Protein AF-A0A9P5Y1K2-F1 (afdb_monomer)

Solvent-accessible surface area (backbone atoms only — not comparable to full-atom values): 33962 Å² total; per-residue (Å²): 80,36,37,40,38,39,32,37,37,62,58,21,65,81,65,22,38,24,44,25,45,36,34,28,30,65,86,40,86,88,59,68,82,68,50,69,44,72,63,78,57,86,79,60,68,81,82,45,94,70,76,62,73,76,75,80,86,89,74,98,52,35,50,65,59,53,49,51,55,47,46,52,51,50,50,53,46,51,57,50,52,70,69,56,75,82,68,83,85,89,79,84,85,50,50,61,46,75,46,45,32,37,49,39,88,57,54,52,102,89,45,69,25,29,24,80,41,81,58,87,76,94,78,84,86,76,77,32,36,63,70,45,68,47,57,48,76,55,67,93,88,56,71,57,47,74,54,78,44,40,36,38,47,87,47,45,62,44,75,81,72,64,87,90,55,83,82,70,100,76,76,76,79,79,92,65,71,51,72,48,79,47,79,42,72,45,72,92,82,64,67,70,85,69,78,75,67,56,64,71,55,54,39,51,53,52,55,55,66,58,66,59,85,58,90,50,58,68,61,54,44,50,54,47,31,66,71,43,84,84,33,40,72,48,45,51,53,57,36,53,50,37,48,37,73,92,75,64,78,70,86,85,70,61,48,51,39,57,61,52,25,53,47,37,73,79,37,57,84,53,20,72,41,25,35,36,45,36,64,80,56,34,50,84,62,101,48,65,67,62,48,50,52,19,49,44,51,38,54,63,61,27,66,51,29,30,32,44,37,43,49,80,51,55,73,94,44,43,66,65,39,51,63,40,56,40,69,38,53,52,28,27,36,44,36,40,38,52,60,76,84,63,90,63,97,72,72,96,66,78,88,67,80,71,50,71,86,49,69,67,57,53,54,60,39,49,56,49,16,53,52,27,28,34,43,36,41,35,38,65,74,70,92,72,90,78,79,81,75,78,70,83,79,67,78,78,82,70,85,80,77,52,69,33,53,45,30,31,43,34,41,28,39,39,80,46,44,40,74,59,60,47,58,69,52,45,90,89,61,63,56,27,29,35,42,36,39,29,39,32,30,64,29,43,31,70,46,48,30,55,44,45,57,59,34,20,64,41,23,29,35,43,36,37,35,74,47,53,58,55,64,98,44,93,85,54,78,42,34,50,34,72,35,24,53,53,27,59,52,47,31,38,40,38,42,19,67,62,54,59,69,51,41,49,27,39,24,48,62,72,90,70,86,72,73,84,85,43,84,67,42,67,73,71,58,57,28,33,40,35,40,44,46,54,93,61,75,70,54,48,66,60,51,35,57,19,60,76,59,31,38,60,38,30,42,36,42,35,60,61,92,82,67,91,49,100,62,66,72,50,74,66,44,46,48,51,34,51,48,51,28,54,80,65,71,36,49,74,45,79,87

Organism: NCBI:txid64659

InterPro domains:
  IPR032675 Leucine-rich repeat domain superfamily [G3DSA:3.80.10.10] (324-486)

Sequence (591 aa):
MCTISVVLDAGAHKFFSGIRIIIVYERSERLRDTRIEDRIGPNERENYHVSAVYKPRISNTTYRASLERHQTLSENSKAILAHHSSLDGNNTTLPLCTVVFEFLDNSDDIGPSVGLKLRLDSISKAFLHIIYERATTCTPDRRAFVSHLQLTSNHYFRRLINPDYPSVPTYPRPRSMPTHMVRVLPLSGSAPIFLQLPLTILRRIATFAFSRRESGFRRGLLSFGLICKAWLPVLDIFFEILGHPNYHSRIKDLPSAAAAARTLECKPEKAKFLKIFRSRDYFIDDDEDNLAGAHISILKLATFITDITISSVPPSLVDPFLNTASMLKAVRNFTVSTQDDMGSSSSTISKKSSPQLRISDILNLISHWEELRTLIIIQSQSSNNSDVEYINGHLNTLAQSYSCKIEGLNLSHVTISGPQILRLISPSHPILTGLSLDNISGVSNREFLSFLSYASPTLVHLHISSSNIPRDSDAEEYAVDAVMPLMVALNGATISGQASILAIARKSRSKVPKPINSLQSLYSMNTSVTFTDNTYDPSASDVAAALQTTGWRSITISYASGNVGPNTWDASSREMVIQVAKERGLRLITH

Radius of gyration: 36.09 Å; Cα contacts (8 Å, |Δi|>4): 967; chains: 1; bounding box: 82×68×112 Å

Nearest PDB structures (foldseek):
  7wbt-assembly1_B  TM=3.096E-01  e=4.520E-04  Bos taurus
  8x7w-assembly1_D  TM=2.654E-01  e=2.288E-04  Escherichia coli K-12
  3ogm-assembly8_H  TM=2.965E-01  e=1.499E-02  Arabidopsis thaliana
  4rwt-assembly1_D  TM=5.502E-01  e=1.520E+00  Homo sapiens
  1ak1-assembly1_A  TM=2.344E-01  e=2.725E+00  Bacillus subtilis

pLDDT: mean 72.65, std 18.94, range [30.23, 96.19]

Mean predicted aligned error: 18.41 Å

Secondary structure (DSSP, 8-state):
-EEEEEEE-TTGGGT-SEEEEEEEEE--GGGTT--EEE---GGGSSSS--------S----BHHHHHHHHHHHHHHHHHHHHHSTTS------PPEEEEEEEEEE--BTTB-EEEEEE---SSSS--EEEEEEEEEEPPTT-SSEEEEEEEEESSEE-----TTS---S-----SS--EEEEEEPPPTTS--------HHHHHHHHHHHTTS--S-HHHHHHHHHTT-GGGGGGGGHHHHHTT-HHHHSSSS-PPPHHHHHHHHHH-GGGGGG--EEEGGGS---S-HHHHHHHHHHHHHH-TT--EEEES---GGGHHHHHHHHHT-----EEEEE-S--------------PPPPPHHHHHHHHTT-TT--EEEEE----S-TT-----TTSTTS---------SEEEEES-B--HHHHHHTS-TT-----EEEEES-BS--HHHHHHHHHHHTTT--EEEEES-----SSTTSPPHHHHHGGG-TT--EEEESSS--THHHHT-PPPS----S-STTTTGGG--EEEEE--SS---HHHHHHHHHH---SEEEEE--TT---TTS--HHHHHHHHHHHHHTT-EEEE-

Foldseek 3Di:
DAKEKEKEAFQSVVQAQFAKEWEKEFDDPLCPPKAKDWPDDPVVPPPAPFPKPDDDDDDQQFPVNVVVVVVVVVVVLVVVVVVPPPDDDDDDNHHHHYWYWYWAFPADPVGTEIEIDTDDDPDDDHRMGTNDMTIGGDDPPDNMDMDMTDMDMPHHYDYPDDPPDPDDPDDDDPPDHHYHYHYDYHDPDCDPPPVLPPLVVLLVVLVVVCVPQDPPNLVSQVVQCPPDVSSVCSVLVVQLCQQPPVRQPDPDHAAALQVVLVVCVVPLVSLQNHAHHALVSHDDDPDPQVSLVSSLSSLQSNQRYAYYEAQAHAPVCLVSNLVSLLNRANHAEYAYAVDPPPPPPDDPDDPPVRDGQALVSVLVSQLSHLNYAEYAYHDDDDPDPDPPPPCPPPPPVDDDQRNHQYQEYADELEEDALVSLLSVARQVDQRHAYDAAYQYHHYEQVSVLVNCLSNQQRYAEEHHYNYDHDYPDPPDAQSLLVSQLNNQNHQEEEYEQRHDLSNLQNHDANPDPDDPPDPVVVVVQRSEYAYDHHPDLDALVSLLNSLQRGNGQEYEYEYDPPDPDPRPDDPVSVVSNVVSCVVSNHHYHYD

Structure (mmCIF, N/CA/C/O backbone):
data_AF-A0A9P5Y1K2-F1
#
_entry.id   AF-A0A9P5Y1K2-F1
#
loop_
_atom_site.group_PDB
_atom_site.id
_atom_site.type_symbol
_atom_site.label_atom_id
_atom_site.label_alt_id
_atom_site.label_comp_id
_atom_site.label_asym_id
_atom_site.label_entity_id
_atom_site.label_seq_id
_atom_site.pdbx_PDB_ins_code
_atom_site.Cartn_x
_atom_site.Cartn_y
_atom_site.Cartn_z
_atom_site.occupancy
_atom_site.B_iso_or_equiv
_atom_site.auth_seq_id
_atom_site.auth_comp_id
_atom_site.auth_asym_id
_atom_site.auth_atom_id
_atom_site.pdbx_PDB_model_num
ATOM 1 N N . MET A 1 1 ? 37.464 -19.207 -17.604 1.00 72.19 1 MET A N 1
ATOM 2 C CA . MET A 1 1 ? 36.656 -19.836 -18.671 1.00 72.19 1 MET A CA 1
ATOM 3 C C . MET A 1 1 ? 35.623 -18.848 -19.177 1.00 72.19 1 MET A C 1
ATOM 5 O O . MET A 1 1 ? 35.233 -17.981 -18.404 1.00 72.19 1 MET A O 1
ATOM 9 N N . CYS A 1 2 ? 35.196 -18.974 -20.429 1.00 80.81 2 CYS A N 1
ATOM 10 C CA . CYS A 1 2 ? 34.155 -18.171 -21.066 1.00 80.81 2 CYS A CA 1
ATOM 11 C C . CYS A 1 2 ? 33.373 -19.040 -22.062 1.00 80.81 2 CYS A C 1
ATOM 13 O O . CYS A 1 2 ? 33.947 -19.944 -22.660 1.00 80.81 2 CYS A O 1
ATOM 15 N N . THR A 1 3 ? 32.083 -18.782 -22.257 1.00 82.12 3 THR A N 1
ATOM 16 C CA . THR A 1 3 ? 31.266 -19.422 -23.297 1.00 82.12 3 THR A CA 1
ATOM 17 C C . THR A 1 3 ? 30.919 -18.454 -24.412 1.00 82.12 3 THR A C 1
ATOM 19 O O . THR A 1 3 ? 30.526 -17.317 -24.156 1.00 82.12 3 THR A O 1
ATOM 22 N N . ILE A 1 4 ? 30.994 -18.928 -25.655 1.00 82.56 4 ILE A N 1
ATOM 23 C CA . ILE A 1 4 ? 30.466 -18.222 -26.826 1.00 82.56 4 ILE A CA 1
ATOM 24 C C . ILE A 1 4 ? 29.460 -19.140 -27.515 1.00 82.56 4 ILE A C 1
ATOM 26 O O . ILE A 1 4 ? 29.776 -20.275 -27.853 1.00 82.56 4 ILE A O 1
ATOM 30 N N . SER A 1 5 ? 28.246 -18.648 -27.727 1.00 83.12 5 SER A N 1
ATOM 31 C CA . SER A 1 5 ? 27.191 -19.329 -28.478 1.00 83.12 5 SER A CA 1
ATOM 32 C C . SER A 1 5 ? 26.794 -18.479 -29.673 1.00 83.12 5 SER A C 1
ATOM 34 O O . SER A 1 5 ? 26.339 -17.350 -29.505 1.00 83.12 5 SER A O 1
ATOM 36 N N . VAL A 1 6 ? 26.939 -19.014 -30.879 1.00 82.38 6 VAL A N 1
ATOM 37 C CA . VAL A 1 6 ? 26.461 -18.368 -32.105 1.00 82.38 6 VAL A CA 1
ATOM 38 C C . VAL A 1 6 ? 25.346 -19.218 -32.697 1.00 82.38 6 VAL A C 1
ATOM 40 O O . VAL A 1 6 ? 25.518 -20.421 -32.874 1.00 82.38 6 VAL A O 1
ATOM 43 N N . VAL A 1 7 ? 24.204 -18.603 -32.989 1.00 82.06 7 VAL A N 1
ATOM 44 C CA . VAL A 1 7 ? 23.007 -19.266 -33.514 1.00 82.06 7 VAL A CA 1
ATOM 45 C C . VAL A 1 7 ? 22.695 -18.713 -34.901 1.00 82.06 7 VAL A C 1
ATOM 47 O O . VAL A 1 7 ? 22.457 -17.516 -35.038 1.00 82.06 7 VAL A O 1
ATOM 50 N N . LEU A 1 8 ? 22.674 -19.573 -35.919 1.00 78.75 8 LEU A N 1
ATOM 51 C CA . LEU A 1 8 ? 22.017 -19.302 -37.197 1.00 78.75 8 LEU A CA 1
ATOM 52 C C . LEU A 1 8 ? 20.530 -19.633 -37.048 1.00 78.75 8 LEU A C 1
ATOM 54 O O . LEU A 1 8 ? 20.162 -20.801 -36.879 1.00 78.75 8 LEU A O 1
ATOM 58 N N . ASP A 1 9 ? 19.684 -18.609 -37.112 1.00 73.31 9 ASP A N 1
ATOM 59 C CA . ASP A 1 9 ? 18.236 -18.784 -37.026 1.00 73.31 9 ASP A CA 1
ATOM 60 C C . ASP A 1 9 ? 17.659 -19.423 -38.304 1.00 73.31 9 ASP A C 1
ATOM 62 O O . ASP A 1 9 ? 18.289 -19.478 -39.367 1.00 73.31 9 ASP A O 1
ATOM 66 N N . ALA A 1 10 ? 16.416 -19.901 -38.205 1.00 66.69 10 ALA A N 1
ATOM 67 C CA . ALA A 1 10 ? 15.687 -20.475 -39.328 1.00 66.69 10 ALA A CA 1
ATOM 68 C C . ALA A 1 10 ? 15.664 -19.516 -40.533 1.00 66.69 10 ALA A C 1
ATOM 70 O O . ALA A 1 10 ? 15.242 -18.365 -40.431 1.00 66.69 10 ALA A O 1
ATOM 71 N N . GLY A 1 11 ? 16.123 -20.007 -41.686 1.00 66.25 11 GLY A N 1
ATOM 72 C CA . GLY A 1 11 ? 16.249 -19.238 -42.926 1.00 66.25 11 GLY A CA 1
ATOM 73 C C . GLY A 1 11 ? 17.636 -18.634 -43.164 1.00 66.25 11 GLY A C 1
ATOM 74 O O . GLY A 1 11 ? 17.976 -18.379 -44.317 1.00 66.25 11 GLY A O 1
ATOM 75 N N . ALA A 1 12 ? 18.478 -18.472 -42.134 1.00 71.94 12 ALA A N 1
ATOM 76 C CA . ALA A 1 12 ? 19.857 -18.003 -42.314 1.00 71.94 12 ALA A CA 1
ATOM 77 C C . ALA A 1 12 ? 20.734 -19.039 -43.048 1.00 71.94 12 ALA A C 1
ATOM 79 O O . ALA A 1 12 ? 21.664 -18.663 -43.758 1.00 71.94 12 ALA A O 1
ATOM 80 N N . HIS A 1 13 ? 20.387 -20.330 -42.964 1.00 69.25 13 HIS A N 1
ATOM 81 C CA . HIS A 1 13 ? 21.041 -21.423 -43.700 1.00 69.25 13 HIS A CA 1
ATOM 82 C C . HIS A 1 13 ? 20.964 -21.274 -45.229 1.00 69.25 13 HIS A C 1
ATOM 84 O O . HIS A 1 13 ? 21.760 -21.873 -45.939 1.00 69.25 13 HIS A O 1
ATOM 90 N N . LYS A 1 14 ? 20.028 -20.467 -45.753 1.00 71.50 14 LYS A N 1
ATOM 91 C CA . LYS A 1 14 ? 19.957 -20.154 -47.191 1.00 71.50 14 LYS A CA 1
ATOM 92 C C . LYS A 1 14 ? 21.087 -19.232 -47.650 1.00 71.50 14 LYS A C 1
ATOM 94 O O . LYS A 1 14 ? 21.366 -19.155 -48.838 1.00 71.50 14 LYS A O 1
ATOM 99 N N . PHE A 1 15 ? 21.699 -18.514 -46.711 1.00 74.19 15 PHE A N 1
ATOM 100 C CA . PHE A 1 15 ? 22.738 -17.522 -46.973 1.00 74.19 15 PHE A CA 1
ATOM 101 C C . PHE A 1 15 ? 24.106 -17.963 -46.451 1.00 74.19 15 PHE A C 1
ATOM 103 O O . PHE A 1 15 ? 25.122 -17.454 -46.919 1.00 74.19 15 PHE A O 1
ATOM 110 N N . PHE A 1 16 ? 24.140 -18.909 -45.507 1.00 79.00 16 PHE A N 1
ATOM 111 C CA . PHE A 1 16 ? 25.369 -19.371 -44.876 1.00 79.00 16 PHE A CA 1
ATOM 112 C C . PHE A 1 16 ? 25.446 -20.897 -44.784 1.00 79.00 16 PHE A C 1
ATOM 114 O O . PHE A 1 16 ? 24.506 -21.543 -44.329 1.00 79.00 16 PHE A O 1
ATOM 121 N N . SER A 1 17 ? 26.606 -21.462 -45.129 1.00 78.31 17 SER A N 1
ATOM 122 C CA . SER A 1 17 ? 26.909 -22.899 -45.005 1.00 78.31 17 SER A CA 1
ATOM 123 C C . SER A 1 17 ? 27.332 -23.318 -43.593 1.00 78.31 17 SER A C 1
ATOM 125 O O . SER A 1 17 ? 27.617 -24.489 -43.354 1.00 78.31 17 SER A O 1
ATOM 127 N N . GLY A 1 18 ? 27.406 -22.385 -42.642 1.00 80.81 18 GLY A N 1
ATOM 128 C CA . GLY A 1 18 ? 27.903 -22.636 -41.292 1.00 80.81 18 GLY A CA 1
ATOM 129 C C . GLY A 1 18 ? 28.340 -21.363 -40.575 1.00 80.81 18 GLY A C 1
ATOM 130 O O . GLY A 1 18 ? 28.118 -20.252 -41.056 1.00 80.81 18 GLY A O 1
ATOM 131 N N . ILE A 1 19 ? 28.974 -21.529 -39.417 1.00 82.56 19 ILE A N 1
ATOM 132 C CA . ILE A 1 19 ? 29.481 -20.446 -38.570 1.00 82.56 19 ILE A CA 1
ATOM 133 C C . ILE A 1 19 ? 31.007 -20.527 -38.523 1.00 82.56 19 ILE A C 1
ATOM 135 O O . ILE A 1 19 ? 31.569 -21.591 -38.279 1.00 82.56 19 ILE A O 1
ATOM 139 N N . ARG A 1 20 ? 31.678 -19.388 -38.679 1.00 84.44 20 ARG A N 1
ATOM 140 C CA . ARG A 1 20 ? 33.101 -19.205 -38.391 1.00 84.44 20 ARG A CA 1
ATOM 141 C C . ARG A 1 20 ? 33.248 -18.221 -37.238 1.00 84.44 20 ARG A C 1
ATOM 143 O O . ARG A 1 20 ? 32.818 -17.080 -37.344 1.00 84.44 20 ARG A O 1
ATOM 150 N N . ILE A 1 21 ? 33.854 -18.646 -36.141 1.00 84.38 21 ILE A N 1
ATOM 151 C CA . ILE A 1 21 ? 34.142 -17.798 -34.985 1.00 84.38 21 ILE A CA 1
ATOM 152 C C . ILE A 1 21 ? 35.635 -17.494 -34.997 1.00 84.38 21 ILE A C 1
ATOM 154 O O . ILE A 1 21 ? 36.454 -18.413 -34.994 1.00 84.38 21 ILE A O 1
ATOM 158 N N . ILE A 1 22 ? 35.980 -16.209 -35.014 1.00 84.38 22 ILE A N 1
ATOM 159 C CA . ILE A 1 22 ? 37.363 -15.727 -34.973 1.00 84.38 22 ILE A CA 1
ATOM 160 C C . ILE A 1 22 ? 37.527 -14.885 -33.715 1.00 84.38 22 ILE A C 1
ATOM 162 O O . ILE A 1 22 ? 36.717 -14.000 -33.449 1.00 84.38 22 ILE A O 1
ATOM 166 N N . ILE A 1 23 ? 38.585 -15.142 -32.955 1.00 85.31 23 ILE A N 1
ATOM 167 C CA . ILE A 1 23 ? 38.997 -14.293 -31.841 1.00 85.31 23 ILE A CA 1
ATOM 168 C C . ILE A 1 23 ? 40.298 -13.617 -32.239 1.00 85.31 23 ILE A C 1
ATOM 170 O O . ILE A 1 23 ? 41.261 -14.281 -32.637 1.00 85.31 23 ILE A O 1
ATOM 174 N N . VAL A 1 24 ? 40.308 -12.295 -32.140 1.00 84.31 24 VAL A N 1
ATOM 175 C CA . VAL A 1 24 ? 41.435 -11.442 -32.501 1.00 84.31 24 VAL A CA 1
ATOM 176 C C . VAL A 1 24 ? 41.885 -10.604 -31.318 1.00 84.31 24 VAL A C 1
ATOM 178 O O . VAL A 1 24 ? 41.105 -10.367 -30.405 1.00 84.31 24 VAL A O 1
ATOM 181 N N . TYR A 1 25 ? 43.119 -10.119 -31.342 1.00 82.12 25 TYR A N 1
ATOM 182 C CA . TYR A 1 25 ? 43.616 -9.143 -30.376 1.00 82.12 25 TYR A CA 1
ATOM 183 C C . TYR A 1 25 ? 44.512 -8.113 -31.063 1.00 82.12 25 TYR A C 1
ATOM 185 O O . TYR A 1 25 ? 45.136 -8.399 -32.093 1.00 82.12 25 TYR A O 1
ATOM 193 N N . GLU A 1 26 ? 44.578 -6.913 -30.496 1.00 78.56 26 GLU A N 1
ATOM 194 C CA . GLU A 1 26 ? 45.563 -5.905 -30.877 1.00 78.56 26 GLU A CA 1
ATOM 195 C C . GLU A 1 26 ? 46.912 -6.232 -30.230 1.00 78.56 26 GLU A C 1
ATOM 197 O O . GLU A 1 26 ? 46.977 -6.618 -29.062 1.00 78.56 26 GLU A O 1
ATOM 202 N N . ARG A 1 27 ? 48.002 -6.110 -30.996 1.00 67.56 27 ARG A N 1
ATOM 203 C CA . ARG A 1 27 ? 49.347 -6.480 -30.545 1.00 67.56 27 ARG A CA 1
ATOM 204 C C . ARG A 1 27 ? 49.779 -5.621 -29.348 1.00 67.56 27 ARG A C 1
ATOM 206 O O . ARG A 1 27 ? 50.337 -4.546 -29.517 1.00 67.56 27 ARG A O 1
ATOM 213 N N . SER A 1 28 ? 49.576 -6.154 -28.151 1.00 67.06 28 SER A N 1
ATOM 214 C CA . SER A 1 28 ? 50.075 -5.631 -26.880 1.00 67.06 28 SER A CA 1
ATOM 215 C C . SER A 1 28 ? 51.164 -6.559 -26.345 1.00 67.06 28 SER A C 1
ATOM 217 O O . SER A 1 28 ? 51.071 -7.779 -26.508 1.00 67.06 28 SER A O 1
ATOM 219 N N . GLU A 1 29 ? 52.193 -6.011 -25.692 1.00 63.16 29 GLU A N 1
ATOM 220 C CA . GLU A 1 29 ? 53.201 -6.822 -24.990 1.00 63.16 29 GLU A CA 1
ATOM 221 C C . GLU A 1 29 ? 52.557 -7.745 -23.949 1.00 63.16 29 GLU A C 1
ATOM 223 O O . GLU A 1 29 ? 52.970 -8.892 -23.801 1.00 63.16 29 GLU A O 1
ATOM 228 N N . ARG A 1 30 ? 51.472 -7.288 -23.313 1.00 66.44 30 ARG A N 1
ATOM 229 C CA . ARG A 1 30 ? 50.761 -8.010 -22.248 1.00 66.44 30 ARG A CA 1
ATOM 230 C C . ARG A 1 30 ? 49.926 -9.193 -22.744 1.00 66.44 30 ARG A C 1
ATOM 232 O O . ARG A 1 30 ? 49.680 -10.124 -21.986 1.00 66.44 30 ARG A O 1
ATOM 239 N N . LEU A 1 31 ? 49.514 -9.174 -24.014 1.00 66.94 31 LEU A N 1
ATOM 240 C CA . LEU A 1 31 ? 48.706 -10.230 -24.642 1.00 66.94 31 LEU A CA 1
ATOM 241 C C . LEU A 1 31 ? 49.536 -11.166 -25.539 1.00 66.94 31 LEU A C 1
ATOM 243 O O . LEU A 1 31 ? 48.995 -12.070 -26.175 1.00 66.94 31 LEU A O 1
ATOM 247 N N . ARG A 1 32 ? 50.861 -10.964 -25.616 1.00 66.06 32 ARG A N 1
ATOM 248 C CA . ARG A 1 32 ? 51.755 -11.737 -26.496 1.00 66.06 32 ARG A CA 1
ATOM 249 C C . ARG A 1 32 ? 51.797 -13.229 -26.131 1.00 66.06 32 ARG A C 1
ATOM 251 O O . ARG A 1 32 ? 51.889 -14.065 -27.030 1.00 66.06 32 ARG A O 1
ATOM 258 N N . ASP A 1 33 ? 51.666 -13.550 -24.845 1.00 67.19 33 ASP A N 1
ATOM 259 C CA . ASP A 1 33 ? 51.734 -14.922 -24.323 1.00 67.19 33 ASP A CA 1
ATOM 260 C C . ASP A 1 33 ? 50.363 -15.554 -24.051 1.00 67.19 33 ASP A C 1
ATOM 262 O O . ASP A 1 33 ? 50.275 -16.675 -23.537 1.00 67.19 33 ASP A O 1
ATOM 266 N N . THR A 1 34 ? 49.275 -14.875 -24.417 1.00 68.88 34 THR A N 1
ATOM 267 C CA . THR A 1 34 ? 47.925 -15.401 -24.232 1.00 68.88 34 THR A CA 1
ATOM 268 C C . THR A 1 34 ? 47.718 -16.667 -25.074 1.00 68.88 34 THR A C 1
ATOM 270 O O . THR A 1 34 ? 48.035 -16.729 -26.264 1.00 68.88 34 THR A O 1
ATOM 273 N N . ARG A 1 35 ? 47.153 -17.701 -24.447 1.00 73.88 35 ARG A N 1
ATOM 274 C CA . ARG A 1 35 ? 46.669 -18.931 -25.078 1.00 73.88 35 ARG A CA 1
ATOM 275 C C . ARG A 1 35 ? 45.171 -19.048 -24.837 1.00 73.88 35 ARG A C 1
ATOM 277 O O . ARG A 1 35 ? 44.703 -18.772 -23.732 1.00 73.88 35 ARG A O 1
ATOM 284 N N . ILE A 1 36 ? 44.435 -19.447 -25.870 1.00 76.12 36 ILE A N 1
ATOM 285 C CA . ILE A 1 36 ? 43.014 -19.781 -25.786 1.00 76.12 36 ILE A CA 1
ATOM 286 C C . ILE A 1 36 ? 42.848 -21.219 -26.264 1.00 76.12 36 ILE A C 1
ATOM 288 O O . ILE A 1 36 ? 43.351 -21.592 -27.321 1.00 76.12 36 ILE A O 1
ATOM 292 N N . GLU A 1 37 ? 42.134 -22.012 -25.482 1.00 78.69 37 GLU A N 1
ATOM 293 C CA . GLU A 1 37 ? 41.819 -23.405 -25.775 1.00 78.69 37 GLU A CA 1
ATOM 294 C C . GLU A 1 37 ? 40.306 -23.600 -25.715 1.00 78.69 37 GLU A C 1
ATOM 296 O O . GLU A 1 37 ? 39.634 -22.998 -24.883 1.00 78.69 37 GLU A O 1
ATOM 301 N N . ASP A 1 38 ? 39.772 -24.439 -26.596 1.00 77.69 38 ASP A N 1
ATOM 302 C CA . ASP A 1 38 ? 38.360 -24.817 -26.603 1.00 77.69 38 ASP A CA 1
ATOM 303 C C . ASP A 1 38 ? 38.199 -26.177 -25.919 1.00 77.69 38 ASP A C 1
ATOM 305 O O . ASP A 1 38 ? 38.744 -27.186 -26.375 1.00 77.69 38 ASP A O 1
ATOM 309 N N . ARG A 1 39 ? 37.470 -26.208 -24.803 1.00 71.69 39 ARG A N 1
ATOM 310 C CA . ARG A 1 39 ? 37.129 -27.434 -24.084 1.00 71.69 39 ARG A CA 1
ATOM 311 C C . ARG A 1 39 ? 35.967 -28.119 -24.788 1.00 71.69 39 ARG A C 1
ATOM 313 O O . ARG A 1 39 ? 34.810 -27.955 -24.415 1.00 71.69 39 ARG A O 1
ATOM 320 N N . ILE A 1 40 ? 36.289 -28.920 -25.795 1.00 60.62 40 ILE A N 1
ATOM 321 C CA . ILE A 1 40 ? 35.322 -29.833 -26.406 1.00 60.62 40 ILE A CA 1
ATOM 322 C C . ILE A 1 40 ? 35.049 -30.959 -25.399 1.00 60.62 40 ILE A C 1
ATOM 324 O O . ILE A 1 40 ? 35.963 -31.701 -25.033 1.00 60.62 40 ILE A O 1
ATOM 328 N N . GLY A 1 41 ? 33.808 -31.073 -24.922 1.00 47.56 41 GLY A N 1
ATOM 329 C CA . GLY A 1 41 ? 33.397 -32.174 -24.050 1.00 47.56 41 GLY A CA 1
ATOM 330 C C . GLY A 1 41 ? 33.475 -33.525 -24.784 1.00 47.56 41 GLY A C 1
ATOM 331 O O . GLY A 1 41 ? 33.226 -33.572 -25.991 1.00 47.56 41 GLY A O 1
ATOM 332 N N . PRO A 1 42 ? 33.785 -34.638 -24.092 1.00 39.06 42 PRO A N 1
ATOM 333 C CA . PRO A 1 42 ? 33.941 -35.955 -24.723 1.00 39.06 42 PRO A CA 1
ATOM 334 C C . PRO A 1 42 ? 32.696 -36.417 -25.505 1.00 39.06 42 PRO A C 1
ATOM 336 O O . PRO A 1 42 ? 32.837 -37.111 -26.505 1.00 39.06 42 PRO A O 1
ATOM 339 N N . ASN A 1 43 ? 31.499 -35.945 -25.137 1.00 39.19 43 ASN A N 1
ATOM 340 C CA . ASN A 1 43 ? 30.229 -36.345 -25.755 1.00 39.19 43 ASN A CA 1
ATOM 341 C C . ASN A 1 43 ? 29.877 -35.591 -27.059 1.00 39.19 43 ASN A C 1
ATOM 343 O O . ASN A 1 43 ? 28.902 -35.943 -27.719 1.00 39.19 43 ASN A O 1
ATOM 347 N N . GLU A 1 44 ? 30.627 -34.552 -27.451 1.00 44.56 44 GLU A N 1
ATOM 348 C CA . GLU A 1 44 ? 30.352 -33.782 -28.682 1.00 44.56 44 GLU A CA 1
ATOM 349 C C . GLU A 1 44 ? 31.106 -34.301 -29.918 1.00 44.56 44 GLU A C 1
ATOM 351 O O . GLU A 1 44 ? 30.825 -33.860 -31.033 1.00 44.56 44 GLU A O 1
ATOM 356 N N . ARG A 1 45 ? 32.032 -35.258 -29.751 1.00 42.47 45 ARG A N 1
ATOM 357 C CA . ARG A 1 45 ? 32.814 -35.836 -30.860 1.00 42.47 45 ARG A CA 1
ATOM 358 C C . ARG A 1 45 ? 32.029 -36.816 -31.737 1.00 42.47 45 ARG A C 1
ATOM 360 O O . ARG A 1 45 ? 32.420 -37.012 -32.880 1.00 42.47 45 ARG A O 1
ATOM 367 N N . GLU A 1 46 ? 30.940 -37.398 -31.236 1.00 36.97 46 GLU A N 1
ATOM 368 C CA . GLU A 1 46 ? 30.212 -38.472 -31.939 1.00 36.97 46 GLU A CA 1
ATOM 369 C C . GLU A 1 46 ? 28.945 -38.008 -32.681 1.00 36.97 46 GLU A C 1
ATOM 371 O O . GLU A 1 46 ? 28.508 -38.683 -33.604 1.00 36.97 46 GLU A O 1
ATOM 376 N N . ASN A 1 47 ? 28.374 -36.838 -32.359 1.00 34.50 47 ASN A N 1
ATOM 377 C CA . ASN A 1 47 ? 27.080 -36.395 -32.922 1.00 34.50 47 ASN A CA 1
ATOM 378 C C . ASN A 1 47 ? 27.161 -35.266 -33.961 1.00 34.50 47 ASN A C 1
ATOM 380 O O . ASN A 1 47 ? 26.139 -34.807 -34.480 1.00 34.50 47 ASN A O 1
ATOM 384 N N . TYR A 1 48 ? 28.368 -34.813 -34.281 1.00 38.00 48 TYR A N 1
ATOM 385 C CA . TYR A 1 48 ? 28.607 -33.833 -35.326 1.00 38.00 48 TYR A CA 1
ATOM 386 C C . TYR A 1 48 ? 29.732 -34.364 -36.207 1.00 38.00 48 TYR A C 1
ATOM 388 O O . TYR A 1 48 ? 30.819 -34.644 -35.708 1.00 38.00 48 TYR A O 1
ATOM 396 N N . HIS A 1 49 ? 29.508 -34.463 -37.519 1.00 33.75 49 HIS A N 1
ATOM 397 C CA . HIS A 1 49 ? 30.604 -34.506 -38.488 1.00 33.75 49 HIS A CA 1
ATOM 398 C C . HIS A 1 49 ? 31.332 -33.157 -38.430 1.00 33.75 49 HIS A C 1
ATOM 400 O O . HIS A 1 49 ? 31.137 -32.272 -39.261 1.00 33.75 49 HIS A O 1
ATOM 406 N N . VAL A 1 50 ? 32.128 -32.956 -37.381 1.00 36.31 50 VAL A N 1
ATOM 407 C CA . VAL A 1 50 ? 32.984 -31.791 -37.246 1.00 36.31 50 VAL A CA 1
ATOM 408 C C . VAL A 1 50 ? 34.185 -32.056 -38.146 1.00 36.31 50 VAL A C 1
ATOM 410 O O . VAL A 1 50 ? 35.167 -32.659 -37.721 1.00 36.31 50 VAL A O 1
ATOM 413 N N . SER A 1 51 ? 34.151 -31.572 -39.390 1.00 33.53 51 SER A N 1
ATOM 414 C CA . SER A 1 51 ? 35.393 -31.225 -40.093 1.00 33.53 51 SER A CA 1
ATOM 415 C C . SER A 1 51 ? 36.007 -30.017 -39.383 1.00 33.53 51 SER A C 1
ATOM 417 O O . SER A 1 51 ? 35.987 -28.893 -39.878 1.00 33.53 51 SER A O 1
ATOM 419 N N . ALA A 1 52 ? 36.500 -30.234 -38.162 1.00 34.03 52 ALA A N 1
ATOM 420 C CA . ALA A 1 52 ? 37.271 -29.249 -37.433 1.00 34.03 52 ALA A CA 1
ATOM 421 C C . ALA A 1 52 ? 38.612 -29.147 -38.148 1.00 34.03 52 ALA A C 1
ATOM 423 O O . ALA A 1 52 ? 39.501 -29.970 -37.944 1.00 34.03 52 ALA A O 1
ATOM 424 N N . VAL A 1 53 ? 38.780 -28.117 -38.973 1.00 34.22 53 VAL A N 1
ATOM 425 C CA . VAL A 1 53 ? 40.123 -27.656 -39.321 1.00 34.22 53 VAL A CA 1
ATOM 426 C C . VAL A 1 53 ? 40.679 -26.981 -38.069 1.00 34.22 53 VAL A C 1
ATOM 428 O O . VAL A 1 53 ? 40.605 -25.767 -37.898 1.00 34.22 53 VAL A O 1
ATOM 431 N N . TYR A 1 54 ? 41.167 -27.798 -37.138 1.00 35.94 54 TYR A N 1
ATOM 432 C CA . TYR A 1 54 ? 41.909 -27.335 -35.978 1.00 35.94 54 TYR A CA 1
ATOM 433 C C . TYR A 1 54 ? 43.292 -26.903 -36.473 1.00 35.94 54 TYR A C 1
ATOM 435 O O . TYR A 1 54 ? 44.113 -27.739 -36.846 1.00 35.94 54 TYR A O 1
ATOM 443 N N . LYS A 1 55 ? 43.549 -25.592 -36.523 1.00 40.84 55 LYS A N 1
ATOM 444 C CA . LYS A 1 55 ? 44.899 -25.045 -36.723 1.00 40.84 55 LYS A CA 1
ATOM 445 C C . LYS A 1 55 ? 45.401 -24.444 -35.409 1.00 40.84 55 LYS A C 1
ATOM 447 O O . LYS A 1 55 ? 45.263 -23.239 -35.203 1.00 40.84 55 LYS A O 1
ATOM 452 N N . PRO A 1 56 ? 45.983 -25.246 -34.503 1.00 36.47 56 PRO A N 1
ATOM 453 C CA . PRO A 1 56 ? 46.748 -24.697 -33.398 1.00 36.47 56 PRO A CA 1
ATOM 454 C C . PRO A 1 56 ? 48.068 -24.165 -33.974 1.00 36.47 56 PRO A C 1
ATOM 456 O O . PRO A 1 56 ? 48.732 -24.867 -34.728 1.00 36.47 56 PRO A O 1
ATOM 459 N N . ARG A 1 57 ? 48.398 -22.903 -33.661 1.00 41.03 57 ARG A N 1
ATOM 460 C CA . ARG A 1 57 ? 49.687 -22.207 -33.884 1.00 41.03 57 ARG A CA 1
ATOM 461 C C . ARG A 1 57 ? 50.589 -22.762 -35.005 1.00 41.03 57 ARG A C 1
ATOM 463 O O . ARG A 1 57 ? 51.303 -23.720 -34.771 1.00 41.03 57 ARG A O 1
ATOM 470 N N . ILE A 1 58 ? 50.665 -22.041 -36.129 1.00 39.31 58 ILE A N 1
ATOM 471 C CA . ILE A 1 58 ? 51.899 -21.546 -36.788 1.00 39.31 58 ILE A CA 1
ATOM 472 C C . ILE A 1 58 ? 51.439 -20.594 -37.902 1.00 39.31 58 ILE A C 1
ATOM 474 O O . ILE A 1 58 ? 50.908 -21.023 -38.923 1.00 39.31 58 ILE A O 1
ATOM 478 N N . SER A 1 59 ? 51.576 -19.289 -37.674 1.00 44.88 59 SER A N 1
ATOM 479 C CA . SER A 1 59 ? 51.859 -18.228 -38.661 1.00 44.88 59 SER A CA 1
ATOM 480 C C . SER A 1 59 ? 51.405 -16.890 -38.082 1.00 44.88 59 SER A C 1
ATOM 482 O O . SER A 1 59 ? 50.295 -16.774 -37.568 1.00 44.88 59 SER A O 1
ATOM 484 N N . ASN A 1 60 ? 52.259 -15.869 -38.181 1.00 53.62 60 ASN A N 1
ATOM 485 C CA . ASN A 1 60 ? 51.925 -14.468 -37.910 1.00 53.62 60 ASN A CA 1
ATOM 486 C C . ASN A 1 60 ? 50.931 -13.952 -38.968 1.00 53.62 60 ASN A C 1
ATOM 488 O O . ASN A 1 60 ? 51.243 -13.053 -39.744 1.00 53.62 60 ASN A O 1
ATOM 492 N N . THR A 1 61 ? 49.748 -14.557 -39.054 1.00 56.69 61 THR A N 1
ATOM 493 C CA . THR A 1 61 ? 48.731 -14.173 -40.027 1.00 56.69 61 THR A CA 1
ATOM 494 C C . THR A 1 61 ? 47.894 -13.067 -39.405 1.00 56.69 61 THR A C 1
ATOM 496 O O . THR A 1 61 ? 47.219 -13.260 -38.394 1.00 56.69 61 THR A O 1
ATOM 499 N N . THR A 1 62 ? 47.990 -11.869 -39.972 1.00 61.59 62 THR A N 1
ATOM 500 C CA . THR A 1 62 ? 47.146 -10.742 -39.575 1.00 61.59 62 THR A CA 1
ATOM 501 C C . THR A 1 62 ? 45.709 -11.002 -40.024 1.00 61.59 62 THR A C 1
ATOM 503 O O . THR A 1 62 ? 45.473 -11.685 -41.025 1.00 61.59 62 THR A O 1
ATOM 506 N N . TYR A 1 63 ? 44.734 -10.440 -39.306 1.00 63.38 63 TYR A N 1
ATOM 507 C CA . TYR A 1 63 ? 43.322 -10.491 -39.698 1.00 63.38 63 TYR A CA 1
ATOM 508 C C . TYR A 1 63 ? 43.136 -10.048 -41.155 1.00 63.38 63 TYR A C 1
ATOM 510 O O . TYR A 1 63 ? 42.443 -10.717 -41.916 1.00 63.38 63 TYR A O 1
ATOM 518 N N . ARG A 1 64 ? 43.851 -8.992 -41.567 1.00 58.34 64 ARG A N 1
ATOM 519 C CA . ARG A 1 64 ? 43.856 -8.482 -42.942 1.00 58.34 64 ARG A CA 1
ATOM 520 C C . ARG A 1 64 ? 44.344 -9.518 -43.961 1.00 58.34 64 ARG A C 1
ATOM 522 O O . ARG A 1 64 ? 43.655 -9.735 -44.945 1.00 58.34 64 ARG A O 1
ATOM 529 N N . ALA A 1 65 ? 45.446 -10.223 -43.697 1.00 62.59 65 ALA A N 1
ATOM 530 C CA . ALA A 1 65 ? 45.956 -11.258 -44.602 1.00 62.59 65 ALA A CA 1
ATOM 531 C C . ALA A 1 65 ? 45.026 -12.484 -44.698 1.00 62.59 65 ALA A C 1
ATOM 533 O O . ALA A 1 65 ? 44.913 -13.099 -45.757 1.00 62.59 65 ALA A O 1
ATOM 534 N N . SER A 1 66 ? 44.336 -12.846 -43.609 1.00 57.75 66 SER A N 1
ATOM 535 C CA . SER A 1 66 ? 43.315 -13.906 -43.638 1.00 57.75 66 SER A CA 1
ATOM 536 C C . SER A 1 66 ? 42.064 -13.459 -44.405 1.00 57.75 66 SER A C 1
ATOM 538 O O . SER A 1 66 ? 41.524 -14.221 -45.208 1.00 57.75 66 SER A O 1
ATOM 540 N N . LEU A 1 67 ? 41.641 -12.203 -44.216 1.00 56.88 67 LEU A N 1
ATOM 541 C CA . LEU A 1 67 ? 40.512 -11.599 -44.920 1.00 56.88 67 LEU A CA 1
ATOM 542 C C . LEU A 1 67 ? 40.787 -11.478 -46.426 1.00 56.88 67 LEU A C 1
ATOM 544 O O . LEU A 1 67 ? 39.950 -11.906 -47.209 1.00 56.88 67 LEU A O 1
ATOM 548 N N . GLU A 1 68 ? 41.966 -10.998 -46.830 1.00 57.72 68 GLU A N 1
ATOM 549 C CA . GLU A 1 68 ? 42.396 -10.882 -48.234 1.00 57.72 68 GLU A CA 1
ATOM 550 C C . GLU A 1 68 ? 42.533 -12.263 -48.902 1.00 57.72 68 GLU A C 1
ATOM 552 O O . GLU A 1 68 ? 42.084 -12.453 -50.032 1.00 57.72 68 GLU A O 1
ATOM 557 N N . ARG A 1 69 ? 43.050 -13.279 -48.192 1.00 56.28 69 ARG A N 1
ATOM 558 C CA . ARG A 1 69 ? 43.103 -14.671 -48.686 1.00 56.28 69 ARG A CA 1
ATOM 559 C C . ARG A 1 69 ? 41.704 -15.279 -48.866 1.00 56.28 69 ARG A C 1
ATOM 561 O O . ARG A 1 69 ? 41.485 -16.083 -49.766 1.00 56.28 69 ARG A O 1
ATOM 568 N N . HIS A 1 70 ? 40.737 -14.892 -48.036 1.00 53.97 70 HIS A N 1
ATOM 569 C CA . HIS A 1 70 ? 39.347 -15.328 -48.183 1.00 53.97 70 HIS A CA 1
ATOM 570 C C . HIS A 1 70 ? 38.545 -14.510 -49.192 1.00 53.97 70 HIS A C 1
ATOM 572 O O . HIS A 1 70 ? 37.665 -15.071 -49.838 1.00 53.97 70 HIS A O 1
ATOM 578 N N . GLN A 1 71 ? 38.842 -13.223 -49.356 1.00 51.62 71 GLN A N 1
ATOM 579 C CA . GLN A 1 71 ? 38.281 -12.395 -50.419 1.00 51.62 71 GLN A CA 1
ATOM 580 C C . GLN A 1 71 ? 38.766 -12.886 -51.779 1.00 51.62 71 GLN A C 1
ATOM 582 O O . GLN A 1 71 ? 37.932 -13.105 -52.640 1.00 51.62 71 GLN A O 1
ATOM 587 N N . THR A 1 72 ? 40.048 -13.223 -51.928 1.00 52.19 72 THR A N 1
ATOM 588 C CA . THR A 1 72 ? 40.577 -13.857 -53.150 1.00 52.19 72 THR A CA 1
ATOM 589 C C . THR A 1 72 ? 40.008 -15.259 -53.385 1.00 52.19 72 THR A C 1
ATOM 591 O O . THR A 1 72 ? 39.675 -15.592 -54.515 1.00 52.19 72 THR A O 1
ATOM 594 N N . LEU A 1 73 ? 39.788 -16.075 -52.344 1.00 47.06 73 LEU A N 1
ATOM 595 C CA . LEU A 1 73 ? 39.044 -17.339 -52.481 1.00 47.06 73 LEU A CA 1
ATOM 596 C C . LEU A 1 73 ? 37.574 -17.113 -52.874 1.00 47.06 73 LEU A C 1
ATOM 598 O O . LEU A 1 73 ? 37.044 -17.877 -53.669 1.00 47.06 73 LEU A O 1
ATOM 602 N N . SER A 1 74 ? 36.920 -16.069 -52.360 1.00 41.62 74 SER A N 1
ATOM 603 C CA . SER A 1 74 ? 35.533 -15.688 -52.678 1.00 41.62 74 SER A CA 1
ATOM 604 C C . SER A 1 74 ? 35.396 -15.080 -54.081 1.00 41.62 74 SER A C 1
ATOM 606 O O . SER A 1 74 ? 34.429 -15.351 -54.786 1.00 41.62 74 SER A O 1
ATOM 608 N N . GLU A 1 75 ? 36.387 -14.317 -54.536 1.00 45.72 75 GLU A N 1
ATOM 609 C CA . GLU A 1 75 ? 36.475 -13.759 -55.888 1.00 45.72 75 GLU A CA 1
ATOM 610 C C . GLU A 1 75 ? 36.824 -14.842 -56.912 1.00 45.72 75 GLU A C 1
ATOM 612 O O . GLU A 1 75 ? 36.180 -14.909 -57.956 1.00 45.72 75 GLU A O 1
ATOM 617 N N . ASN A 1 76 ? 37.708 -15.783 -56.568 1.00 43.06 76 ASN A N 1
ATOM 618 C CA . ASN A 1 76 ? 37.924 -17.000 -57.354 1.00 43.06 76 ASN A CA 1
ATOM 619 C C . ASN A 1 76 ? 36.666 -17.883 -57.371 1.00 43.06 76 ASN A C 1
ATOM 621 O O . ASN A 1 76 ? 36.338 -18.452 -58.404 1.00 43.06 76 ASN A O 1
ATOM 625 N N . SER A 1 77 ? 35.899 -17.933 -56.276 1.00 38.50 77 SER A N 1
ATOM 626 C CA . SER A 1 77 ? 34.592 -18.608 -56.247 1.00 38.50 77 SER A CA 1
ATOM 627 C C . SER A 1 77 ? 33.583 -17.910 -57.157 1.00 38.50 77 SER A C 1
ATOM 629 O O . SER A 1 77 ? 32.834 -18.587 -57.844 1.00 38.50 77 SER A O 1
ATOM 631 N N . LYS A 1 78 ? 33.576 -16.571 -57.228 1.00 43.56 78 LYS A N 1
ATOM 632 C CA . LYS A 1 78 ? 32.723 -15.800 -58.151 1.00 43.56 78 LYS A CA 1
ATOM 633 C C . LYS A 1 78 ? 33.133 -15.972 -59.618 1.00 43.56 78 LYS A C 1
ATOM 635 O O . LYS A 1 78 ? 32.252 -16.077 -60.464 1.00 43.56 78 LYS A O 1
ATOM 640 N N . ALA A 1 79 ? 34.430 -16.055 -59.915 1.00 44.41 79 ALA A N 1
ATOM 641 C CA . ALA A 1 79 ? 34.938 -16.328 -61.261 1.00 44.41 79 ALA A CA 1
ATOM 642 C C . ALA A 1 79 ? 34.633 -17.770 -61.718 1.00 44.41 79 ALA A C 1
ATOM 644 O O . ALA A 1 79 ? 34.281 -17.993 -62.873 1.00 44.41 79 ALA A O 1
ATOM 645 N N . ILE A 1 80 ? 34.674 -18.738 -60.798 1.00 41.47 80 ILE A N 1
ATOM 646 C CA . ILE A 1 80 ? 34.279 -20.135 -61.042 1.00 41.47 80 ILE A CA 1
ATOM 647 C C . ILE A 1 80 ? 32.742 -20.263 -61.137 1.00 41.47 80 ILE A C 1
ATOM 649 O O . ILE A 1 80 ? 32.235 -20.977 -61.998 1.00 41.47 80 ILE A O 1
ATOM 653 N N . LEU A 1 81 ? 31.973 -19.505 -60.345 1.00 39.59 81 LEU A N 1
ATOM 654 C CA . LEU A 1 81 ? 30.501 -19.463 -60.402 1.00 39.59 81 LEU A CA 1
ATOM 655 C C . LEU A 1 81 ? 29.955 -18.809 -61.682 1.00 39.59 81 LEU A C 1
ATOM 657 O O . LEU A 1 81 ? 28.860 -19.170 -62.111 1.00 39.59 81 LEU A O 1
ATOM 661 N N . ALA A 1 82 ? 30.708 -17.903 -62.313 1.00 42.62 82 ALA A N 1
ATOM 662 C CA . ALA A 1 82 ? 30.376 -17.352 -63.630 1.00 42.62 82 ALA A CA 1
ATOM 663 C C . ALA A 1 82 ? 30.632 -18.349 -64.780 1.00 42.62 82 ALA A C 1
ATOM 665 O O . ALA A 1 82 ? 30.010 -18.235 -65.831 1.00 42.62 82 ALA A O 1
ATOM 666 N N . HIS A 1 83 ? 31.503 -19.346 -64.577 1.00 41.09 83 HIS A N 1
ATOM 667 C CA . HIS A 1 83 ? 31.784 -20.395 -65.565 1.00 41.09 83 HIS A CA 1
ATOM 668 C C . HIS A 1 83 ? 30.926 -21.660 -65.392 1.00 41.09 83 HIS A C 1
ATOM 670 O O . HIS A 1 83 ? 30.723 -22.389 -66.358 1.00 41.09 83 HIS A O 1
ATOM 676 N N . HIS A 1 84 ? 30.387 -21.908 -64.193 1.00 36.69 84 HIS A N 1
ATOM 677 C CA . HIS A 1 84 ? 29.565 -23.087 -63.879 1.00 36.69 84 HIS A CA 1
ATOM 678 C C . HIS A 1 84 ? 28.045 -22.844 -63.905 1.00 36.69 84 HIS A C 1
ATOM 680 O O . HIS A 1 84 ? 27.277 -23.732 -63.551 1.00 36.69 84 HIS A O 1
ATOM 686 N N . SER A 1 85 ? 27.576 -21.674 -64.347 1.00 37.28 85 SER A N 1
ATOM 687 C CA . SER A 1 85 ? 26.138 -21.368 -64.445 1.00 37.28 85 SER A CA 1
ATOM 688 C C . SER A 1 85 ? 25.451 -21.905 -65.716 1.00 37.28 85 SER A C 1
ATOM 690 O O . SER A 1 85 ? 24.289 -21.572 -65.938 1.00 37.28 85 SER A O 1
ATOM 692 N N . SER A 1 86 ? 26.114 -22.733 -66.544 1.00 38.38 86 SER A N 1
ATOM 693 C CA . SER A 1 86 ? 25.520 -23.255 -67.792 1.00 38.38 86 SER A CA 1
ATOM 694 C C . SER A 1 86 ? 25.301 -24.768 -67.885 1.00 38.38 86 SER A C 1
ATOM 696 O O . SER A 1 86 ? 24.719 -25.189 -68.880 1.00 38.38 86 SER A O 1
ATOM 698 N N . LEU A 1 87 ? 25.666 -25.589 -66.894 1.00 38.78 87 LEU A N 1
ATOM 699 C CA . LEU A 1 87 ? 25.264 -27.003 -66.875 1.00 38.78 87 LEU A CA 1
ATOM 700 C C . LEU A 1 87 ? 25.000 -27.499 -65.448 1.00 38.78 87 LEU A C 1
ATOM 702 O O . LEU A 1 87 ? 25.917 -27.625 -64.646 1.00 38.78 87 LEU A O 1
ATOM 706 N N . ASP A 1 88 ? 23.726 -27.804 -65.213 1.00 36.25 88 ASP A N 1
ATOM 707 C CA . ASP A 1 88 ? 23.144 -28.647 -64.169 1.00 36.25 88 ASP A CA 1
ATOM 708 C C . ASP A 1 88 ? 23.269 -28.243 -62.686 1.00 36.25 88 ASP A C 1
ATOM 710 O O . ASP A 1 88 ? 24.307 -27.881 -62.138 1.00 36.25 88 ASP A O 1
ATOM 714 N N . GLY A 1 89 ? 22.104 -28.277 -62.033 1.00 44.03 89 GLY A N 1
ATOM 715 C CA . GLY A 1 89 ? 21.847 -27.729 -60.708 1.00 44.03 89 GLY A CA 1
ATOM 716 C C . GLY A 1 89 ? 22.459 -28.500 -59.537 1.00 44.03 89 GLY A C 1
ATOM 717 O O . GLY A 1 89 ? 22.764 -29.686 -59.609 1.00 44.03 89 GLY A O 1
ATOM 718 N N . ASN A 1 90 ? 22.507 -27.781 -58.412 1.00 44.94 90 ASN A N 1
ATOM 719 C CA . ASN A 1 90 ? 22.898 -28.203 -57.064 1.00 44.94 90 ASN A CA 1
ATOM 720 C C . ASN A 1 90 ? 24.399 -28.397 -56.812 1.00 44.94 90 ASN A C 1
ATOM 722 O O . ASN A 1 90 ? 24.889 -29.515 -56.704 1.00 44.94 90 ASN A O 1
ATOM 726 N N . ASN A 1 91 ? 25.095 -27.280 -56.568 1.00 41.03 91 ASN A N 1
ATOM 727 C CA . ASN A 1 91 ? 25.841 -27.055 -55.318 1.00 41.03 91 ASN A CA 1
ATOM 728 C C . ASN A 1 91 ? 26.428 -25.634 -55.296 1.00 41.03 91 ASN A C 1
ATOM 730 O O . ASN A 1 91 ? 27.596 -25.404 -55.601 1.00 41.03 91 ASN A O 1
ATOM 734 N N . THR A 1 92 ? 25.619 -24.650 -54.900 1.00 49.56 92 THR A N 1
ATOM 735 C CA . THR A 1 92 ? 26.130 -23.322 -54.540 1.00 49.56 92 THR A CA 1
ATOM 736 C C . THR A 1 92 ? 26.870 -23.418 -53.205 1.00 49.56 92 THR A C 1
ATOM 738 O O . THR A 1 92 ? 26.246 -23.626 -52.163 1.00 49.56 92 THR A O 1
ATOM 741 N N . THR A 1 93 ? 28.194 -23.263 -53.209 1.00 64.94 93 THR A N 1
ATOM 742 C CA . THR A 1 93 ? 29.016 -23.187 -51.992 1.00 64.94 93 THR A CA 1
ATOM 743 C C . THR A 1 93 ? 28.718 -21.888 -51.237 1.00 64.94 93 THR A C 1
ATOM 745 O O . THR A 1 93 ? 29.346 -20.856 -51.476 1.00 64.94 93 THR A O 1
ATOM 748 N N . LEU A 1 94 ? 27.722 -21.914 -50.348 1.00 70.31 94 LEU A N 1
ATOM 749 C CA . LEU A 1 94 ? 27.374 -20.772 -49.498 1.00 70.31 94 LEU A CA 1
ATOM 750 C C . LEU A 1 94 ? 28.561 -20.385 -48.588 1.00 70.31 94 LEU A C 1
ATOM 752 O O . LEU A 1 94 ? 29.287 -21.270 -48.123 1.00 70.31 94 LEU A O 1
ATOM 756 N N . PRO A 1 95 ? 28.770 -19.091 -48.286 1.00 79.56 95 PRO A N 1
ATOM 757 C CA . PRO A 1 95 ? 29.846 -18.648 -47.398 1.00 79.56 95 PRO A CA 1
ATOM 758 C C . PRO A 1 95 ? 29.589 -19.034 -45.931 1.00 79.56 95 PRO A C 1
ATOM 760 O O . PRO A 1 95 ? 28.456 -19.277 -45.527 1.00 79.56 95 PRO A O 1
ATOM 763 N N . LEU A 1 96 ? 30.630 -19.045 -45.095 1.00 78.81 96 LEU A N 1
ATOM 764 C CA . LEU A 1 96 ? 30.470 -19.162 -43.639 1.00 78.81 96 LEU A CA 1
ATOM 765 C C . LEU A 1 96 ? 30.087 -17.806 -43.029 1.00 78.81 96 LEU A C 1
ATOM 767 O O . LEU A 1 96 ? 30.676 -16.777 -43.369 1.00 78.81 96 LEU A O 1
ATOM 771 N N . CYS A 1 97 ? 29.164 -17.801 -42.066 1.00 82.12 97 CYS A N 1
ATOM 772 C CA . CYS A 1 97 ? 28.873 -16.617 -41.264 1.00 82.12 97 CYS A CA 1
ATOM 773 C C . CYS A 1 97 ? 30.038 -16.350 -40.303 1.00 82.12 97 CYS A C 1
ATOM 775 O O . CYS A 1 97 ? 30.240 -17.107 -39.354 1.00 82.12 97 CYS A O 1
ATOM 777 N N . THR A 1 98 ? 30.818 -15.298 -40.558 1.00 84.12 98 THR A N 1
ATOM 778 C CA . THR A 1 98 ? 31.994 -14.971 -39.743 1.00 84.12 98 THR A CA 1
ATOM 779 C C . THR A 1 98 ? 31.623 -14.017 -38.612 1.00 84.12 98 THR A C 1
ATOM 781 O O . THR A 1 98 ? 31.195 -12.894 -38.859 1.00 84.12 98 THR A O 1
ATOM 784 N N . VAL A 1 99 ? 31.822 -14.459 -37.371 1.00 84.56 99 VAL A N 1
ATOM 785 C CA . VAL A 1 99 ? 31.626 -13.673 -36.150 1.00 84.56 99 VAL A CA 1
ATOM 786 C C . VAL A 1 99 ? 32.987 -13.423 -35.514 1.00 84.56 99 VAL A C 1
ATOM 788 O O . VAL A 1 99 ? 33.708 -14.369 -35.191 1.00 84.56 99 VAL A O 1
ATOM 791 N N . VAL A 1 100 ? 33.339 -12.148 -35.341 1.00 85.75 100 VAL A N 1
ATOM 792 C CA . VAL A 1 100 ? 34.650 -11.734 -34.828 1.00 85.75 100 VAL A CA 1
ATOM 793 C C . VAL A 1 100 ? 34.512 -11.186 -33.414 1.00 85.75 100 VAL A C 1
ATOM 795 O O . VAL A 1 100 ? 33.796 -10.213 -33.177 1.00 85.75 100 VAL A O 1
ATOM 798 N N . PHE A 1 101 ? 35.229 -11.795 -32.477 1.00 86.19 101 PHE A N 1
ATOM 799 C CA . PHE A 1 101 ? 35.398 -11.279 -31.127 1.00 86.19 101 PHE A CA 1
ATOM 800 C C . PHE A 1 101 ? 36.787 -10.681 -30.966 1.00 86.19 101 PHE A C 1
ATOM 802 O O . PHE A 1 101 ? 37.783 -11.263 -31.382 1.00 86.19 101 PHE A O 1
ATOM 809 N N . GLU A 1 102 ? 36.850 -9.528 -30.328 1.00 85.56 102 GLU A N 1
ATOM 810 C CA . GLU A 1 102 ? 38.077 -8.875 -29.921 1.00 85.56 102 GLU A CA 1
ATOM 811 C C . GLU A 1 102 ? 38.386 -9.199 -28.463 1.00 85.56 102 GLU A C 1
ATOM 813 O O . GLU A 1 102 ? 37.524 -9.125 -27.583 1.00 85.56 102 GLU A O 1
ATOM 818 N N . PHE A 1 103 ? 39.632 -9.578 -28.237 1.00 83.12 103 PHE A N 1
ATOM 819 C CA . PHE A 1 103 ? 40.209 -9.934 -26.961 1.00 83.12 103 PHE A CA 1
ATOM 820 C C . PHE A 1 103 ? 40.937 -8.707 -26.409 1.00 83.12 103 PHE A C 1
ATOM 822 O O . PHE A 1 103 ? 41.911 -8.235 -26.996 1.00 83.12 103 PHE A O 1
ATOM 829 N N . LEU A 1 104 ? 40.416 -8.166 -25.311 1.00 83.06 104 LEU A N 1
ATOM 830 C CA . LEU A 1 104 ? 40.847 -6.906 -24.710 1.00 83.06 104 LEU A CA 1
ATOM 831 C C . LEU A 1 104 ? 41.614 -7.174 -23.415 1.00 83.06 104 LEU A C 1
ATOM 833 O O . LEU A 1 104 ? 41.188 -8.004 -22.608 1.00 83.06 104 LEU A O 1
ATOM 837 N N . ASP A 1 105 ? 42.718 -6.458 -23.207 1.00 76.56 105 ASP A N 1
ATOM 838 C CA . ASP A 1 105 ? 43.436 -6.464 -21.932 1.00 76.56 105 ASP A CA 1
ATOM 839 C C . ASP A 1 105 ? 42.629 -5.673 -20.892 1.00 76.56 105 ASP A C 1
ATOM 841 O O . ASP A 1 105 ? 42.419 -4.472 -21.042 1.00 76.56 105 ASP A O 1
ATOM 845 N N . ASN A 1 106 ? 42.169 -6.367 -19.852 1.00 74.62 106 ASN A N 1
ATOM 846 C CA . ASN A 1 106 ? 41.462 -5.802 -18.703 1.00 74.62 106 ASN A CA 1
ATOM 847 C C . ASN A 1 106 ? 42.272 -6.024 -17.412 1.00 74.62 106 ASN A C 1
ATOM 849 O O . ASN A 1 106 ? 41.693 -6.121 -16.325 1.00 74.62 106 ASN A O 1
ATOM 853 N N . SER A 1 107 ? 43.584 -6.234 -17.520 1.00 68.25 107 SER A N 1
ATOM 854 C CA . SER A 1 107 ? 44.442 -6.477 -16.362 1.00 68.25 107 SER A CA 1
ATOM 855 C C . SER A 1 107 ? 44.444 -5.257 -15.441 1.00 68.25 107 SER A C 1
ATOM 857 O O . SER A 1 107 ? 44.581 -4.125 -15.903 1.00 68.25 107 SER A O 1
ATOM 859 N N . ASP A 1 108 ? 44.286 -5.500 -14.145 1.00 68.56 108 ASP A N 1
ATOM 860 C CA . ASP A 1 108 ? 44.388 -4.504 -13.079 1.00 68.56 108 ASP A CA 1
ATOM 861 C C . ASP A 1 108 ? 45.482 -4.917 -12.084 1.00 68.56 108 ASP A C 1
ATOM 863 O O . ASP A 1 108 ? 46.153 -5.938 -12.265 1.00 68.56 108 ASP A O 1
ATOM 867 N N . ASP A 1 109 ? 45.645 -4.146 -11.009 1.00 57.28 109 ASP A N 1
ATOM 868 C CA . ASP A 1 109 ? 46.636 -4.410 -9.955 1.00 57.28 109 ASP A CA 1
ATOM 869 C C . ASP A 1 109 ? 46.425 -5.763 -9.243 1.00 57.28 109 ASP A C 1
ATOM 871 O O . ASP A 1 109 ? 47.298 -6.239 -8.519 1.00 57.28 109 ASP A O 1
ATOM 875 N N . ILE A 1 110 ? 45.267 -6.406 -9.445 1.00 58.41 110 ILE A N 1
ATOM 876 C CA . ILE A 1 110 ? 44.872 -7.669 -8.809 1.00 58.41 110 ILE A CA 1
ATOM 877 C C . ILE A 1 110 ? 45.324 -8.875 -9.652 1.00 58.41 110 ILE A C 1
ATOM 879 O O . ILE A 1 110 ? 45.468 -9.984 -9.126 1.00 58.41 110 ILE A O 1
ATOM 883 N N . GLY A 1 111 ? 45.587 -8.685 -10.948 1.00 64.38 111 GLY A N 1
ATOM 884 C CA . GLY A 1 111 ? 46.209 -9.698 -11.792 1.00 64.38 111 GLY A CA 1
ATOM 885 C C . GLY A 1 111 ? 45.825 -9.634 -13.273 1.00 64.38 111 GLY A C 1
ATOM 886 O O . GLY A 1 111 ? 45.001 -8.823 -13.702 1.00 64.38 111 GLY A O 1
ATOM 887 N N . PRO A 1 112 ? 46.406 -10.534 -14.085 1.00 67.38 112 PRO A N 1
ATOM 888 C CA . PRO A 1 112 ? 46.172 -10.562 -15.520 1.00 67.38 112 PRO A CA 1
ATOM 889 C C . PRO A 1 112 ? 44.734 -10.993 -15.851 1.00 67.38 112 PRO A C 1
ATOM 891 O O . PRO A 1 112 ? 44.315 -12.116 -15.539 1.00 67.38 112 PRO A O 1
ATOM 894 N N . SER A 1 113 ? 43.977 -10.119 -16.518 1.00 76.19 113 SER A N 1
ATOM 895 C CA . SER A 1 113 ? 42.565 -10.351 -16.842 1.00 76.19 113 SER A CA 1
ATOM 896 C C . SER A 1 113 ? 42.208 -9.870 -18.248 1.00 76.19 113 SER A C 1
ATOM 898 O O . SER A 1 113 ? 42.834 -8.965 -18.790 1.00 76.19 113 SER A O 1
ATOM 900 N N . VAL A 1 114 ? 41.226 -10.519 -18.872 1.00 75.94 114 VAL A N 1
ATOM 901 C CA . VAL A 1 114 ? 40.901 -10.345 -20.294 1.00 75.94 114 VAL A CA 1
ATOM 902 C C . VAL A 1 114 ? 39.397 -10.241 -20.512 1.00 75.94 114 VAL A C 1
ATOM 904 O O . VAL A 1 114 ? 38.608 -10.942 -19.874 1.00 75.94 114 VAL A O 1
ATOM 907 N N . GLY A 1 115 ? 38.989 -9.357 -21.416 1.00 79.56 115 GLY A N 1
ATOM 908 C CA . GLY A 1 115 ? 37.607 -9.189 -21.860 1.00 79.56 115 GLY A CA 1
ATOM 909 C C . GLY A 1 115 ? 37.401 -9.692 -23.285 1.00 79.56 115 GLY A C 1
ATOM 910 O O . GLY A 1 115 ? 38.321 -9.680 -24.095 1.00 79.56 115 GLY A O 1
ATOM 911 N N . LEU A 1 116 ? 36.174 -10.100 -23.605 1.00 82.19 116 LEU A N 1
ATOM 912 C CA . LEU A 1 116 ? 35.747 -10.391 -24.974 1.00 82.19 116 LEU A CA 1
ATOM 913 C C . LEU A 1 116 ? 34.680 -9.382 -25.401 1.00 82.19 116 LEU A C 1
ATOM 915 O O . LEU A 1 116 ? 33.686 -9.180 -24.698 1.00 82.19 116 LEU A O 1
ATOM 919 N N . LYS A 1 117 ? 34.871 -8.770 -26.568 1.00 84.62 117 LYS A N 1
ATOM 920 C CA . LYS A 1 117 ? 33.934 -7.819 -27.174 1.00 84.62 117 LYS A CA 1
ATOM 921 C C . LYS A 1 117 ? 33.568 -8.281 -28.579 1.00 84.62 117 LYS A C 1
ATOM 923 O O . LYS A 1 117 ? 34.446 -8.620 -29.358 1.00 84.62 117 LYS A O 1
ATOM 928 N N . LEU A 1 118 ? 32.284 -8.289 -28.929 1.00 82.69 118 LEU A N 1
ATOM 929 C CA . LEU A 1 118 ? 31.872 -8.517 -30.317 1.00 82.69 118 LEU A CA 1
ATOM 930 C C . LEU A 1 118 ? 32.293 -7.310 -31.167 1.00 82.69 118 LEU A C 1
ATOM 932 O O . LEU A 1 118 ? 31.947 -6.175 -30.828 1.00 82.69 118 LEU A O 1
ATOM 936 N N . ARG A 1 119 ? 33.024 -7.544 -32.260 1.00 78.00 119 ARG A N 1
ATOM 937 C CA . ARG A 1 119 ? 33.463 -6.483 -33.171 1.00 78.00 119 ARG A CA 1
ATOM 938 C C . ARG A 1 119 ? 32.444 -6.321 -34.300 1.00 78.00 119 ARG A C 1
ATOM 940 O O . ARG A 1 119 ? 32.195 -7.268 -35.039 1.00 78.00 119 ARG A O 1
ATOM 947 N N . LEU A 1 120 ? 31.848 -5.132 -34.400 1.00 67.81 120 LEU A N 1
ATOM 948 C CA . LEU A 1 120 ? 30.820 -4.811 -35.401 1.00 67.81 120 LEU A CA 1
ATOM 949 C C . LEU A 1 120 ? 31.385 -4.069 -36.625 1.00 67.81 120 LEU A C 1
ATOM 951 O O . LEU A 1 120 ? 30.852 -4.229 -37.719 1.00 67.81 120 LEU A O 1
ATOM 955 N N . ASP A 1 121 ? 32.494 -3.338 -36.468 1.00 60.16 121 ASP A N 1
ATOM 956 C CA . ASP A 1 121 ? 33.108 -2.550 -37.543 1.00 60.16 121 ASP A CA 1
ATOM 957 C C . ASP A 1 121 ? 34.312 -3.262 -38.175 1.00 60.16 121 ASP A C 1
ATOM 959 O O . ASP A 1 121 ? 35.225 -3.740 -37.491 1.00 60.16 121 ASP A O 1
ATOM 963 N N . SER A 1 122 ? 34.335 -3.299 -39.510 1.00 52.66 122 SER A N 1
ATOM 964 C CA . SER A 1 122 ? 35.399 -3.912 -40.321 1.00 52.66 122 SER A CA 1
ATOM 965 C C . SER A 1 122 ? 36.524 -2.943 -40.702 1.00 52.66 122 SER A C 1
ATOM 967 O O . SER A 1 122 ? 37.530 -3.363 -41.273 1.00 52.66 122 SER A O 1
ATOM 969 N N . ILE A 1 123 ? 36.394 -1.656 -40.376 1.00 50.16 123 ILE A N 1
ATOM 970 C CA . ILE A 1 123 ? 37.293 -0.611 -40.862 1.00 50.16 123 ILE A CA 1
ATOM 971 C C . ILE A 1 123 ? 37.591 0.336 -39.706 1.00 50.16 123 ILE A C 1
ATOM 973 O O . ILE A 1 123 ? 36.724 1.102 -39.311 1.00 50.16 123 ILE A O 1
ATOM 977 N N . SER A 1 124 ? 38.814 0.261 -39.176 1.00 50.09 124 SER A N 1
ATOM 978 C CA . SER A 1 124 ? 39.566 1.350 -38.529 1.00 50.09 124 SER A CA 1
ATOM 979 C C . SER A 1 124 ? 40.348 0.830 -37.318 1.00 50.09 124 SER A C 1
ATOM 981 O O . SER A 1 124 ? 39.780 0.426 -36.308 1.00 50.09 124 SER A O 1
ATOM 983 N N . LYS A 1 125 ? 41.676 0.911 -37.466 1.00 51.84 125 LYS A N 1
ATOM 984 C CA . LYS A 1 125 ? 42.752 0.780 -36.471 1.00 51.84 125 LYS A CA 1
ATOM 985 C C . LYS A 1 125 ? 43.234 -0.641 -36.105 1.00 51.84 125 LYS A C 1
ATOM 987 O O . LYS A 1 125 ? 42.475 -1.511 -35.690 1.00 51.84 125 LYS A O 1
ATOM 992 N N . ALA A 1 126 ? 44.560 -0.766 -36.250 1.00 56.72 126 ALA A N 1
ATOM 993 C CA . ALA A 1 126 ? 45.493 -1.799 -35.795 1.00 56.72 126 ALA A CA 1
ATOM 994 C C . ALA A 1 126 ? 45.639 -3.114 -36.590 1.00 56.72 126 ALA A C 1
ATOM 996 O O . ALA A 1 126 ? 44.693 -3.690 -37.128 1.00 56.72 126 ALA A O 1
ATOM 997 N N . PHE A 1 127 ? 46.883 -3.610 -36.636 1.00 68.75 127 PHE A N 1
ATOM 998 C CA . PHE A 1 127 ? 47.227 -4.962 -37.078 1.00 68.75 127 PHE A CA 1
ATOM 999 C C . PHE A 1 127 ? 46.715 -5.968 -36.040 1.00 68.75 127 PHE A C 1
ATOM 1001 O O . PHE A 1 127 ? 47.407 -6.291 -35.076 1.00 68.75 127 PHE A O 1
ATOM 1008 N N . LEU A 1 128 ? 45.487 -6.446 -36.227 1.00 74.50 128 LEU A N 1
ATOM 1009 C CA . LEU A 1 128 ? 44.903 -7.474 -35.370 1.00 74.50 128 LEU A CA 1
ATOM 1010 C C . LEU A 1 128 ? 45.487 -8.849 -35.702 1.00 74.50 128 LEU A C 1
ATOM 1012 O O . LEU A 1 128 ? 45.597 -9.226 -36.876 1.00 74.50 128 LEU A O 1
ATOM 1016 N N . HIS A 1 129 ? 45.809 -9.613 -34.665 1.00 76.00 129 HIS A N 1
ATOM 1017 C CA . HIS A 1 129 ? 46.269 -10.993 -34.775 1.00 76.00 129 HIS A CA 1
ATOM 1018 C C . HIS A 1 129 ? 45.158 -11.960 -34.389 1.00 76.00 129 HIS A C 1
ATOM 1020 O O . HIS A 1 129 ? 44.432 -11.727 -33.427 1.00 76.00 129 HIS A O 1
ATOM 1026 N N . ILE A 1 130 ? 45.037 -13.056 -35.138 1.00 78.19 130 ILE A N 1
ATOM 1027 C CA . ILE A 1 130 ? 44.088 -14.129 -34.836 1.00 78.19 130 ILE A CA 1
ATOM 1028 C C . ILE A 1 130 ? 44.709 -15.024 -33.759 1.00 78.19 130 ILE A C 1
ATOM 1030 O O . ILE A 1 130 ? 45.776 -15.597 -33.974 1.00 78.19 130 ILE A O 1
ATOM 1034 N N . ILE A 1 131 ? 44.044 -15.143 -32.610 1.00 78.44 131 ILE A N 1
ATOM 1035 C CA . ILE A 1 131 ? 44.465 -16.022 -31.504 1.00 78.44 131 ILE A CA 1
ATOM 1036 C C . ILE A 1 131 ? 43.691 -17.343 -31.493 1.00 78.44 131 ILE A C 1
ATOM 1038 O O . ILE A 1 131 ? 44.203 -18.358 -31.025 1.00 78.44 131 ILE A O 1
ATOM 1042 N N . TYR A 1 132 ? 42.470 -17.345 -32.027 1.00 83.00 132 TYR A N 1
ATOM 1043 C CA . TYR A 1 132 ? 41.641 -18.538 -32.129 1.00 83.00 132 TYR A CA 1
ATOM 1044 C C . TYR A 1 132 ? 40.720 -18.449 -33.342 1.00 83.00 132 TYR A C 1
ATOM 1046 O O . TYR A 1 132 ? 40.173 -17.388 -33.647 1.00 83.00 132 TYR A O 1
ATOM 1054 N N . GLU A 1 133 ? 40.522 -19.580 -34.009 1.00 81.50 133 GLU A N 1
ATOM 1055 C CA . GLU A 1 133 ? 39.611 -19.712 -35.135 1.00 81.50 133 GLU A CA 1
ATOM 1056 C C . GLU A 1 133 ? 38.928 -21.083 -35.094 1.00 81.50 133 GLU A C 1
ATOM 1058 O O . GLU A 1 133 ? 39.597 -22.113 -34.995 1.00 81.50 133 GLU A O 1
ATOM 1063 N N . ARG A 1 134 ? 37.596 -21.097 -35.211 1.00 80.25 134 ARG A N 1
ATOM 1064 C CA . ARG A 1 134 ? 36.808 -22.321 -35.408 1.00 80.25 134 ARG A CA 1
ATOM 1065 C C . ARG A 1 134 ? 35.783 -22.108 -36.505 1.00 80.25 134 ARG A C 1
ATOM 1067 O O . ARG A 1 134 ? 35.043 -21.129 -36.479 1.00 80.25 134 ARG A O 1
ATOM 1074 N N . ALA A 1 135 ? 35.703 -23.056 -37.428 1.00 79.25 135 ALA A N 1
ATOM 1075 C CA . ALA A 1 135 ? 34.629 -23.147 -38.404 1.00 79.25 135 ALA A CA 1
ATOM 1076 C C . ALA A 1 135 ? 33.787 -24.395 -38.120 1.00 79.25 135 ALA A C 1
ATOM 1078 O O . ALA A 1 135 ? 34.333 -25.478 -37.912 1.00 79.25 135 ALA A O 1
ATOM 1079 N N . THR A 1 136 ? 32.468 -24.235 -38.123 1.00 77.75 136 THR A N 1
ATOM 1080 C CA . THR A 1 136 ? 31.500 -25.321 -37.962 1.00 77.75 136 THR A CA 1
ATOM 1081 C C . THR A 1 136 ? 30.500 -25.232 -39.109 1.00 77.75 136 THR A C 1
ATOM 1083 O O . THR A 1 136 ? 29.815 -24.219 -39.258 1.00 77.75 136 THR A O 1
ATOM 1086 N N . THR A 1 137 ? 30.418 -26.274 -39.931 1.00 75.38 137 THR A N 1
ATOM 1087 C CA . THR A 1 137 ? 29.492 -26.348 -41.067 1.00 75.38 137 THR A CA 1
ATOM 1088 C C . THR A 1 137 ? 28.099 -26.786 -40.614 1.00 75.38 137 THR A C 1
ATOM 1090 O O . THR A 1 137 ? 27.944 -27.583 -39.689 1.00 75.38 137 THR A O 1
ATOM 1093 N N . CYS A 1 138 ? 27.073 -26.234 -41.254 1.00 69.44 138 CYS A N 1
ATOM 1094 C CA . CYS A 1 138 ? 25.675 -26.581 -41.045 1.00 69.44 138 CYS A CA 1
ATOM 1095 C C . CYS A 1 138 ? 25.267 -27.663 -42.047 1.00 69.44 138 CYS A C 1
ATOM 1097 O O . CYS A 1 138 ? 25.542 -27.537 -43.239 1.00 69.44 138 CYS A O 1
ATOM 1099 N N . THR A 1 139 ? 24.564 -28.697 -41.587 1.00 61.31 139 THR A N 1
ATOM 1100 C CA . THR A 1 139 ? 23.848 -29.605 -42.487 1.00 61.31 139 THR A CA 1
ATOM 1101 C C . THR A 1 139 ? 22.468 -29.018 -42.817 1.00 61.31 139 THR A C 1
ATOM 1103 O O . THR A 1 139 ? 21.837 -28.424 -41.937 1.00 61.31 139 THR A O 1
ATOM 1106 N N . PRO A 1 140 ? 21.983 -29.144 -44.065 1.00 55.78 140 PRO A N 1
ATOM 1107 C CA . PRO A 1 140 ? 20.744 -28.500 -44.518 1.00 55.78 140 PRO A CA 1
ATOM 1108 C C . PRO A 1 140 ? 19.461 -28.983 -43.808 1.00 55.78 140 PRO A C 1
ATOM 1110 O O . PRO A 1 140 ? 18.440 -28.308 -43.894 1.00 55.78 140 PRO A O 1
ATOM 1113 N N . ASP A 1 141 ? 19.508 -30.082 -43.048 1.00 56.25 141 ASP A N 1
ATOM 1114 C CA . ASP A 1 141 ? 18.340 -30.684 -42.381 1.00 56.25 141 ASP A CA 1
ATOM 1115 C C . ASP A 1 141 ? 17.902 -30.022 -41.057 1.00 56.25 141 ASP A C 1
ATOM 1117 O O . ASP A 1 141 ? 16.883 -30.403 -40.475 1.00 56.25 141 ASP A O 1
ATOM 1121 N N . ARG A 1 142 ? 18.635 -29.032 -40.524 1.00 54.75 142 ARG A N 1
ATOM 1122 C CA . ARG A 1 142 ? 18.324 -28.444 -39.203 1.00 54.75 142 ARG A CA 1
ATOM 1123 C C . ARG A 1 142 ? 17.613 -27.090 -39.297 1.00 54.75 142 ARG A C 1
ATOM 1125 O O . ARG A 1 142 ? 18.090 -26.151 -39.925 1.00 54.75 142 ARG A O 1
ATOM 1132 N N . ARG A 1 143 ? 16.489 -26.956 -38.571 1.00 56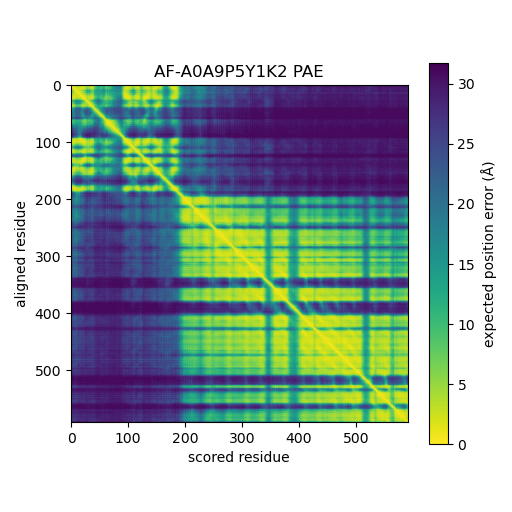.06 143 ARG A N 1
ATOM 1133 C CA . ARG A 1 143 ? 15.683 -25.715 -38.482 1.00 56.06 143 ARG A CA 1
ATOM 1134 C C . ARG A 1 143 ?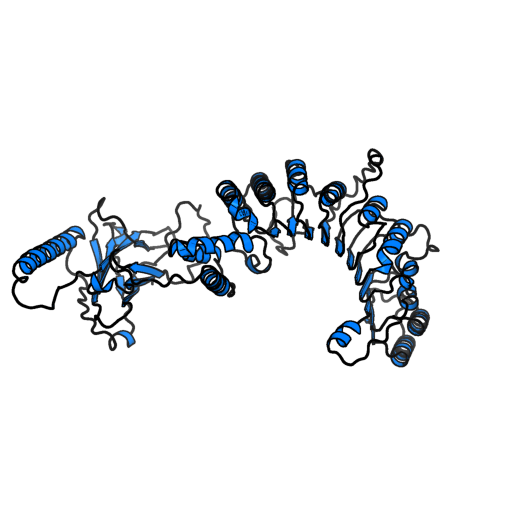 16.440 -24.524 -37.875 1.00 56.06 143 ARG A C 1
ATOM 1136 O O . ARG A 1 143 ? 16.114 -23.390 -38.200 1.00 56.06 143 ARG A O 1
ATOM 1143 N N . ALA A 1 144 ? 17.427 -24.769 -37.017 1.00 60.34 144 ALA A N 1
ATOM 1144 C CA . ALA A 1 144 ? 18.359 -23.775 -36.488 1.00 60.34 144 ALA A CA 1
ATOM 1145 C C . ALA A 1 144 ? 19.707 -24.456 -36.214 1.00 60.34 144 ALA A C 1
ATOM 1147 O O . ALA A 1 144 ? 19.739 -25.628 -35.823 1.00 60.34 144 ALA A O 1
ATOM 1148 N N . PHE A 1 145 ? 20.808 -23.734 -36.414 1.00 73.38 145 PHE A N 1
ATOM 1149 C CA . PHE A 1 145 ? 22.161 -24.260 -36.232 1.00 73.38 145 PHE A CA 1
ATOM 1150 C C . PHE A 1 145 ? 22.907 -23.459 -35.172 1.00 73.38 145 PHE A C 1
ATOM 1152 O O . PHE A 1 145 ? 22.954 -22.235 -35.236 1.00 73.38 145 PHE A O 1
ATOM 1159 N N . VAL A 1 146 ? 23.490 -24.146 -34.191 1.00 74.88 146 VAL A N 1
ATOM 1160 C CA . VAL A 1 146 ? 24.184 -23.519 -33.062 1.00 74.88 146 VAL A CA 1
ATOM 1161 C C . VAL A 1 146 ? 25.632 -23.985 -33.042 1.00 74.88 146 VAL A C 1
ATOM 1163 O O . VAL A 1 146 ? 25.894 -25.184 -33.034 1.00 74.88 146 VAL A O 1
ATOM 1166 N N . SER A 1 147 ? 26.567 -23.038 -32.988 1.00 77.69 147 SER A N 1
ATOM 1167 C CA . SER A 1 147 ? 27.974 -23.296 -32.685 1.00 77.69 147 SER A CA 1
ATOM 1168 C C . SER A 1 147 ? 28.262 -22.821 -31.266 1.00 77.69 147 SER A C 1
ATOM 1170 O O . SER A 1 147 ? 28.187 -21.623 -30.981 1.00 77.69 147 SER A O 1
ATOM 1172 N N . HIS A 1 148 ? 28.588 -23.763 -30.385 1.00 80.00 148 HIS A N 1
ATOM 1173 C CA . HIS A 1 148 ? 28.903 -23.511 -28.983 1.00 80.00 148 HIS A CA 1
ATOM 1174 C C . HIS A 1 148 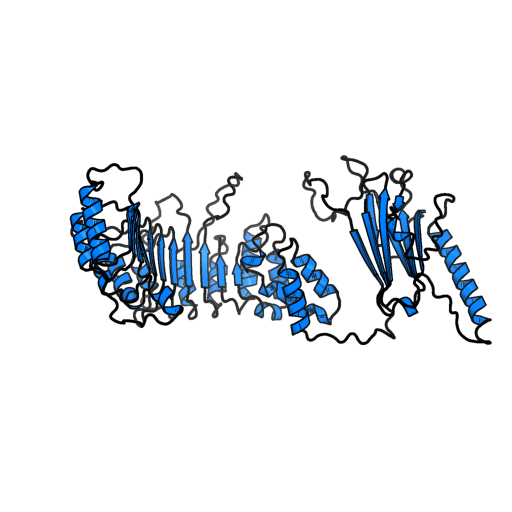? 30.405 -23.715 -28.728 1.00 80.00 148 HIS A C 1
ATOM 1176 O O . HIS A 1 148 ? 30.988 -24.706 -29.166 1.00 80.00 148 HIS A O 1
ATOM 1182 N N . LEU A 1 149 ? 31.026 -22.764 -28.030 1.00 80.75 149 LEU A N 1
ATOM 1183 C CA . LEU A 1 149 ? 32.437 -22.757 -27.642 1.00 80.75 149 LEU A CA 1
ATOM 1184 C C . LEU A 1 149 ? 32.561 -22.639 -26.126 1.00 80.75 149 LEU A C 1
ATOM 1186 O O . LEU A 1 149 ? 31.920 -21.770 -25.525 1.00 80.75 149 LEU A O 1
ATOM 1190 N N . GLN A 1 150 ? 33.447 -23.436 -25.528 1.00 81.00 150 GLN A N 1
ATOM 1191 C CA . GLN A 1 150 ? 33.856 -23.278 -24.131 1.00 81.00 150 GLN A CA 1
ATOM 1192 C C . GLN A 1 150 ? 35.342 -22.942 -24.072 1.00 81.00 150 GLN A C 1
ATOM 1194 O O . GLN A 1 150 ? 36.202 -23.809 -24.150 1.00 81.00 150 GLN A O 1
ATOM 1199 N N . LEU A 1 151 ? 35.656 -21.665 -23.902 1.00 81.38 151 LEU A N 1
ATOM 1200 C CA . LEU A 1 151 ? 37.015 -21.154 -23.968 1.00 81.38 151 LEU A CA 1
ATOM 1201 C C . LEU A 1 151 ? 37.691 -21.150 -22.594 1.00 81.38 151 LEU A C 1
ATOM 1203 O O . LEU A 1 151 ? 37.200 -20.565 -21.620 1.00 81.38 151 LEU A O 1
ATOM 1207 N N . THR A 1 152 ? 38.874 -21.744 -22.520 1.00 80.12 152 THR A N 1
ATOM 1208 C CA . THR A 1 152 ? 39.856 -21.569 -21.448 1.00 80.12 152 THR A CA 1
ATOM 1209 C C . THR A 1 152 ? 40.990 -20.677 -21.919 1.00 80.12 152 THR A C 1
ATOM 1211 O O . THR A 1 152 ? 41.374 -20.720 -23.079 1.00 80.12 152 THR A O 1
ATOM 1214 N N . SER A 1 153 ? 41.533 -19.866 -21.016 1.00 78.06 153 SER A N 1
ATOM 1215 C CA . SER A 1 153 ? 42.727 -19.069 -21.276 1.00 78.06 153 SER A CA 1
ATOM 1216 C C . SER A 1 153 ? 43.651 -19.120 -20.065 1.00 78.06 153 SER A C 1
ATOM 1218 O O . SER A 1 153 ? 43.186 -19.369 -18.951 1.00 78.06 153 SER A O 1
ATOM 1220 N N . ASN A 1 154 ? 44.944 -18.887 -20.289 1.00 73.94 154 ASN A N 1
ATOM 1221 C CA . ASN A 1 154 ? 45.923 -18.638 -19.229 1.00 73.94 154 ASN A CA 1
ATOM 1222 C C . ASN A 1 154 ? 45.710 -17.286 -18.516 1.00 73.94 154 ASN A C 1
ATOM 1224 O O . ASN A 1 154 ? 46.319 -17.065 -17.475 1.00 73.94 154 ASN A O 1
ATOM 1228 N N . HIS A 1 155 ? 44.822 -16.421 -19.024 1.00 74.56 155 HIS A N 1
ATOM 1229 C CA . HIS A 1 155 ? 44.342 -15.215 -18.341 1.00 74.56 155 HIS A CA 1
ATOM 1230 C C . HIS A 1 155 ? 42.890 -15.384 -17.858 1.00 74.56 155 HIS A C 1
ATOM 1232 O O . HIS A 1 155 ? 42.093 -16.127 -18.445 1.00 74.56 155 HIS A O 1
ATOM 1238 N N . TYR A 1 156 ? 42.508 -14.673 -16.792 1.00 71.44 156 TYR A N 1
ATOM 1239 C CA . TYR A 1 156 ? 41.142 -14.728 -16.264 1.00 71.44 156 TYR A CA 1
ATOM 1240 C C . TYR A 1 156 ? 40.172 -13.917 -17.124 1.00 71.44 156 TYR A C 1
ATOM 1242 O O . TYR A 1 156 ? 40.356 -12.721 -17.319 1.00 71.44 156 TYR A O 1
ATOM 1250 N N . PHE A 1 157 ? 39.082 -14.539 -17.577 1.00 70.75 157 PHE A N 1
ATOM 1251 C CA . PHE A 1 157 ? 38.013 -13.811 -18.260 1.00 70.75 157 PHE A CA 1
ATOM 1252 C C . PHE A 1 157 ? 37.224 -12.944 -17.273 1.00 70.75 157 PHE A C 1
ATOM 1254 O O . PHE A 1 157 ? 36.583 -13.469 -16.357 1.00 70.75 157 PHE A O 1
ATOM 1261 N N . ARG A 1 158 ? 37.215 -11.629 -17.497 1.00 68.06 158 ARG A N 1
ATOM 1262 C CA . ARG A 1 158 ? 36.421 -10.650 -16.746 1.00 68.06 158 ARG A CA 1
ATOM 1263 C C . ARG A 1 158 ? 35.363 -10.040 -17.662 1.00 68.06 158 ARG A C 1
ATOM 1265 O O . ARG A 1 158 ? 35.616 -9.778 -18.836 1.00 68.06 158 ARG A O 1
ATOM 1272 N N . ARG A 1 159 ? 34.154 -9.810 -17.137 1.00 58.69 159 ARG A N 1
ATOM 1273 C CA . ARG A 1 159 ? 33.149 -9.017 -17.865 1.00 58.69 159 ARG A CA 1
ATOM 1274 C C . ARG A 1 159 ? 33.680 -7.593 -18.021 1.00 58.69 159 ARG A C 1
ATOM 1276 O O . ARG A 1 159 ? 34.196 -7.048 -17.051 1.00 58.69 159 ARG A O 1
ATOM 1283 N N . LEU A 1 160 ? 33.528 -7.012 -19.212 1.00 52.56 160 LEU A N 1
ATOM 1284 C CA . LEU A 1 160 ? 33.770 -5.585 -19.424 1.00 52.56 160 LEU A CA 1
ATOM 1285 C C . LEU A 1 160 ? 32.875 -4.808 -18.450 1.00 52.56 160 LEU A C 1
ATOM 1287 O O . LEU A 1 160 ? 31.648 -4.916 -18.512 1.00 52.56 160 LEU A O 1
ATOM 1291 N N . ILE A 1 161 ? 33.497 -4.112 -17.500 1.00 49.03 161 ILE A N 1
ATOM 1292 C CA . ILE A 1 161 ? 32.809 -3.191 -16.598 1.00 49.03 161 ILE A CA 1
ATOM 1293 C C . ILE A 1 161 ? 32.604 -1.903 -17.396 1.00 49.03 161 ILE A C 1
ATOM 1295 O O . ILE A 1 161 ? 33.511 -1.457 -18.095 1.00 49.03 161 ILE A O 1
ATOM 1299 N N . ASN A 1 162 ? 31.388 -1.363 -17.361 1.00 39.00 162 ASN A N 1
ATOM 1300 C CA . ASN A 1 162 ? 31.055 -0.126 -18.056 1.00 39.00 162 ASN A CA 1
ATOM 1301 C C . ASN A 1 162 ? 31.943 1.016 -17.510 1.00 39.00 162 ASN A C 1
ATOM 1303 O O . ASN A 1 162 ? 31.942 1.192 -16.290 1.00 39.00 162 ASN A O 1
ATOM 1307 N N . PRO A 1 163 ? 32.685 1.768 -18.347 1.00 38.69 163 PRO A N 1
ATOM 1308 C CA . PRO A 1 163 ? 33.589 2.827 -17.882 1.00 38.69 163 PRO A CA 1
ATOM 1309 C C . PRO A 1 163 ? 32.886 3.973 -17.134 1.00 38.69 163 PRO A C 1
ATOM 1311 O O . PRO A 1 163 ? 33.540 4.673 -16.372 1.00 38.69 163 PRO A O 1
ATOM 1314 N N . ASP A 1 164 ? 31.565 4.122 -17.278 1.00 36.34 164 ASP A N 1
ATOM 1315 C CA . ASP A 1 164 ? 30.779 5.161 -16.591 1.00 36.34 164 ASP A CA 1
ATOM 1316 C C . ASP A 1 164 ? 30.418 4.825 -15.131 1.00 36.34 164 ASP A C 1
ATOM 1318 O O . ASP A 1 164 ? 29.741 5.608 -14.468 1.00 36.34 164 ASP A O 1
ATOM 1322 N N . TYR A 1 165 ? 30.818 3.657 -14.614 1.00 38.41 165 TYR A N 1
ATOM 1323 C CA . TYR A 1 165 ? 30.619 3.319 -13.204 1.00 38.41 165 TYR A CA 1
ATOM 1324 C C . TYR A 1 165 ? 31.907 3.571 -12.413 1.00 38.41 165 TYR A C 1
ATOM 1326 O O . TYR A 1 165 ? 32.872 2.822 -12.602 1.00 38.41 165 TYR A O 1
ATOM 1334 N N . PRO A 1 166 ? 31.941 4.561 -11.498 1.00 35.53 166 PRO A N 1
ATOM 1335 C CA . PRO A 1 166 ? 33.077 4.741 -10.610 1.00 35.53 166 PRO A CA 1
ATOM 1336 C C . PRO A 1 166 ? 33.277 3.467 -9.782 1.00 35.53 166 PRO A C 1
ATOM 1338 O O . PRO A 1 166 ? 32.360 2.907 -9.176 1.00 35.53 166 PRO A O 1
ATOM 1341 N N . SER A 1 167 ? 34.502 2.967 -9.837 1.00 38.03 167 SER A N 1
ATOM 1342 C CA . SER A 1 167 ? 34.968 1.741 -9.209 1.00 38.03 167 SER A CA 1
ATOM 1343 C C . SER A 1 167 ? 34.793 1.777 -7.690 1.00 38.03 167 SER A C 1
ATOM 1345 O O . SER A 1 167 ? 35.520 2.485 -6.998 1.00 38.03 167 SER A O 1
ATOM 1347 N N . VAL A 1 168 ? 33.895 0.948 -7.156 1.00 35.38 168 VAL A N 1
ATOM 1348 C CA . VAL A 1 168 ? 33.958 0.530 -5.746 1.00 35.38 168 VAL A CA 1
ATOM 1349 C C . VAL A 1 168 ? 35.028 -0.573 -5.633 1.00 35.38 168 VAL A C 1
ATOM 1351 O O . VAL A 1 168 ? 34.955 -1.534 -6.406 1.00 35.38 168 VAL A O 1
ATOM 1354 N N . PRO A 1 169 ? 36.007 -0.505 -4.704 1.00 39.72 169 PRO A N 1
ATOM 1355 C CA . PRO A 1 169 ? 37.213 -1.349 -4.735 1.00 39.72 169 PRO A CA 1
ATOM 1356 C C . PRO A 1 169 ? 37.016 -2.805 -4.276 1.00 39.72 169 PRO A C 1
ATOM 1358 O O . PRO A 1 169 ? 37.984 -3.505 -3.992 1.00 39.72 169 PRO A O 1
ATOM 1361 N N . THR A 1 170 ? 35.784 -3.299 -4.165 1.00 41.34 170 THR A N 1
ATOM 1362 C CA . THR A 1 170 ? 35.496 -4.580 -3.501 1.00 41.34 170 THR A CA 1
ATOM 1363 C C . THR A 1 170 ? 34.339 -5.320 -4.162 1.00 41.34 170 THR A C 1
ATOM 1365 O O . THR A 1 170 ? 33.311 -5.595 -3.549 1.00 41.34 170 THR A O 1
ATOM 1368 N N . TYR A 1 171 ? 34.498 -5.714 -5.429 1.00 38.81 171 TYR A N 1
ATOM 1369 C CA . TYR A 1 171 ? 33.620 -6.746 -5.984 1.00 38.81 171 TYR A CA 1
ATOM 1370 C C . TYR A 1 171 ? 34.187 -8.147 -5.710 1.00 38.81 171 TYR A C 1
ATOM 1372 O O . TYR A 1 171 ? 35.326 -8.435 -6.085 1.00 38.81 171 TYR A O 1
ATOM 1380 N N . PRO A 1 172 ? 33.402 -9.056 -5.096 1.00 40.53 172 PRO A N 1
ATOM 1381 C CA . PRO A 1 172 ? 33.795 -10.448 -4.952 1.00 40.53 172 PRO A CA 1
ATOM 1382 C C . PRO A 1 172 ? 33.940 -11.080 -6.340 1.00 40.53 172 PRO A C 1
ATOM 1384 O O . PRO A 1 172 ? 33.205 -10.734 -7.270 1.00 40.53 172 PRO A O 1
ATOM 1387 N N . ARG A 1 173 ? 34.885 -12.024 -6.463 1.00 41.41 173 ARG A N 1
ATOM 1388 C CA . ARG A 1 173 ? 35.149 -12.826 -7.672 1.00 41.41 173 ARG A CA 1
ATOM 1389 C C . ARG A 1 173 ? 33.845 -13.148 -8.424 1.00 41.41 173 ARG A C 1
ATOM 1391 O O . ARG A 1 173 ? 32.893 -13.606 -7.783 1.00 41.41 173 ARG A O 1
ATOM 1398 N N . PRO A 1 174 ? 33.776 -12.969 -9.757 1.00 45.41 174 PRO A N 1
ATOM 1399 C CA . PRO A 1 174 ? 32.582 -13.323 -10.514 1.00 45.41 174 PRO A CA 1
ATOM 1400 C C . PRO A 1 174 ? 32.260 -14.810 -10.302 1.00 45.41 174 PRO A C 1
ATOM 1402 O O . PRO A 1 174 ? 32.986 -15.685 -10.760 1.00 45.41 174 PRO A O 1
ATOM 1405 N N . ARG A 1 175 ? 31.157 -15.102 -9.596 1.00 43.16 175 ARG A N 1
ATOM 1406 C CA . ARG A 1 175 ? 30.668 -16.473 -9.333 1.00 43.16 175 ARG A CA 1
ATOM 1407 C C . ARG A 1 175 ? 30.097 -17.170 -10.581 1.00 43.16 175 ARG A C 1
ATOM 1409 O O . ARG A 1 175 ? 29.649 -18.303 -10.481 1.00 43.16 175 ARG A O 1
ATOM 1416 N N . SER A 1 176 ? 30.073 -16.508 -11.741 1.00 53.47 176 SER A N 1
ATOM 1417 C CA . SER A 1 176 ? 29.486 -17.041 -12.977 1.00 53.47 176 SER A CA 1
ATOM 1418 C C . SER A 1 176 ? 30.422 -16.868 -14.169 1.00 53.47 176 SER A C 1
ATOM 1420 O O . SER A 1 176 ? 31.154 -15.882 -14.268 1.00 53.47 176 SER A O 1
ATOM 1422 N N . MET A 1 177 ? 30.391 -17.845 -15.074 1.00 61.75 177 MET A N 1
ATOM 1423 C CA . MET A 1 177 ? 31.209 -17.865 -16.281 1.00 61.75 177 MET A CA 1
ATOM 1424 C C . MET A 1 177 ? 30.699 -16.817 -17.292 1.00 61.75 177 MET A C 1
ATOM 1426 O O . MET A 1 177 ? 29.512 -16.840 -17.635 1.00 61.75 177 MET A O 1
ATOM 1430 N N . PRO A 1 178 ? 31.541 -15.886 -17.785 1.00 68.50 178 PRO A N 1
ATOM 1431 C CA . PRO A 1 178 ? 31.146 -14.945 -18.832 1.00 68.50 178 PRO A CA 1
ATOM 1432 C C . PRO A 1 178 ? 30.620 -15.696 -20.061 1.00 68.50 178 PRO A C 1
ATOM 1434 O O . PRO A 1 178 ? 31.303 -16.582 -20.567 1.00 68.50 178 PRO A O 1
ATOM 1437 N N . THR A 1 179 ? 29.412 -15.358 -20.517 1.00 75.12 179 THR A N 1
ATOM 1438 C CA . THR A 1 179 ? 28.737 -16.003 -21.655 1.00 75.12 179 THR A CA 1
ATOM 1439 C C . THR A 1 179 ? 28.371 -14.944 -22.693 1.00 75.12 179 THR A C 1
ATOM 1441 O O . THR A 1 179 ? 27.733 -13.951 -22.344 1.00 75.12 179 THR A O 1
ATOM 1444 N N . HIS A 1 180 ? 28.744 -15.162 -23.953 1.00 78.69 180 HIS A N 1
ATOM 1445 C CA . HIS A 1 180 ? 28.376 -14.330 -25.097 1.00 78.69 180 HIS A CA 1
ATOM 1446 C C . HIS A 1 180 ? 27.438 -15.108 -26.019 1.00 78.69 180 HIS A C 1
ATOM 1448 O O . HIS A 1 180 ? 27.739 -16.242 -26.386 1.00 78.69 180 HIS A O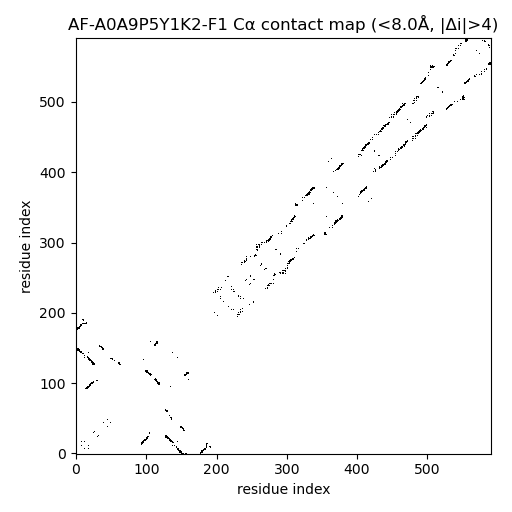 1
ATOM 1454 N N . MET A 1 181 ? 26.319 -14.498 -26.413 1.00 79.25 181 MET A N 1
ATOM 1455 C CA . MET A 1 181 ? 25.369 -15.085 -27.356 1.00 79.25 181 MET A CA 1
ATOM 1456 C C . MET A 1 181 ? 25.185 -14.163 -28.562 1.00 79.25 181 MET A C 1
ATOM 1458 O O . MET A 1 181 ? 24.901 -12.980 -28.390 1.00 79.25 181 MET A O 1
ATOM 1462 N N . VAL A 1 182 ? 25.333 -14.703 -29.770 1.00 80.56 182 VAL A N 1
ATOM 1463 C CA . VAL A 1 182 ? 25.114 -13.993 -31.038 1.00 80.56 182 VAL A CA 1
ATOM 1464 C C . VAL A 1 182 ? 24.062 -14.747 -31.838 1.00 80.56 182 VAL A C 1
ATOM 1466 O O . VAL A 1 182 ? 24.183 -15.953 -32.035 1.00 80.56 182 VAL A O 1
ATOM 1469 N N . ARG A 1 183 ? 23.031 -14.044 -32.307 1.00 80.50 183 ARG A N 1
ATOM 1470 C CA . ARG A 1 183 ? 22.009 -14.601 -33.200 1.00 80.50 183 ARG A CA 1
ATOM 1471 C C . ARG A 1 183 ? 22.141 -13.969 -34.577 1.00 80.50 183 ARG A C 1
ATOM 1473 O O . ARG A 1 183 ? 22.178 -12.747 -34.692 1.00 80.50 183 ARG A O 1
ATOM 1480 N N . VAL A 1 184 ? 22.214 -14.806 -35.602 1.00 78.62 184 VAL A N 1
ATOM 1481 C CA . VAL A 1 184 ? 22.325 -14.417 -37.007 1.00 78.62 184 VAL A CA 1
ATOM 1482 C C . VAL A 1 184 ? 20.964 -14.624 -37.652 1.00 78.62 184 VAL A C 1
ATOM 1484 O O . VAL A 1 184 ? 20.475 -15.750 -37.757 1.00 78.62 184 VAL A O 1
ATOM 1487 N N . LEU A 1 185 ? 20.354 -13.517 -38.059 1.00 74.50 185 LEU A N 1
ATOM 1488 C CA . LEU A 1 185 ? 19.028 -13.483 -38.665 1.00 74.50 185 LEU A CA 1
ATOM 1489 C C . LEU A 1 185 ? 19.126 -13.641 -40.197 1.00 74.50 185 LEU A C 1
ATOM 1491 O O . LEU A 1 185 ? 20.143 -13.257 -40.781 1.00 74.50 185 LEU A O 1
ATOM 1495 N N . PRO A 1 186 ? 18.096 -14.191 -40.870 1.00 68.69 186 PRO A N 1
ATOM 1496 C CA . PRO A 1 186 ? 18.054 -14.246 -42.332 1.00 68.69 186 PRO A CA 1
ATOM 1497 C C . PRO A 1 186 ? 18.047 -12.840 -42.954 1.00 68.69 186 PRO A C 1
ATOM 1499 O O . PRO A 1 186 ? 17.426 -11.923 -42.416 1.00 68.69 186 PRO A O 1
ATOM 1502 N N . LEU A 1 187 ? 18.688 -12.681 -44.119 1.00 64.81 187 LEU A N 1
ATOM 1503 C CA . LEU A 1 187 ? 18.615 -11.443 -44.901 1.00 64.81 187 LEU A CA 1
ATOM 1504 C C . LEU A 1 187 ? 17.184 -11.246 -45.432 1.00 64.81 187 LEU A C 1
ATOM 1506 O O . LEU A 1 187 ? 16.559 -12.175 -45.955 1.00 64.81 187 LEU A O 1
ATOM 1510 N N . SER A 1 188 ? 16.659 -10.034 -45.246 1.00 50.50 188 SER A N 1
ATOM 1511 C CA . SER A 1 188 ? 15.275 -9.631 -45.515 1.00 50.50 188 SER A CA 1
ATOM 1512 C C . SER A 1 188 ? 14.879 -9.833 -46.982 1.00 50.50 188 SER A C 1
ATOM 1514 O O . SER A 1 188 ? 15.094 -8.975 -47.827 1.00 50.50 188 SER A O 1
ATOM 1516 N N . GLY A 1 189 ? 14.285 -10.985 -47.269 1.00 51.12 189 GLY A N 1
ATOM 1517 C CA . GLY A 1 189 ? 13.690 -11.330 -48.565 1.00 51.12 189 GLY A CA 1
ATOM 1518 C C . GLY A 1 189 ? 12.921 -12.651 -48.520 1.00 51.12 189 GLY A C 1
ATOM 1519 O O . GLY A 1 189 ? 11.981 -12.852 -49.276 1.00 51.12 189 GLY A O 1
ATOM 1520 N N . SER A 1 190 ? 13.262 -13.535 -47.574 1.00 50.69 190 SER A N 1
ATOM 1521 C CA . SER A 1 190 ? 12.516 -14.771 -47.302 1.00 50.69 190 SER A CA 1
ATOM 1522 C C . SER A 1 190 ? 12.432 -15.089 -45.807 1.00 50.69 190 SER A C 1
ATOM 1524 O O . SER A 1 190 ? 12.577 -16.243 -45.395 1.00 50.69 190 SER A O 1
ATOM 1526 N N . ALA A 1 191 ? 12.226 -14.061 -44.974 1.00 46.62 191 ALA A N 1
ATOM 1527 C CA . ALA A 1 191 ? 11.889 -14.296 -43.577 1.00 46.62 191 ALA A CA 1
ATOM 1528 C C . ALA A 1 191 ? 10.620 -15.170 -43.550 1.00 46.62 191 ALA A C 1
ATOM 1530 O O . ALA A 1 191 ? 9.640 -14.806 -44.207 1.00 46.62 191 ALA A O 1
ATOM 1531 N N . PRO A 1 192 ? 10.621 -16.330 -42.867 1.00 47.62 192 PRO A N 1
ATOM 1532 C CA . PRO A 1 192 ? 9.386 -17.073 -42.672 1.00 47.62 192 PRO A CA 1
ATOM 1533 C C . PRO A 1 192 ? 8.355 -16.114 -42.077 1.00 47.62 192 PRO A C 1
ATOM 1535 O O . PRO A 1 192 ? 8.720 -15.268 -41.256 1.00 47.62 192 PRO A O 1
ATOM 1538 N N . ILE A 1 193 ? 7.095 -16.226 -42.509 1.00 50.03 193 ILE A N 1
ATOM 1539 C CA . ILE A 1 193 ? 5.978 -15.496 -41.906 1.00 50.03 193 ILE A CA 1
ATOM 1540 C C . ILE A 1 193 ? 5.967 -15.911 -40.439 1.00 50.03 193 ILE A C 1
ATOM 1542 O O . ILE A 1 193 ? 5.444 -16.963 -40.074 1.00 50.03 193 ILE A O 1
ATOM 1546 N N . PHE A 1 194 ? 6.629 -15.129 -39.595 1.00 51.78 194 PHE A N 1
ATOM 1547 C CA . PHE A 1 194 ? 6.524 -15.299 -38.168 1.00 51.78 194 PHE A CA 1
ATOM 1548 C C . PHE A 1 194 ? 5.074 -14.936 -37.889 1.00 51.78 194 PHE A C 1
ATOM 1550 O O .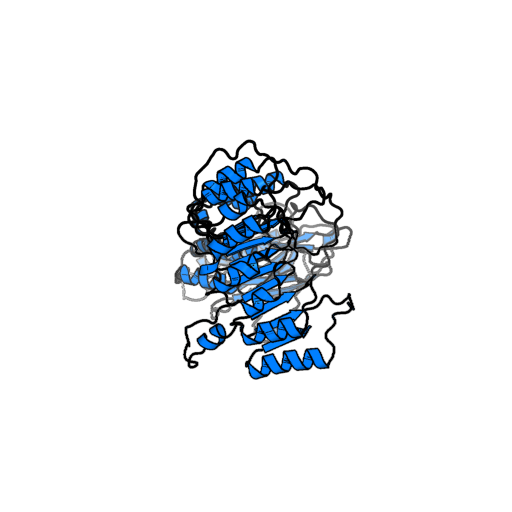 PHE A 1 194 ? 4.701 -13.772 -38.031 1.00 51.78 194 PHE A O 1
ATOM 1557 N N . LEU A 1 195 ? 4.238 -15.941 -37.612 1.00 57.16 195 LEU A N 1
ATOM 1558 C CA . LEU A 1 195 ? 2.875 -15.718 -37.154 1.00 57.16 195 LEU A CA 1
ATOM 1559 C C . LEU A 1 195 ? 3.006 -14.895 -35.882 1.00 57.16 195 LEU A C 1
ATOM 1561 O O . LEU A 1 195 ? 3.370 -15.406 -34.821 1.00 57.16 195 LEU A O 1
ATOM 1565 N N . GLN A 1 196 ? 2.839 -13.586 -36.032 1.00 64.44 196 GLN A N 1
ATOM 1566 C CA . GLN A 1 196 ? 2.999 -12.652 -34.946 1.00 64.44 196 GLN A CA 1
ATOM 1567 C C . GLN A 1 196 ? 1.909 -12.992 -33.943 1.00 64.44 196 GLN A C 1
ATOM 1569 O O . GLN A 1 196 ? 0.721 -12.817 -34.212 1.00 64.44 196 GLN A O 1
ATOM 1574 N N . LEU A 1 197 ? 2.322 -13.555 -32.809 1.00 77.06 197 LEU A N 1
ATOM 1575 C CA . LEU A 1 197 ? 1.386 -13.895 -31.754 1.00 77.06 197 LEU A CA 1
ATOM 1576 C C . LEU A 1 197 ? 0.633 -12.619 -31.344 1.00 77.06 197 LEU A C 1
ATOM 1578 O O . LEU A 1 197 ? 1.246 -11.545 -31.284 1.00 77.06 197 LEU A O 1
ATOM 1582 N N . PRO A 1 198 ? -0.672 -12.718 -31.038 1.00 84.88 198 PRO A N 1
ATOM 1583 C CA . PRO A 1 198 ? -1.426 -11.609 -30.482 1.00 84.88 198 PRO A CA 1
ATOM 1584 C C . PRO A 1 198 ? -0.680 -10.974 -29.308 1.00 84.88 198 PRO A C 1
ATOM 1586 O O . PRO A 1 198 ? -0.084 -11.674 -28.484 1.00 84.88 198 PRO A O 1
ATOM 1589 N N . LEU A 1 199 ? -0.747 -9.645 -29.198 1.00 82.75 199 LEU A N 1
ATOM 1590 C CA . LEU A 1 199 ? -0.023 -8.906 -28.163 1.00 82.75 199 LEU A CA 1
ATOM 1591 C C . LEU A 1 199 ? -0.349 -9.412 -26.748 1.00 82.75 199 LEU A C 1
ATOM 1593 O O . LEU A 1 199 ? 0.523 -9.461 -25.885 1.00 82.75 199 LEU A O 1
ATOM 1597 N N . THR A 1 200 ? -1.587 -9.846 -26.516 1.00 84.94 200 THR A N 1
ATOM 1598 C CA . THR A 1 200 ? -2.025 -10.453 -25.252 1.00 84.94 200 THR A CA 1
ATOM 1599 C C . THR A 1 200 ? -1.244 -11.722 -24.904 1.00 84.94 200 THR A C 1
ATOM 1601 O O . THR A 1 200 ? -0.904 -11.928 -23.739 1.00 84.94 200 THR A O 1
ATOM 1604 N N . ILE A 1 201 ? -0.905 -12.548 -25.899 1.00 86.38 201 ILE A N 1
ATOM 1605 C CA . ILE A 1 201 ? -0.100 -13.762 -25.720 1.00 86.38 201 ILE A CA 1
ATOM 1606 C C . ILE A 1 201 ? 1.360 -13.392 -25.456 1.00 86.38 201 ILE A C 1
ATOM 1608 O O . ILE A 1 201 ? 1.942 -13.903 -24.503 1.00 86.38 201 ILE A O 1
ATOM 1612 N N . LEU A 1 202 ? 1.931 -12.461 -26.229 1.00 87.38 202 LEU A N 1
ATOM 1613 C CA . LEU A 1 202 ? 3.303 -11.977 -26.014 1.00 87.38 202 LEU A CA 1
ATOM 1614 C C . LEU A 1 202 ? 3.496 -11.418 -24.600 1.00 87.38 202 LEU A C 1
ATOM 1616 O O . LEU A 1 202 ? 4.469 -11.744 -23.920 1.00 87.38 202 LEU A O 1
ATOM 1620 N N . ARG A 1 203 ? 2.522 -10.635 -24.128 1.00 86.50 203 ARG A N 1
ATOM 1621 C CA . ARG A 1 203 ? 2.507 -10.102 -22.764 1.00 86.50 203 ARG A CA 1
ATOM 1622 C C . ARG A 1 203 ? 2.437 -11.212 -21.721 1.00 86.50 203 ARG A C 1
ATOM 1624 O O . ARG A 1 203 ? 3.244 -11.201 -20.802 1.00 86.50 203 ARG A O 1
ATOM 1631 N N . ARG A 1 204 ? 1.554 -12.206 -21.883 1.00 84.81 204 ARG A N 1
ATOM 1632 C CA . ARG A 1 204 ? 1.479 -13.362 -20.968 1.00 84.81 204 ARG A CA 1
ATOM 1633 C C . ARG A 1 204 ? 2.784 -14.153 -20.914 1.00 84.81 204 ARG A C 1
ATOM 1635 O O . ARG A 1 204 ? 3.193 -14.536 -19.824 1.00 84.81 204 ARG A O 1
ATOM 1642 N N . ILE A 1 205 ? 3.438 -14.369 -22.057 1.00 85.50 205 ILE A N 1
ATOM 1643 C CA . ILE A 1 205 ? 4.744 -15.041 -22.124 1.00 85.50 205 ILE A CA 1
ATOM 1644 C C . ILE A 1 205 ? 5.777 -14.263 -21.306 1.00 85.50 205 ILE A C 1
ATOM 1646 O O . ILE A 1 205 ? 6.453 -14.852 -20.465 1.00 85.50 205 ILE A O 1
ATOM 1650 N N . ALA A 1 206 ? 5.864 -12.947 -21.506 1.00 83.94 206 ALA A N 1
ATOM 1651 C CA . ALA A 1 206 ? 6.789 -12.102 -20.761 1.00 83.94 206 ALA A CA 1
ATOM 1652 C C . ALA A 1 206 ? 6.479 -12.100 -19.256 1.00 83.94 206 ALA A C 1
ATOM 1654 O O . ALA A 1 206 ? 7.362 -12.381 -18.452 1.00 83.94 206 ALA A O 1
ATOM 1655 N N . THR A 1 207 ? 5.223 -11.879 -18.854 1.00 80.88 207 THR A N 1
ATOM 1656 C CA . THR A 1 207 ? 4.815 -11.922 -17.439 1.00 80.88 207 THR A CA 1
ATOM 1657 C C . THR A 1 207 ? 5.122 -13.276 -16.797 1.00 80.88 207 THR A C 1
ATOM 1659 O O . THR A 1 207 ? 5.596 -13.320 -15.663 1.00 80.88 207 THR A O 1
ATOM 1662 N N . PHE A 1 208 ? 4.901 -14.382 -17.515 1.00 81.75 208 PHE A N 1
ATOM 1663 C CA . PHE A 1 208 ? 5.230 -15.722 -17.030 1.00 81.75 208 PHE A CA 1
ATOM 1664 C C . PHE A 1 208 ? 6.741 -15.927 -16.885 1.00 81.75 208 PHE A C 1
ATOM 1666 O O . PHE A 1 208 ? 7.180 -16.477 -15.879 1.00 81.75 208 PHE A O 1
ATOM 1673 N N . ALA A 1 209 ? 7.547 -15.441 -17.833 1.00 77.50 209 ALA A N 1
ATOM 1674 C CA . ALA A 1 209 ? 9.005 -15.495 -17.736 1.00 77.50 209 ALA A CA 1
ATOM 1675 C C . ALA A 1 209 ? 9.529 -14.770 -16.481 1.00 77.50 209 ALA A C 1
ATOM 1677 O O . ALA A 1 209 ? 10.502 -15.218 -15.882 1.00 77.50 209 ALA A O 1
ATOM 1678 N N . PHE A 1 210 ? 8.841 -13.711 -16.038 1.00 71.31 210 PHE A N 1
ATOM 1679 C CA . PHE A 1 210 ? 9.164 -12.964 -14.815 1.00 71.31 210 PHE A CA 1
ATOM 1680 C C . PHE A 1 210 ? 8.441 -13.449 -13.550 1.00 71.31 210 PHE A C 1
ATOM 1682 O O . PHE A 1 210 ? 8.664 -12.885 -12.478 1.00 71.31 210 PHE A O 1
ATOM 1689 N N . SER A 1 211 ? 7.588 -14.479 -13.619 1.00 66.50 211 SER A N 1
ATOM 1690 C CA . SER A 1 211 ? 6.931 -15.016 -12.415 1.00 66.50 211 SER A CA 1
ATOM 1691 C C . SER A 1 211 ? 7.931 -15.734 -11.500 1.00 66.50 211 SER A C 1
ATOM 1693 O O . SER A 1 211 ? 7.774 -15.758 -10.276 1.00 66.50 211 SER A O 1
ATOM 1695 N N . ARG A 1 212 ? 9.008 -16.267 -12.090 1.00 58.97 212 ARG A N 1
ATOM 1696 C CA . ARG A 1 212 ? 10.175 -16.794 -11.387 1.00 58.97 212 ARG A CA 1
ATOM 1697 C C . ARG A 1 212 ? 11.079 -15.617 -11.046 1.00 58.97 212 ARG A C 1
ATOM 1699 O O . ARG A 1 212 ? 11.729 -15.059 -11.916 1.00 58.97 212 ARG A O 1
ATOM 1706 N N . ARG A 1 213 ? 11.038 -15.218 -9.776 1.00 57.88 213 ARG A N 1
ATOM 1707 C CA . ARG A 1 213 ? 11.637 -14.024 -9.149 1.00 57.88 213 ARG A CA 1
ATOM 1708 C C . ARG A 1 213 ? 13.174 -13.961 -9.251 1.00 57.88 213 ARG A C 1
ATOM 1710 O O . ARG A 1 213 ? 13.868 -13.945 -8.233 1.00 57.88 213 ARG A O 1
ATOM 1717 N N . GLU A 1 214 ? 13.715 -13.979 -10.461 1.00 56.78 214 GLU A N 1
ATOM 1718 C CA . GLU A 1 214 ? 15.146 -13.890 -10.729 1.00 56.78 214 GLU A CA 1
ATOM 1719 C C . GLU A 1 214 ? 15.612 -12.430 -10.683 1.00 56.78 214 GLU A C 1
ATOM 1721 O O . GLU A 1 214 ? 14.912 -11.502 -11.090 1.00 56.78 214 GLU A O 1
ATOM 1726 N N . SER A 1 215 ? 16.815 -12.212 -10.152 1.00 56.50 215 SER A N 1
ATOM 1727 C CA . SER A 1 215 ? 17.439 -10.890 -10.094 1.00 56.50 215 SER A CA 1
ATOM 1728 C C . SER A 1 215 ? 17.669 -10.333 -11.504 1.00 56.50 215 SER A C 1
ATOM 1730 O O . SER A 1 215 ? 18.302 -11.004 -12.319 1.00 56.50 215 SER A O 1
ATOM 1732 N N . GLY A 1 216 ? 17.246 -9.092 -11.770 1.00 65.62 216 GLY A N 1
ATOM 1733 C CA . GLY A 1 216 ? 17.492 -8.417 -13.052 1.00 65.62 216 GLY A CA 1
ATOM 1734 C C . GLY A 1 216 ? 16.306 -8.411 -14.018 1.00 65.62 216 GLY A C 1
ATOM 1735 O O . GLY A 1 216 ? 16.516 -8.426 -15.235 1.00 65.62 216 GLY A O 1
ATOM 1736 N N . PHE A 1 217 ? 15.072 -8.387 -13.502 1.00 73.62 217 PHE A N 1
ATOM 1737 C CA . PHE A 1 217 ? 13.850 -8.373 -14.310 1.00 73.62 217 PHE A CA 1
ATOM 1738 C C . PHE A 1 217 ? 13.883 -7.267 -15.382 1.00 73.62 217 PHE A C 1
ATOM 1740 O O . PHE A 1 217 ? 13.483 -7.523 -16.517 1.00 73.62 217 PHE A O 1
ATOM 1747 N N . ARG A 1 218 ? 14.417 -6.069 -15.079 1.00 75.12 218 ARG A N 1
ATOM 1748 C CA . ARG A 1 218 ? 14.455 -4.957 -16.047 1.00 75.12 218 ARG A CA 1
ATOM 1749 C C . ARG A 1 218 ? 15.304 -5.297 -17.265 1.00 75.12 218 ARG A C 1
ATOM 1751 O O . ARG A 1 218 ? 14.917 -4.990 -18.389 1.00 75.12 218 ARG A O 1
ATOM 1758 N N . ARG A 1 219 ? 16.439 -5.978 -17.064 1.00 74.06 219 ARG A N 1
ATOM 1759 C CA . ARG A 1 219 ? 17.303 -6.443 -18.165 1.00 74.06 219 ARG A CA 1
ATOM 1760 C C . ARG A 1 219 ? 16.603 -7.494 -19.018 1.00 74.06 219 ARG A C 1
ATOM 1762 O O . ARG A 1 219 ? 16.692 -7.443 -20.244 1.00 74.06 219 ARG A O 1
ATOM 1769 N N . GLY A 1 220 ? 15.881 -8.415 -18.384 1.00 77.75 220 GLY A N 1
ATOM 1770 C CA . GLY A 1 220 ? 15.057 -9.381 -19.103 1.00 77.75 220 GLY A CA 1
ATOM 1771 C C . GLY A 1 220 ? 13.949 -8.691 -19.899 1.00 77.75 220 GLY A C 1
ATOM 1772 O O . GLY A 1 220 ? 13.754 -9.003 -21.071 1.00 77.75 220 GLY A O 1
ATOM 1773 N N . LEU A 1 221 ? 13.266 -7.707 -19.308 1.00 82.00 221 LEU A N 1
ATOM 1774 C CA . LEU A 1 221 ? 12.177 -6.982 -19.961 1.00 82.00 221 LEU A CA 1
ATOM 1775 C C . LEU A 1 221 ? 12.685 -6.200 -21.179 1.00 82.00 221 LEU A C 1
ATOM 1777 O O . LEU A 1 221 ? 12.096 -6.286 -22.256 1.00 82.00 221 LEU A O 1
ATOM 1781 N N . LEU A 1 222 ? 13.826 -5.520 -21.036 1.00 81.69 222 LEU A N 1
ATOM 1782 C CA . LEU A 1 222 ? 14.522 -4.873 -22.149 1.00 81.69 222 LEU A CA 1
ATOM 1783 C C . LEU A 1 222 ? 14.880 -5.874 -23.249 1.00 81.69 222 LEU A C 1
ATOM 1785 O O . LEU A 1 222 ? 14.654 -5.592 -24.421 1.00 81.69 222 LEU A O 1
ATOM 1789 N N . SER A 1 223 ? 15.366 -7.063 -22.885 1.00 80.81 223 SER A N 1
ATOM 1790 C CA . SER A 1 223 ? 15.701 -8.109 -23.860 1.00 80.81 223 SER A CA 1
ATOM 1791 C C . SER A 1 223 ? 14.487 -8.519 -24.700 1.00 80.81 223 SER A C 1
ATOM 1793 O O . SER A 1 223 ? 14.634 -8.705 -25.904 1.00 80.81 223 SER A O 1
ATOM 1795 N N . PHE A 1 224 ? 13.284 -8.583 -24.112 1.00 83.50 224 PHE A N 1
ATOM 1796 C CA . PHE A 1 224 ? 12.048 -8.816 -24.869 1.00 83.50 224 PHE A CA 1
ATOM 1797 C C . PHE A 1 224 ? 11.709 -7.657 -25.808 1.00 83.50 224 PHE A C 1
ATOM 1799 O O . PHE A 1 224 ? 11.413 -7.888 -26.980 1.00 83.50 224 PHE A O 1
ATOM 1806 N N . GLY A 1 225 ? 11.790 -6.413 -25.328 1.00 82.50 225 GLY A N 1
ATOM 1807 C CA . GLY A 1 225 ? 11.521 -5.232 -26.156 1.00 82.50 225 GLY A CA 1
ATOM 1808 C C . GLY A 1 225 ? 12.475 -5.081 -27.346 1.00 82.50 225 GLY A C 1
ATOM 1809 O O . GLY A 1 225 ? 12.104 -4.479 -28.350 1.00 82.50 225 GLY A O 1
ATOM 1810 N N . LEU A 1 226 ? 13.675 -5.661 -27.260 1.00 80.50 226 LEU A N 1
ATOM 1811 C CA . LEU A 1 226 ? 14.690 -5.641 -28.315 1.00 80.50 226 LEU A CA 1
ATOM 1812 C C . LEU A 1 226 ? 14.550 -6.773 -29.348 1.00 80.50 226 LEU A C 1
ATOM 1814 O O . LEU A 1 226 ? 15.307 -6.787 -30.315 1.00 80.50 226 LEU A O 1
ATOM 1818 N N . ILE A 1 227 ? 13.593 -7.700 -29.192 1.00 78.69 227 ILE A N 1
ATOM 1819 C CA . ILE A 1 227 ? 13.389 -8.802 -30.151 1.00 78.69 227 ILE A CA 1
ATOM 1820 C C . ILE A 1 227 ? 12.959 -8.254 -31.518 1.00 78.69 227 ILE A C 1
ATOM 1822 O O . ILE A 1 227 ? 13.609 -8.512 -32.528 1.00 78.69 227 ILE A O 1
ATOM 1826 N N . CYS A 1 228 ? 11.842 -7.521 -31.558 1.00 78.25 228 CYS A N 1
ATOM 1827 C CA . CYS A 1 228 ? 11.357 -6.807 -32.740 1.00 78.25 228 CYS A CA 1
ATOM 1828 C C . CYS A 1 228 ? 10.245 -5.813 -32.359 1.00 78.25 228 CYS A C 1
ATOM 1830 O O . CYS A 1 228 ? 9.759 -5.805 -31.226 1.00 78.25 228 CYS A O 1
ATOM 1832 N N . LYS A 1 229 ? 9.777 -5.012 -33.330 1.00 79.06 229 LYS A N 1
ATOM 1833 C CA . LYS A 1 229 ? 8.721 -3.998 -33.125 1.00 79.06 229 LYS A CA 1
ATOM 1834 C C . LYS A 1 229 ? 7.441 -4.548 -32.482 1.00 79.06 229 LYS A C 1
ATOM 1836 O O . LYS A 1 229 ? 6.801 -3.839 -31.715 1.00 79.06 229 LYS A O 1
ATOM 1841 N N . ALA A 1 230 ? 7.093 -5.807 -32.744 1.00 82.69 230 ALA A N 1
ATOM 1842 C CA . ALA A 1 230 ? 5.925 -6.469 -32.160 1.00 82.69 230 ALA A CA 1
ATOM 1843 C C . ALA A 1 230 ? 5.992 -6.617 -30.632 1.00 82.69 230 ALA A C 1
ATOM 1845 O O . ALA A 1 230 ? 4.958 -6.627 -29.967 1.00 82.69 230 ALA A O 1
ATOM 1846 N N . TRP A 1 231 ? 7.203 -6.752 -30.084 1.00 86.44 231 TRP A N 1
ATOM 1847 C CA . TRP A 1 231 ? 7.437 -6.972 -28.658 1.00 86.44 231 TRP A CA 1
ATOM 1848 C C . TRP A 1 231 ? 7.635 -5.671 -27.881 1.00 86.44 231 TRP A C 1
ATOM 1850 O O . TRP A 1 231 ? 7.601 -5.700 -26.656 1.00 86.44 231 TRP A O 1
ATOM 1860 N N . LEU A 1 232 ? 7.776 -4.518 -28.548 1.00 84.94 232 LEU A N 1
ATOM 1861 C CA . LEU A 1 232 ? 7.916 -3.224 -27.869 1.00 84.94 232 LEU A CA 1
ATOM 1862 C C . LEU A 1 232 ? 6.839 -2.967 -26.794 1.00 84.94 232 LEU A C 1
ATOM 1864 O O . LEU A 1 232 ? 7.211 -2.522 -25.711 1.00 84.94 232 LEU A O 1
ATOM 1868 N N . PRO A 1 233 ? 5.539 -3.266 -27.011 1.00 88.31 233 PRO A N 1
ATOM 1869 C CA . PRO A 1 233 ? 4.512 -3.005 -25.999 1.00 88.31 233 PRO A CA 1
ATOM 1870 C C . PRO A 1 233 ? 4.585 -3.934 -24.773 1.00 88.31 233 PRO A C 1
ATOM 1872 O O . PRO A 1 233 ? 3.840 -3.748 -23.813 1.00 88.31 233 PRO A O 1
ATOM 1875 N N . VAL A 1 234 ? 5.469 -4.939 -24.776 1.00 88.00 234 VAL A N 1
ATOM 1876 C CA . VAL A 1 234 ? 5.796 -5.720 -23.572 1.00 88.00 234 VAL A CA 1
ATOM 1877 C C . VAL A 1 234 ? 6.539 -4.855 -22.556 1.00 88.00 234 VAL A C 1
ATOM 1879 O O . VAL A 1 234 ? 6.366 -5.061 -21.360 1.00 88.00 234 VAL A O 1
ATOM 1882 N N . LEU A 1 235 ? 7.294 -3.843 -23.001 1.00 87.25 235 LEU A N 1
ATOM 1883 C CA . LEU A 1 235 ? 7.991 -2.916 -22.104 1.00 87.25 235 LEU A CA 1
ATOM 1884 C C . LEU A 1 235 ? 7.034 -2.154 -21.177 1.00 87.25 235 LEU A C 1
ATOM 1886 O O . LEU A 1 235 ? 7.454 -1.717 -20.112 1.00 87.25 235 LEU A O 1
ATOM 1890 N N . ASP A 1 236 ? 5.750 -2.055 -21.528 1.00 89.19 236 ASP A N 1
ATOM 1891 C CA . ASP A 1 236 ? 4.728 -1.375 -20.721 1.00 89.19 236 ASP A CA 1
ATOM 1892 C C . ASP A 1 236 ? 4.501 -2.071 -19.376 1.00 89.19 236 ASP A C 1
ATOM 1894 O O . ASP A 1 236 ? 4.143 -1.415 -18.401 1.00 89.19 236 ASP A O 1
ATOM 1898 N N . ILE A 1 237 ? 4.818 -3.372 -19.293 1.00 86.50 237 ILE A N 1
ATOM 1899 C CA . ILE A 1 237 ? 4.820 -4.139 -18.041 1.00 86.50 237 ILE A CA 1
ATOM 1900 C C . ILE A 1 237 ? 5.705 -3.459 -16.989 1.00 86.50 237 ILE A C 1
ATOM 1902 O O . ILE A 1 237 ? 5.378 -3.535 -15.811 1.00 86.50 237 ILE A O 1
ATOM 1906 N N . PHE A 1 238 ? 6.775 -2.755 -17.392 1.00 86.00 238 PHE A N 1
ATOM 1907 C CA . PHE A 1 238 ? 7.626 -1.987 -16.478 1.00 86.00 238 PHE A CA 1
ATOM 1908 C C . PHE A 1 238 ? 6.811 -1.042 -15.589 1.00 86.00 238 PHE A C 1
ATOM 1910 O O . PHE A 1 238 ? 7.023 -1.022 -14.382 1.00 86.00 238 PHE A O 1
ATOM 1917 N N . PHE A 1 239 ? 5.875 -0.291 -16.176 1.00 85.88 239 PHE A N 1
ATOM 1918 C CA . PHE A 1 239 ? 5.064 0.694 -15.457 1.00 85.88 239 PHE A CA 1
ATOM 1919 C C . PHE A 1 239 ? 3.934 0.049 -14.649 1.00 85.88 239 PHE A C 1
ATOM 1921 O O . PHE A 1 239 ? 3.534 0.602 -13.632 1.00 85.88 239 PHE A O 1
ATOM 1928 N N . GLU A 1 240 ? 3.454 -1.127 -15.060 1.00 84.88 240 GLU A N 1
ATOM 1929 C CA . GLU A 1 240 ? 2.408 -1.872 -14.339 1.00 84.88 240 GLU A CA 1
ATOM 1930 C C . GLU A 1 240 ? 2.913 -2.481 -13.031 1.00 84.88 240 GLU A C 1
ATOM 1932 O O . GLU A 1 240 ? 2.162 -2.600 -12.065 1.00 84.88 240 GLU A O 1
ATOM 1937 N N . ILE A 1 241 ? 4.183 -2.885 -13.004 1.00 79.19 241 ILE A N 1
ATOM 1938 C CA . ILE A 1 241 ? 4.815 -3.498 -11.827 1.00 79.19 241 ILE A CA 1
ATOM 1939 C C . ILE A 1 241 ? 5.651 -2.506 -11.017 1.00 79.19 241 ILE A C 1
ATOM 1941 O O . ILE A 1 241 ? 6.159 -2.857 -9.948 1.00 79.19 241 ILE A O 1
ATOM 1945 N N . LEU A 1 242 ? 5.818 -1.278 -11.507 1.00 77.69 242 LEU A N 1
ATOM 1946 C CA . LEU A 1 242 ? 6.391 -0.186 -10.731 1.00 77.69 242 LEU A CA 1
ATOM 1947 C C . LEU A 1 242 ? 5.490 0.044 -9.507 1.00 77.69 242 LEU A C 1
ATOM 1949 O O . LEU A 1 242 ? 4.276 0.143 -9.656 1.00 77.69 242 LEU A O 1
ATOM 1953 N N . GLY A 1 243 ? 6.049 0.035 -8.294 1.00 66.56 243 GLY A N 1
ATOM 1954 C CA . GLY A 1 243 ? 5.243 0.118 -7.070 1.00 66.56 243 GLY A CA 1
ATOM 1955 C C . GLY A 1 243 ? 4.753 -1.230 -6.510 1.00 66.56 243 GLY A C 1
ATOM 1956 O O . GLY A 1 243 ? 4.166 -1.269 -5.428 1.00 66.56 243 GLY A O 1
ATOM 1957 N N . HIS A 1 244 ? 4.920 -2.353 -7.223 1.00 72.12 244 HIS A N 1
ATOM 1958 C CA . HIS A 1 244 ? 4.308 -3.619 -6.811 1.00 72.12 244 HIS A CA 1
ATOM 1959 C C . HIS A 1 244 ? 5.166 -4.374 -5.761 1.00 72.12 244 HIS A C 1
ATOM 1961 O O . HIS A 1 244 ? 6.296 -4.776 -6.062 1.00 72.12 244 HIS A O 1
ATOM 1967 N N . PRO A 1 245 ? 4.623 -4.706 -4.565 1.00 61.44 245 PRO A N 1
ATOM 1968 C CA . PRO A 1 245 ? 5.380 -5.256 -3.422 1.00 61.44 245 PRO A CA 1
ATOM 1969 C C . PRO A 1 245 ? 6.168 -6.532 -3.741 1.00 61.44 245 PRO A C 1
ATOM 1971 O O . PRO A 1 245 ? 7.272 -6.753 -3.249 1.00 61.44 245 PRO A O 1
ATOM 1974 N N . ASN A 1 246 ? 5.591 -7.388 -4.584 1.00 62.28 246 ASN A N 1
ATOM 1975 C CA . ASN A 1 246 ? 6.155 -8.699 -4.903 1.00 62.28 246 ASN A CA 1
ATOM 1976 C C . ASN A 1 246 ? 7.351 -8.668 -5.871 1.00 62.28 246 ASN A C 1
ATOM 1978 O O . ASN A 1 246 ? 7.986 -9.709 -6.042 1.00 62.28 246 ASN A O 1
ATOM 1982 N N . TYR A 1 247 ? 7.649 -7.525 -6.501 1.00 59.81 247 TYR A N 1
ATOM 1983 C CA . TYR A 1 247 ? 8.705 -7.414 -7.516 1.00 59.81 247 TYR A CA 1
ATOM 1984 C C . TYR A 1 247 ? 9.972 -6.711 -7.008 1.00 59.81 247 TYR A C 1
ATOM 1986 O O . TYR A 1 247 ? 11.057 -7.015 -7.499 1.00 59.81 247 TYR A O 1
ATOM 1994 N N . HIS A 1 248 ? 9.862 -5.862 -5.979 1.00 55.22 248 HIS A N 1
ATOM 1995 C CA . HIS A 1 248 ? 10.970 -5.007 -5.516 1.00 55.22 248 HIS A CA 1
ATOM 1996 C C . HIS A 1 248 ? 11.601 -5.442 -4.183 1.00 55.22 248 HIS A C 1
ATOM 1998 O O . HIS A 1 248 ? 12.609 -4.883 -3.764 1.00 55.22 248 HIS A O 1
ATOM 2004 N N . SER A 1 249 ? 11.092 -6.503 -3.543 1.00 50.91 249 SER A N 1
ATOM 2005 C CA . SER A 1 249 ? 11.561 -6.964 -2.221 1.00 50.91 249 SER A CA 1
ATOM 2006 C C . SER A 1 249 ? 12.954 -7.613 -2.202 1.00 50.91 249 SER A C 1
ATOM 2008 O O . SER A 1 249 ? 13.492 -7.894 -1.132 1.00 50.91 249 SER A O 1
ATOM 2010 N N . ARG A 1 250 ? 13.579 -7.852 -3.364 1.00 53.69 250 ARG A N 1
ATOM 2011 C CA . ARG A 1 250 ? 14.948 -8.390 -3.462 1.00 53.69 250 ARG A CA 1
ATOM 2012 C C . ARG A 1 250 ? 15.878 -7.393 -4.148 1.00 53.69 250 ARG A C 1
ATOM 2014 O O . ARG A 1 250 ? 16.218 -7.525 -5.319 1.00 53.69 250 ARG A O 1
ATOM 2021 N N . ILE A 1 251 ? 16.258 -6.398 -3.349 1.00 56.44 251 ILE A N 1
ATOM 2022 C CA . ILE A 1 251 ? 17.403 -5.479 -3.439 1.00 56.44 251 ILE A CA 1
ATOM 2023 C C . ILE A 1 251 ? 18.432 -5.919 -4.498 1.00 56.44 251 ILE A C 1
ATOM 2025 O O . ILE A 1 251 ? 19.169 -6.882 -4.266 1.00 56.44 251 ILE A O 1
ATOM 2029 N N . LYS A 1 252 ? 18.448 -5.221 -5.651 1.00 60.41 252 LYS A N 1
ATOM 2030 C CA . LYS A 1 252 ? 19.582 -5.011 -6.596 1.00 60.41 252 LYS A CA 1
ATOM 2031 C C . LYS A 1 252 ? 19.176 -4.435 -7.965 1.00 60.41 252 LYS A C 1
ATOM 2033 O O . LYS A 1 252 ? 20.061 -4.153 -8.767 1.00 60.41 252 LYS A O 1
ATOM 2038 N N . ASP A 1 253 ? 17.883 -4.262 -8.257 1.00 70.19 253 ASP A N 1
ATOM 2039 C CA . ASP A 1 253 ? 17.414 -3.802 -9.579 1.00 70.19 253 ASP A CA 1
ATOM 2040 C C . ASP A 1 253 ? 16.371 -2.664 -9.512 1.00 70.19 253 ASP A C 1
ATOM 2042 O O . ASP A 1 253 ? 15.422 -2.652 -10.293 1.00 70.19 253 ASP A O 1
ATOM 2046 N N . LEU A 1 254 ? 16.544 -1.700 -8.597 1.00 75.69 254 LEU A N 1
ATOM 2047 C CA . LEU A 1 254 ? 15.630 -0.557 -8.456 1.00 75.69 254 LEU A CA 1
ATOM 2048 C C . LEU A 1 254 ? 15.746 0.430 -9.645 1.00 75.69 254 LEU A C 1
ATOM 2050 O O . LEU A 1 254 ? 16.862 0.717 -10.102 1.00 75.69 254 LEU A O 1
ATOM 2054 N N . PRO A 1 255 ? 14.625 0.950 -10.179 1.00 80.69 255 PRO A N 1
ATOM 2055 C CA . PRO A 1 255 ? 14.607 2.007 -11.188 1.00 80.69 255 PRO A CA 1
ATOM 2056 C C . PRO A 1 255 ? 15.028 3.374 -10.645 1.00 80.69 255 PRO A C 1
ATOM 2058 O O . PRO A 1 255 ? 14.733 3.721 -9.511 1.00 80.69 255 PRO A O 1
ATOM 2061 N N . SER A 1 256 ? 15.677 4.185 -11.484 1.00 84.75 256 SER A N 1
ATOM 2062 C CA . SER A 1 256 ? 15.895 5.606 -11.187 1.00 84.75 256 SER A CA 1
ATOM 2063 C C . SER A 1 256 ? 14.576 6.362 -11.352 1.00 84.75 256 SER A C 1
ATOM 2065 O O . SER A 1 256 ? 13.964 6.293 -12.425 1.00 84.75 256 SER A O 1
ATOM 2067 N N . ALA A 1 257 ? 14.155 7.100 -10.320 1.00 87.31 257 ALA A N 1
ATOM 2068 C CA . ALA A 1 257 ? 12.960 7.943 -10.379 1.00 87.31 257 ALA A CA 1
ATOM 2069 C C . ALA A 1 257 ? 13.078 8.997 -11.489 1.00 87.31 257 ALA A C 1
ATOM 2071 O O . ALA A 1 257 ? 12.163 9.152 -12.291 1.00 87.31 257 ALA A O 1
ATOM 2072 N N . ALA A 1 258 ? 14.240 9.646 -11.622 1.00 87.31 258 ALA A N 1
ATOM 2073 C CA . ALA A 1 258 ? 14.485 10.636 -12.671 1.00 87.31 258 ALA A CA 1
ATOM 2074 C C . ALA A 1 258 ? 14.377 10.039 -14.087 1.00 87.31 258 ALA A C 1
ATOM 2076 O O . ALA A 1 258 ? 13.851 10.667 -15.005 1.00 87.31 258 ALA A O 1
ATOM 2077 N N . ALA A 1 259 ? 14.849 8.804 -14.294 1.00 87.19 259 ALA A N 1
ATOM 2078 C CA . ALA A 1 259 ? 14.680 8.117 -15.575 1.00 87.19 259 ALA A CA 1
ATOM 2079 C C . ALA A 1 259 ? 13.209 7.758 -15.855 1.00 87.19 259 ALA A C 1
ATOM 2081 O O . ALA A 1 259 ? 12.753 7.894 -16.993 1.00 87.19 259 ALA A O 1
ATOM 2082 N N . ALA A 1 260 ? 12.462 7.333 -14.831 1.00 88.25 260 ALA A N 1
ATOM 2083 C CA . ALA A 1 260 ? 11.035 7.050 -14.952 1.00 88.25 260 ALA A CA 1
ATOM 2084 C C . ALA A 1 260 ? 10.231 8.323 -15.268 1.00 88.25 260 ALA A C 1
ATOM 2086 O O . ALA A 1 260 ? 9.457 8.314 -16.224 1.00 88.25 260 ALA A O 1
ATOM 2087 N N . ALA A 1 261 ? 10.486 9.423 -14.549 1.00 90.31 261 ALA A N 1
ATOM 2088 C CA . ALA A 1 261 ? 9.884 10.735 -14.786 1.00 90.31 261 ALA A CA 1
ATOM 2089 C C . ALA A 1 261 ? 10.107 11.199 -16.232 1.00 90.31 261 ALA A C 1
ATOM 2091 O O . ALA A 1 261 ? 9.143 11.379 -16.972 1.00 90.31 261 ALA A O 1
ATOM 2092 N N . ARG A 1 262 ? 11.368 11.245 -16.689 1.00 89.56 262 ARG A N 1
ATOM 2093 C CA . ARG A 1 262 ? 11.708 11.617 -18.076 1.00 89.56 262 ARG A CA 1
ATOM 2094 C C . ARG A 1 262 ? 11.040 10.724 -19.116 1.00 89.56 262 ARG A C 1
ATOM 2096 O O . ARG A 1 262 ? 10.657 11.182 -20.188 1.00 89.56 262 ARG A O 1
ATOM 2103 N N . THR A 1 263 ? 10.897 9.432 -18.825 1.00 89.56 263 THR A N 1
ATOM 2104 C CA . THR A 1 263 ? 10.212 8.523 -19.752 1.00 89.56 263 THR A CA 1
ATOM 2105 C C . THR A 1 263 ? 8.725 8.851 -19.850 1.00 89.56 263 THR A C 1
ATOM 2107 O O . THR A 1 263 ? 8.191 8.825 -20.954 1.00 89.56 263 THR A O 1
ATOM 2110 N N . LEU A 1 264 ? 8.067 9.178 -18.734 1.00 90.88 264 LEU A N 1
ATOM 2111 C CA . LEU A 1 264 ? 6.666 9.605 -18.724 1.00 90.88 264 LEU A CA 1
ATOM 2112 C C . LEU A 1 264 ? 6.474 10.967 -19.406 1.00 90.88 264 LEU A C 1
ATOM 2114 O O . LEU A 1 264 ? 5.488 11.141 -20.112 1.00 90.88 264 LEU A O 1
ATOM 2118 N N . GLU A 1 265 ? 7.424 11.894 -19.263 1.00 91.25 265 GLU A N 1
ATOM 2119 C CA . GLU A 1 265 ? 7.413 13.188 -19.966 1.00 91.25 265 GLU A CA 1
ATOM 2120 C C . GLU A 1 265 ? 7.495 12.999 -21.485 1.00 91.25 265 GLU A C 1
ATOM 2122 O O . GLU A 1 265 ? 6.714 13.579 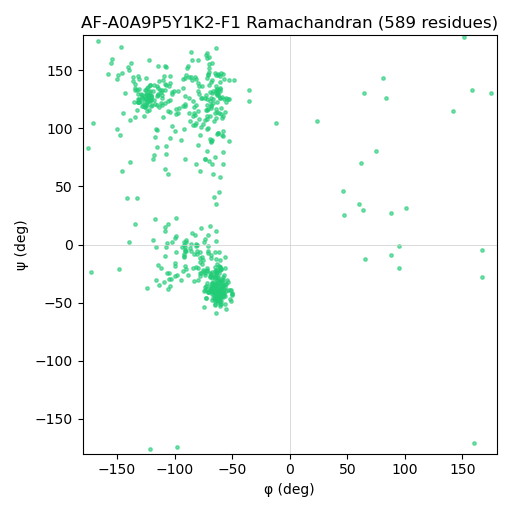-22.237 1.00 91.25 265 GLU A O 1
ATOM 2127 N N . CYS A 1 266 ? 8.402 12.132 -21.946 1.00 91.12 266 CYS A N 1
ATOM 2128 C CA . CYS A 1 266 ? 8.556 11.820 -23.366 1.00 91.12 266 CYS A CA 1
ATOM 2129 C C . CYS A 1 266 ? 7.423 10.944 -23.926 1.00 91.12 266 CYS A C 1
ATOM 2131 O O . CYS A 1 266 ? 7.197 10.939 -25.137 1.00 91.12 266 CYS A O 1
ATOM 2133 N N . LYS A 1 267 ? 6.772 10.139 -23.077 1.00 89.62 267 LYS A N 1
ATOM 2134 C CA . LYS A 1 267 ? 5.759 9.139 -23.453 1.00 89.62 267 LYS A CA 1
ATOM 2135 C C . LYS A 1 267 ? 4.583 9.136 -22.467 1.00 89.62 267 LYS A C 1
ATOM 2137 O O . LYS A 1 267 ? 4.421 8.180 -21.694 1.00 89.62 267 LYS A O 1
ATOM 2142 N N . PRO A 1 268 ? 3.739 10.181 -22.483 1.00 89.19 268 PRO A N 1
ATOM 2143 C CA . PRO A 1 268 ? 2.646 10.337 -21.524 1.00 89.19 268 PRO A CA 1
ATOM 2144 C C . PRO A 1 268 ? 1.599 9.222 -21.628 1.00 89.19 268 PRO A C 1
ATOM 2146 O O . PRO A 1 268 ? 0.938 8.891 -20.645 1.00 89.19 268 PRO A O 1
ATOM 2149 N N . GLU A 1 269 ? 1.479 8.551 -22.778 1.00 89.25 269 GLU A N 1
ATOM 2150 C CA . GLU A 1 269 ? 0.566 7.420 -22.955 1.00 89.25 269 GLU A CA 1
ATOM 2151 C C . GLU A 1 269 ? 0.898 6.220 -22.056 1.00 89.25 269 GLU A C 1
ATOM 2153 O O . GLU A 1 269 ? 0.054 5.333 -21.883 1.00 89.25 269 GLU A O 1
ATOM 2158 N N . LYS A 1 270 ? 2.114 6.175 -21.490 1.00 88.50 270 LYS A N 1
ATOM 2159 C CA . LYS A 1 270 ? 2.545 5.139 -20.545 1.00 88.50 270 LYS A CA 1
ATOM 2160 C C . LYS A 1 270 ? 2.029 5.369 -19.128 1.00 88.50 270 LYS A C 1
ATOM 2162 O O . LYS A 1 270 ? 1.908 4.405 -18.376 1.00 88.50 270 LYS A O 1
ATOM 2167 N N . ALA A 1 271 ? 1.633 6.595 -18.786 1.00 88.25 271 ALA A N 1
ATOM 2168 C CA . ALA A 1 271 ? 1.125 6.941 -17.460 1.00 88.25 271 ALA A CA 1
ATOM 2169 C C . ALA A 1 271 ? -0.106 6.116 -17.048 1.00 88.25 271 ALA A C 1
ATOM 2171 O O . ALA A 1 271 ? -0.274 5.796 -15.875 1.00 88.25 271 ALA A O 1
ATOM 2172 N N . LYS A 1 272 ? -0.937 5.688 -18.010 1.00 88.81 272 LYS A N 1
ATOM 2173 C CA . LYS A 1 272 ? -2.130 4.855 -17.753 1.00 88.81 272 LYS A CA 1
ATOM 2174 C C . LYS A 1 272 ? -1.830 3.484 -17.143 1.00 88.81 272 LYS A C 1
ATOM 2176 O O . LYS A 1 272 ? -2.722 2.869 -16.558 1.00 88.81 272 LYS A O 1
ATOM 2181 N N . PHE A 1 273 ? -0.604 2.997 -17.324 1.00 88.50 273 PHE A N 1
ATOM 2182 C CA . PHE A 1 273 ? -0.154 1.714 -16.795 1.00 88.50 273 PHE A CA 1
ATOM 2183 C C . PHE A 1 273 ? 0.311 1.822 -15.341 1.00 88.50 273 PHE A C 1
ATOM 2185 O O . PHE A 1 273 ? 0.310 0.817 -14.637 1.00 88.50 273 PHE A O 1
ATOM 2192 N N . LEU A 1 274 ? 0.653 3.027 -14.875 1.00 90.25 274 LEU A N 1
ATOM 2193 C CA . LEU A 1 274 ? 1.086 3.256 -13.505 1.00 90.25 274 LEU A CA 1
ATOM 2194 C C . LEU A 1 274 ? -0.131 3.353 -12.577 1.00 90.25 274 LEU A C 1
ATOM 2196 O O . LEU A 1 274 ? -0.853 4.350 -12.569 1.00 90.25 274 LEU A O 1
ATOM 2200 N N . LYS A 1 275 ? -0.372 2.285 -11.812 1.00 91.00 275 LYS A N 1
ATOM 2201 C CA . LYS A 1 275 ? -1.482 2.189 -10.846 1.00 91.00 275 LYS A CA 1
ATOM 2202 C C . LYS A 1 275 ? -1.042 2.364 -9.402 1.00 91.00 275 LYS A C 1
ATOM 2204 O O . LYS A 1 275 ? -1.813 2.864 -8.589 1.00 91.00 275 LYS A O 1
ATOM 2209 N N . ILE A 1 276 ? 0.191 1.977 -9.105 1.00 90.44 276 ILE A N 1
ATOM 2210 C CA . ILE A 1 276 ? 0.746 1.978 -7.759 1.00 90.44 276 ILE A CA 1
ATOM 2211 C C . ILE A 1 276 ? 1.981 2.868 -7.762 1.00 90.44 276 ILE A C 1
ATOM 2213 O O . ILE A 1 276 ? 2.850 2.735 -8.620 1.00 90.44 276 ILE A O 1
ATOM 2217 N N . PHE A 1 277 ? 2.072 3.765 -6.792 1.00 90.94 277 PHE A N 1
ATOM 2218 C CA . PHE A 1 277 ? 3.246 4.589 -6.568 1.00 90.94 277 PHE A CA 1
ATOM 2219 C C . PHE A 1 277 ? 3.791 4.342 -5.166 1.00 90.94 277 PHE A C 1
ATOM 2221 O O . PHE A 1 277 ? 3.060 4.452 -4.184 1.00 90.94 277 PHE A O 1
ATOM 2228 N N . ARG A 1 278 ? 5.087 4.029 -5.065 1.00 87.50 278 ARG A N 1
ATOM 2229 C CA . ARG A 1 278 ? 5.791 3.860 -3.791 1.00 87.50 278 ARG A CA 1
ATOM 2230 C C . ARG A 1 278 ? 7.131 4.571 -3.838 1.00 87.50 278 ARG A C 1
ATOM 2232 O O . ARG A 1 278 ? 7.959 4.234 -4.678 1.00 87.50 278 ARG A O 1
ATOM 2239 N N . SER A 1 279 ? 7.375 5.505 -2.922 1.00 84.88 279 SER A N 1
ATOM 2240 C CA . SER A 1 279 ? 8.628 6.278 -2.907 1.00 84.88 279 SER A CA 1
ATOM 2241 C C . SER A 1 279 ? 9.877 5.412 -2.683 1.00 84.88 279 SER A C 1
ATOM 2243 O O . SER A 1 279 ? 10.946 5.744 -3.175 1.00 84.88 279 SER A O 1
ATOM 2245 N N . ARG A 1 280 ? 9.750 4.283 -1.969 1.00 78.44 280 ARG A N 1
ATOM 2246 C CA . ARG A 1 280 ? 10.855 3.341 -1.686 1.00 78.44 280 ARG A CA 1
ATOM 2247 C C . ARG A 1 280 ? 11.215 2.413 -2.851 1.00 78.44 280 ARG A C 1
ATOM 2249 O O . ARG A 1 280 ? 12.250 1.759 -2.797 1.00 78.44 280 ARG A O 1
ATOM 2256 N N . ASP A 1 281 ? 10.391 2.351 -3.897 1.00 77.50 281 ASP A N 1
ATOM 2257 C CA . ASP A 1 281 ? 10.614 1.439 -5.028 1.00 77.50 281 ASP A CA 1
ATOM 2258 C C . ASP A 1 281 ? 11.567 2.029 -6.082 1.00 77.50 281 ASP A C 1
ATOM 2260 O O . ASP A 1 281 ? 11.739 1.456 -7.158 1.00 77.50 281 ASP A O 1
ATOM 2264 N N . TYR A 1 282 ? 12.213 3.156 -5.776 1.00 79.38 282 TYR A N 1
ATOM 2265 C CA . TYR A 1 282 ? 13.203 3.801 -6.626 1.00 79.38 282 TYR A CA 1
ATOM 2266 C C . TYR A 1 282 ? 14.587 3.775 -5.981 1.00 79.38 282 TYR A C 1
ATOM 2268 O O . TYR A 1 282 ? 14.742 3.695 -4.765 1.00 79.38 282 TYR A O 1
ATOM 2276 N N . PHE A 1 283 ? 15.611 3.816 -6.827 1.00 74.38 283 PHE A N 1
ATOM 2277 C CA . PHE A 1 283 ? 16.994 3.955 -6.397 1.00 74.38 283 PHE A CA 1
ATOM 2278 C C . PHE A 1 283 ? 17.183 5.302 -5.688 1.00 74.38 283 PHE A C 1
ATOM 2280 O O . PHE A 1 283 ? 16.809 6.337 -6.243 1.00 74.38 283 PHE A O 1
ATOM 2287 N N . ILE A 1 284 ? 17.766 5.263 -4.489 1.00 69.75 284 ILE A N 1
ATOM 2288 C CA . ILE A 1 284 ? 18.163 6.450 -3.732 1.00 69.75 284 ILE A CA 1
ATOM 2289 C C . ILE A 1 284 ? 19.520 6.891 -4.280 1.00 69.75 284 ILE A C 1
ATOM 2291 O O . ILE A 1 284 ? 20.497 6.154 -4.152 1.00 69.75 284 ILE A O 1
ATOM 2295 N N . ASP A 1 285 ? 19.539 8.037 -4.954 1.00 64.81 285 ASP A N 1
ATOM 2296 C CA . ASP A 1 285 ? 20.771 8.733 -5.335 1.00 64.81 285 ASP A CA 1
ATOM 2297 C C . ASP A 1 285 ? 21.225 9.636 -4.172 1.00 64.81 285 ASP A C 1
ATOM 2299 O O . ASP A 1 285 ? 20.429 9.893 -3.267 1.00 64.81 285 ASP A O 1
ATOM 2303 N N . ASP A 1 286 ? 22.461 10.140 -4.192 1.00 61.12 286 ASP A N 1
ATOM 2304 C CA . ASP A 1 286 ? 23.025 10.956 -3.092 1.00 61.12 286 ASP A CA 1
ATOM 2305 C C . ASP A 1 286 ? 22.298 12.313 -2.883 1.00 61.12 286 ASP A C 1
ATOM 2307 O O . ASP A 1 286 ? 22.572 13.027 -1.917 1.00 61.12 286 ASP A O 1
ATOM 2311 N N . ASP A 1 287 ? 21.355 12.672 -3.762 1.00 78.69 287 ASP A N 1
ATOM 2312 C CA . ASP A 1 287 ? 20.574 13.912 -3.727 1.00 78.69 287 ASP A CA 1
ATOM 2313 C C . ASP A 1 287 ? 19.070 13.643 -3.494 1.00 78.69 287 ASP A C 1
ATOM 2315 O O . ASP A 1 287 ? 18.310 13.307 -4.412 1.00 78.69 287 ASP A O 1
ATOM 2319 N N . GLU A 1 288 ? 18.639 13.799 -2.237 1.00 73.81 288 GLU A N 1
ATOM 2320 C CA . GLU A 1 288 ? 17.250 13.590 -1.800 1.00 73.81 288 GLU A CA 1
ATOM 2321 C C . GLU A 1 288 ? 16.253 14.567 -2.445 1.00 73.81 288 GLU A C 1
ATOM 2323 O O . GLU A 1 288 ? 15.120 14.173 -2.745 1.00 73.81 288 GLU A O 1
ATOM 2328 N N . ASP A 1 289 ? 16.657 15.816 -2.699 1.00 77.00 289 ASP A N 1
ATOM 2329 C CA . ASP A 1 289 ? 15.785 16.837 -3.290 1.00 77.00 289 ASP A CA 1
ATOM 2330 C C . ASP A 1 289 ? 15.501 16.510 -4.760 1.00 77.00 289 ASP A C 1
ATOM 2332 O O . ASP A 1 289 ? 14.353 16.580 -5.214 1.00 77.00 289 ASP A O 1
ATOM 2336 N N . ASN A 1 290 ? 16.517 16.057 -5.499 1.00 81.38 290 ASN A N 1
ATOM 2337 C CA . ASN A 1 290 ? 16.343 15.592 -6.875 1.00 81.38 290 ASN A CA 1
ATOM 2338 C C . ASN A 1 290 ? 15.455 14.342 -6.960 1.00 81.38 290 ASN A C 1
ATOM 2340 O O . ASN A 1 290 ? 14.607 14.234 -7.856 1.00 81.38 290 ASN A O 1
ATOM 2344 N N . LEU A 1 291 ? 15.606 13.404 -6.019 1.00 83.62 291 LEU A N 1
ATOM 2345 C CA . LEU A 1 291 ? 14.755 12.216 -5.938 1.00 83.62 291 LEU A CA 1
ATOM 2346 C C . LEU A 1 291 ? 13.290 12.592 -5.669 1.00 83.62 291 LEU A C 1
ATOM 2348 O O . LEU A 1 291 ? 12.383 12.122 -6.364 1.00 83.62 291 LEU A O 1
ATOM 2352 N N . ALA A 1 292 ? 13.050 13.463 -4.691 1.00 83.06 292 ALA A N 1
ATOM 2353 C CA . ALA A 1 292 ? 11.713 13.931 -4.351 1.00 83.06 292 ALA A CA 1
ATOM 2354 C C . ALA A 1 292 ? 11.080 14.772 -5.472 1.00 83.06 292 ALA A C 1
ATOM 2356 O O . ALA A 1 292 ? 9.897 14.597 -5.776 1.00 83.06 292 ALA A O 1
ATOM 2357 N N . GLY A 1 293 ? 11.864 15.606 -6.161 1.00 86.88 293 GLY A N 1
ATOM 2358 C CA . GLY A 1 293 ? 11.424 16.315 -7.363 1.00 86.88 293 GLY A CA 1
ATOM 2359 C C . GLY A 1 293 ? 10.973 15.350 -8.463 1.00 86.88 293 GLY A C 1
ATOM 2360 O O . GLY A 1 293 ? 9.894 15.513 -9.036 1.00 86.88 293 GLY A O 1
ATOM 2361 N N . ALA A 1 294 ? 11.731 14.276 -8.700 1.00 89.06 294 ALA A N 1
ATOM 2362 C CA . ALA A 1 294 ? 11.347 13.239 -9.656 1.00 89.06 294 ALA A CA 1
ATOM 2363 C C . ALA A 1 294 ? 10.069 12.488 -9.238 1.00 89.06 294 ALA A C 1
ATOM 2365 O O . ALA A 1 294 ? 9.230 12.193 -10.091 1.00 89.06 294 ALA A O 1
ATOM 2366 N N . HIS A 1 295 ? 9.881 12.207 -7.944 1.00 90.25 295 HIS A N 1
ATOM 2367 C CA . HIS A 1 295 ? 8.637 11.631 -7.422 1.00 90.25 295 HIS A CA 1
ATOM 2368 C C . HIS A 1 295 ? 7.423 12.519 -7.713 1.00 90.25 295 HIS A C 1
ATOM 2370 O O . HIS A 1 295 ? 6.399 12.018 -8.181 1.00 90.25 295 HIS A O 1
ATOM 2376 N N . ILE A 1 296 ? 7.547 13.831 -7.498 1.00 90.62 296 ILE A N 1
ATOM 2377 C CA . ILE A 1 296 ? 6.485 14.797 -7.806 1.00 90.62 296 ILE A CA 1
ATOM 2378 C C . ILE A 1 296 ? 6.186 14.804 -9.308 1.00 90.62 296 ILE A C 1
ATOM 2380 O O . ILE A 1 296 ? 5.018 14.731 -9.689 1.00 90.62 296 ILE A O 1
ATOM 2384 N N . SER A 1 297 ? 7.208 14.809 -10.170 1.00 91.38 297 SER A N 1
ATOM 2385 C CA . SER A 1 297 ? 7.009 14.729 -11.624 1.00 91.38 297 SER A CA 1
ATOM 2386 C C . SER A 1 297 ? 6.277 13.453 -12.046 1.00 91.38 297 SER A C 1
ATOM 2388 O O . SER A 1 297 ? 5.362 13.515 -12.866 1.00 91.38 297 SER A O 1
ATOM 2390 N N . ILE A 1 298 ? 6.618 12.300 -11.458 1.00 91.44 298 ILE A N 1
ATOM 2391 C CA . ILE A 1 298 ? 5.909 11.038 -11.719 1.00 91.44 298 ILE A CA 1
ATOM 2392 C C . ILE A 1 298 ? 4.439 11.162 -11.313 1.00 91.44 298 ILE A C 1
ATOM 2394 O O . ILE A 1 298 ? 3.564 10.866 -12.126 1.00 91.44 298 ILE A O 1
ATOM 2398 N N . LEU A 1 299 ? 4.158 11.626 -10.091 1.00 91.69 299 LEU A N 1
ATOM 2399 C CA . LEU A 1 299 ? 2.790 11.792 -9.592 1.00 91.69 299 LEU A CA 1
ATOM 2400 C C . LEU A 1 299 ? 1.979 12.762 -10.457 1.00 91.69 299 LEU A C 1
ATOM 2402 O O . LEU A 1 299 ? 0.828 12.477 -10.774 1.00 91.69 299 LEU A O 1
ATOM 2406 N N . LYS A 1 300 ? 2.588 13.860 -10.910 1.00 92.19 300 LYS A N 1
ATOM 2407 C CA . LYS A 1 300 ? 1.944 14.854 -11.780 1.00 92.19 300 LYS A CA 1
ATOM 2408 C C . LYS A 1 300 ? 1.489 14.266 -13.114 1.00 92.19 300 LYS A C 1
ATOM 2410 O O . LYS A 1 300 ? 0.465 14.677 -13.653 1.00 92.19 300 LYS A O 1
ATOM 2415 N N . LEU A 1 301 ? 2.250 13.318 -13.657 1.00 90.38 301 LEU A N 1
ATOM 2416 C CA . LEU A 1 301 ? 1.969 12.694 -14.952 1.00 90.38 301 LEU A CA 1
ATOM 2417 C C . LEU A 1 301 ? 1.046 11.474 -14.826 1.00 90.38 301 LEU A C 1
ATOM 2419 O O . LEU A 1 301 ? 0.328 11.131 -15.765 1.00 90.38 301 LEU A O 1
ATOM 2423 N N . ALA A 1 302 ? 1.049 10.813 -13.671 1.00 86.00 302 ALA A N 1
ATOM 2424 C CA . ALA A 1 302 ? 0.390 9.537 -13.441 1.00 86.00 302 ALA A CA 1
ATOM 2425 C C . ALA A 1 302 ? -1.055 9.688 -12.939 1.00 86.00 302 ALA A C 1
ATOM 2427 O O . ALA A 1 302 ? -1.390 9.413 -11.789 1.00 86.00 302 ALA A O 1
ATOM 2428 N N . THR A 1 303 ? -1.949 10.077 -13.845 1.00 79.94 303 THR A N 1
ATOM 2429 C CA . THR A 1 303 ? -3.351 10.417 -13.537 1.00 79.94 303 THR A CA 1
ATOM 2430 C C . THR A 1 303 ? -4.237 9.242 -13.100 1.00 79.94 303 THR A C 1
ATOM 2432 O O . THR A 1 303 ? -5.348 9.455 -12.620 1.00 79.94 303 THR A O 1
ATOM 2435 N N . PHE A 1 304 ? -3.771 8.001 -13.254 1.00 87.06 304 PHE A N 1
ATOM 2436 C CA . PHE A 1 304 ? -4.553 6.784 -13.010 1.00 87.06 304 PHE A CA 1
ATOM 2437 C C . PHE A 1 304 ? -4.139 6.010 -11.754 1.00 87.06 304 PHE A C 1
ATOM 2439 O O . PHE A 1 304 ? -4.564 4.858 -11.597 1.00 87.06 304 PHE A O 1
ATOM 2446 N N . ILE A 1 305 ? -3.316 6.617 -10.896 1.00 92.00 305 ILE A N 1
ATOM 2447 C CA . ILE A 1 305 ? -2.845 6.005 -9.655 1.00 92.00 305 ILE A CA 1
ATOM 2448 C C . ILE A 1 305 ? -4.020 5.756 -8.707 1.00 92.00 305 ILE A C 1
ATOM 2450 O O . ILE A 1 305 ? -4.817 6.651 -8.425 1.00 92.00 305 ILE A O 1
ATOM 2454 N N . THR A 1 306 ? -4.090 4.529 -8.198 1.00 93.56 306 THR A N 1
ATOM 2455 C CA . THR A 1 306 ? -5.058 4.084 -7.192 1.00 93.56 306 THR A CA 1
ATOM 2456 C C . THR A 1 306 ? -4.419 3.899 -5.820 1.00 93.56 306 THR A C 1
ATOM 2458 O O . THR A 1 306 ? -5.108 4.012 -4.809 1.00 93.56 306 THR A O 1
ATOM 2461 N N . ASP A 1 307 ? -3.111 3.655 -5.769 1.00 93.69 307 ASP A N 1
ATOM 2462 C CA . ASP A 1 307 ? -2.396 3.295 -4.548 1.00 93.69 307 ASP A CA 1
ATOM 2463 C C . ASP A 1 307 ? -1.145 4.160 -4.402 1.00 93.69 307 ASP A C 1
ATOM 2465 O O . ASP A 1 307 ? -0.280 4.160 -5.280 1.00 93.69 307 ASP A O 1
ATOM 2469 N N . ILE A 1 308 ? -1.034 4.882 -3.289 1.00 92.75 308 ILE A N 1
ATOM 2470 C CA . ILE A 1 308 ? 0.094 5.771 -3.003 1.00 92.75 308 ILE A CA 1
ATOM 2471 C C . ILE A 1 308 ? 0.722 5.370 -1.669 1.00 92.75 308 ILE A C 1
ATOM 2473 O O . ILE A 1 308 ? 0.048 5.329 -0.642 1.00 92.75 308 ILE A O 1
ATOM 2477 N N . THR A 1 309 ? 2.029 5.114 -1.673 1.00 90.75 309 THR A N 1
ATOM 2478 C CA . THR A 1 309 ? 2.842 4.904 -0.471 1.00 90.75 309 THR A CA 1
ATOM 2479 C C . THR A 1 309 ? 4.004 5.887 -0.441 1.00 90.75 309 THR A C 1
ATOM 2481 O O . THR A 1 309 ? 4.826 5.922 -1.360 1.00 90.75 309 THR A O 1
ATOM 2484 N N . ILE A 1 310 ? 4.090 6.668 0.629 1.00 88.62 310 ILE A N 1
ATOM 2485 C CA . ILE A 1 310 ? 5.089 7.723 0.804 1.00 88.62 310 ILE A CA 1
ATOM 2486 C C . ILE A 1 310 ? 5.848 7.476 2.090 1.00 88.62 310 ILE A C 1
ATOM 2488 O O . ILE A 1 310 ? 5.243 7.198 3.125 1.00 88.62 310 ILE A O 1
ATOM 2492 N N . SER A 1 311 ? 7.168 7.603 2.018 1.00 82.38 311 SER A N 1
ATOM 2493 C CA . SER A 1 311 ? 8.030 7.423 3.184 1.00 82.38 311 SER A CA 1
ATOM 2494 C C . SER A 1 311 ? 8.586 8.714 3.756 1.00 82.38 311 SER A C 1
ATOM 2496 O O . SER A 1 311 ? 8.661 8.863 4.968 1.00 82.38 311 SER A O 1
ATOM 2498 N N . SER A 1 312 ? 8.950 9.660 2.896 1.00 75.81 312 SER A N 1
ATOM 2499 C CA . SER A 1 312 ? 9.472 10.962 3.297 1.00 75.81 312 SER A CA 1
ATOM 2500 C C . SER A 1 312 ? 9.277 11.956 2.154 1.00 75.81 312 SER A C 1
ATOM 2502 O O . SER A 1 312 ? 9.314 11.564 0.983 1.00 75.81 312 SER A O 1
ATOM 2504 N N . VAL A 1 313 ? 9.039 13.222 2.498 1.00 79.19 313 VAL A N 1
ATOM 2505 C CA . VAL A 1 313 ? 8.979 14.348 1.561 1.00 79.19 313 VAL A CA 1
ATOM 2506 C C . VAL A 1 313 ? 9.841 15.470 2.149 1.00 79.19 313 VAL A C 1
ATOM 2508 O O . VAL A 1 313 ? 9.570 15.889 3.274 1.00 79.19 313 VAL A O 1
ATOM 2511 N N . PRO A 1 314 ? 10.869 15.963 1.434 1.00 79.75 314 PRO A N 1
ATOM 2512 C CA . PRO A 1 314 ? 11.671 17.095 1.890 1.00 79.75 314 PRO A CA 1
ATOM 2513 C C . PRO A 1 314 ? 10.806 18.341 2.142 1.00 79.75 314 PRO A C 1
ATOM 2515 O O . PRO A 1 314 ? 9.842 18.565 1.407 1.00 79.75 314 PRO A O 1
ATOM 2518 N N . PRO A 1 315 ? 11.150 19.193 3.127 1.00 78.56 315 PRO A N 1
ATOM 2519 C CA . PRO A 1 315 ? 10.323 20.344 3.512 1.00 78.56 315 PRO A CA 1
ATOM 2520 C C . PRO A 1 315 ? 10.139 21.347 2.373 1.00 78.56 315 PRO A C 1
ATOM 2522 O O . PRO A 1 315 ? 9.058 21.901 2.203 1.00 78.56 315 PRO A O 1
ATOM 2525 N N . SER A 1 316 ? 11.178 21.534 1.559 1.00 80.38 316 SER A N 1
ATOM 2526 C CA . SER A 1 316 ? 11.178 22.368 0.352 1.00 80.38 316 SER A CA 1
ATOM 2527 C C . SER A 1 316 ? 10.147 21.922 -0.693 1.00 80.38 316 SER A C 1
ATOM 2529 O O . SER A 1 316 ? 9.762 22.707 -1.558 1.00 80.38 316 SER A O 1
ATOM 2531 N N . LEU A 1 317 ? 9.701 20.666 -0.624 1.00 83.75 317 LEU A N 1
ATOM 2532 C CA . LEU A 1 317 ? 8.874 20.008 -1.628 1.00 83.75 317 LEU A CA 1
ATOM 2533 C C . LEU A 1 317 ? 7.504 19.565 -1.099 1.00 83.75 317 LEU A C 1
ATOM 2535 O O . LEU A 1 317 ? 6.728 18.996 -1.867 1.00 83.75 317 LEU A O 1
ATOM 2539 N N . VAL A 1 318 ? 7.166 19.875 0.159 1.00 85.38 318 VAL A N 1
ATOM 2540 C CA . VAL A 1 318 ? 5.851 19.563 0.747 1.00 85.38 318 VAL A CA 1
ATOM 2541 C C . VAL A 1 318 ? 4.724 20.245 -0.029 1.00 85.38 318 VAL A C 1
ATOM 2543 O O . VAL A 1 318 ? 3.824 19.554 -0.502 1.00 85.38 318 VAL A O 1
ATOM 2546 N N . ASP A 1 319 ? 4.785 21.561 -0.247 1.00 86.94 319 ASP A N 1
ATOM 2547 C CA . ASP A 1 319 ? 3.716 22.273 -0.965 1.00 86.94 319 ASP A CA 1
ATOM 2548 C C . ASP A 1 319 ? 3.580 21.816 -2.431 1.00 86.94 319 ASP A C 1
ATOM 2550 O O . ASP A 1 319 ? 2.463 21.508 -2.864 1.00 86.94 319 ASP A O 1
ATOM 2554 N N . PRO A 1 320 ? 4.674 21.684 -3.218 1.00 89.75 320 PRO A N 1
ATOM 2555 C CA . PRO A 1 320 ? 4.608 21.083 -4.551 1.00 89.75 320 PRO A CA 1
ATOM 2556 C C . PRO A 1 320 ? 3.994 19.678 -4.561 1.00 89.75 320 PRO A C 1
ATOM 2558 O O . PRO A 1 320 ? 3.210 19.346 -5.460 1.00 89.75 320 PRO A O 1
ATOM 2561 N N . PHE A 1 321 ? 4.329 18.858 -3.563 1.00 90.50 321 PHE A N 1
ATOM 2562 C CA . PHE A 1 321 ? 3.775 17.522 -3.409 1.00 90.50 321 PHE A CA 1
ATOM 2563 C C . PHE A 1 321 ? 2.266 17.567 -3.129 1.00 90.50 321 PHE A C 1
ATOM 2565 O O . PHE A 1 321 ? 1.509 16.923 -3.856 1.00 90.50 321 PHE A O 1
ATOM 2572 N N . LEU A 1 322 ? 1.813 18.350 -2.144 1.00 89.94 322 LEU A N 1
ATOM 2573 C CA . LEU A 1 322 ? 0.3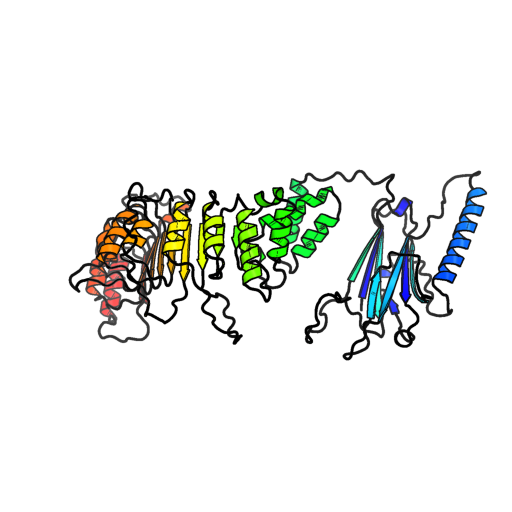95 18.468 -1.778 1.00 89.94 322 LEU A CA 1
ATOM 2574 C C . LEU A 1 322 ? -0.452 18.986 -2.949 1.00 89.94 322 LEU A C 1
ATOM 2576 O O . LEU A 1 322 ? -1.507 18.423 -3.257 1.00 89.94 322 LEU A O 1
ATOM 2580 N N . ASN A 1 323 ? 0.048 20.000 -3.660 1.00 90.56 323 ASN A N 1
ATOM 2581 C CA . ASN A 1 323 ? -0.603 20.541 -4.853 1.00 90.56 323 ASN A CA 1
ATOM 2582 C C . ASN A 1 323 ? -0.747 19.484 -5.951 1.00 90.56 323 ASN A C 1
ATOM 2584 O O . ASN A 1 323 ? -1.797 19.375 -6.573 1.00 90.56 323 ASN A O 1
ATOM 2588 N N . THR A 1 324 ? 0.281 18.665 -6.163 1.00 91.44 324 THR A N 1
ATOM 2589 C CA . THR A 1 324 ? 0.251 17.613 -7.186 1.00 91.44 324 THR A CA 1
ATOM 2590 C C . THR A 1 324 ? -0.664 16.458 -6.780 1.00 91.44 324 THR A C 1
ATOM 2592 O O . THR A 1 324 ? -1.483 15.992 -7.571 1.00 91.44 324 THR A O 1
ATOM 2595 N N . ALA A 1 325 ? -0.555 15.999 -5.536 1.00 90.75 325 ALA A N 1
ATOM 2596 C CA . ALA A 1 325 ? -1.297 14.854 -5.033 1.00 90.75 325 ALA A CA 1
ATOM 2597 C C . ALA A 1 325 ? -2.811 15.137 -4.942 1.00 90.75 325 ALA A C 1
ATOM 2599 O O . ALA A 1 325 ? -3.615 14.248 -5.223 1.00 90.75 325 ALA A O 1
ATOM 2600 N N . SER A 1 326 ? -3.221 16.376 -4.641 1.00 90.00 326 SER A N 1
ATOM 2601 C CA . SER A 1 326 ? -4.642 16.773 -4.586 1.00 90.00 326 SER A CA 1
ATOM 2602 C C . SER A 1 326 ? -5.367 16.683 -5.943 1.00 90.00 326 SER A C 1
ATOM 2604 O O . SER A 1 326 ? -6.595 16.530 -6.001 1.00 90.00 326 SER A O 1
ATOM 2606 N N . MET A 1 327 ? -4.616 16.710 -7.051 1.00 89.88 327 MET A N 1
ATOM 2607 C CA . MET A 1 327 ? -5.153 16.544 -8.407 1.00 89.88 327 MET A CA 1
ATOM 2608 C C . MET A 1 327 ? -5.495 15.085 -8.747 1.00 89.88 327 MET A C 1
ATOM 2610 O O . MET A 1 327 ? -6.237 14.834 -9.699 1.00 89.88 327 MET A O 1
ATOM 2614 N N . LEU A 1 328 ? -4.988 14.112 -7.986 1.00 91.44 328 LEU A N 1
ATOM 2615 C CA . LEU A 1 328 ? -5.199 12.688 -8.246 1.00 91.44 328 LEU A CA 1
ATOM 2616 C C . LEU A 1 328 ? -6.585 12.251 -7.759 1.00 91.44 328 LEU A C 1
ATOM 2618 O O . LEU A 1 328 ? -6.820 12.143 -6.566 1.00 91.44 328 LEU A O 1
ATOM 2622 N N . LYS A 1 329 ? -7.525 11.978 -8.670 1.00 88.75 329 LYS A N 1
ATOM 2623 C CA . LYS A 1 329 ? -8.918 11.649 -8.294 1.00 88.75 329 LYS A CA 1
ATOM 2624 C C . LYS A 1 329 ? -9.207 10.162 -8.093 1.00 88.75 329 LYS A C 1
ATOM 2626 O O . LYS A 1 329 ? -10.193 9.820 -7.455 1.00 88.75 329 LYS A O 1
ATOM 2631 N N . ALA A 1 330 ? -8.356 9.281 -8.614 1.00 91.56 330 ALA A N 1
ATOM 2632 C CA . ALA A 1 330 ? -8.579 7.833 -8.593 1.00 91.56 330 ALA A CA 1
ATOM 2633 C C . ALA A 1 330 ? -7.997 7.119 -7.355 1.00 91.56 330 ALA A C 1
ATOM 2635 O O . ALA A 1 330 ? -8.058 5.890 -7.286 1.00 91.56 330 ALA A O 1
ATOM 2636 N N . VAL A 1 331 ? -7.425 7.860 -6.400 1.00 93.81 331 VAL A N 1
ATOM 2637 C CA . VAL A 1 331 ? -6.732 7.298 -5.232 1.00 93.81 331 VAL A CA 1
ATOM 2638 C C . VAL A 1 331 ? -7.722 6.579 -4.320 1.00 93.81 331 VAL A C 1
ATOM 2640 O O . VAL A 1 331 ? -8.704 7.162 -3.873 1.00 93.81 331 VAL A O 1
ATOM 2643 N N . ARG A 1 332 ? -7.437 5.307 -4.032 1.00 94.44 332 ARG A N 1
ATOM 2644 C CA . ARG A 1 332 ? -8.223 4.420 -3.162 1.00 94.44 332 ARG A CA 1
ATOM 2645 C C . ARG A 1 332 ? -7.483 4.031 -1.894 1.00 94.44 332 ARG A C 1
ATOM 2647 O O . ARG A 1 332 ? -8.114 3.897 -0.849 1.00 94.44 332 ARG A O 1
ATOM 2654 N N . ASN A 1 333 ? -6.165 3.868 -1.979 1.00 94.50 333 ASN A N 1
ATOM 2655 C CA . ASN A 1 333 ? -5.327 3.464 -0.858 1.00 94.50 333 ASN A CA 1
ATOM 2656 C C . ASN A 1 333 ? -4.193 4.468 -0.679 1.00 94.50 333 ASN A C 1
ATOM 2658 O O . ASN A 1 333 ? -3.420 4.716 -1.608 1.00 94.50 333 ASN A O 1
ATOM 2662 N N . PHE A 1 334 ? -4.080 5.016 0.526 1.00 94.19 334 PHE A N 1
ATOM 2663 C CA . PHE A 1 334 ? -3.011 5.934 0.878 1.00 94.19 334 PHE A CA 1
ATOM 2664 C C . PHE A 1 334 ? -2.264 5.447 2.111 1.00 94.19 334 PHE A C 1
ATOM 2666 O O . PHE A 1 334 ? -2.864 5.105 3.131 1.00 94.19 334 PHE A O 1
ATOM 2673 N N . THR A 1 335 ? -0.941 5.401 2.008 1.00 92.38 335 THR A N 1
ATOM 2674 C CA . THR A 1 335 ? -0.049 5.001 3.089 1.00 92.38 335 THR A CA 1
ATOM 2675 C C . THR A 1 335 ? 1.063 6.023 3.246 1.00 92.38 335 THR A C 1
ATOM 2677 O O . THR A 1 335 ? 1.818 6.275 2.308 1.00 92.38 335 THR A O 1
ATOM 2680 N N . VAL A 1 336 ? 1.200 6.569 4.447 1.00 90.75 336 VAL A N 1
ATOM 2681 C CA . VAL A 1 336 ? 2.348 7.382 4.850 1.00 90.75 336 VAL A CA 1
ATOM 2682 C C . VAL A 1 336 ? 3.081 6.605 5.933 1.00 90.75 336 VAL A C 1
ATOM 2684 O O . VAL A 1 336 ? 2.481 6.300 6.958 1.00 90.75 336 VAL A O 1
ATOM 2687 N N . SER A 1 337 ? 4.342 6.239 5.700 1.00 84.88 337 SER A N 1
ATOM 2688 C CA . SER A 1 337 ? 5.154 5.502 6.676 1.00 84.88 337 SER A CA 1
ATOM 2689 C C . SER A 1 337 ? 6.549 6.092 6.797 1.00 84.88 337 SER A C 1
ATOM 2691 O O . SER A 1 337 ? 7.369 5.926 5.896 1.00 84.88 337 SER A O 1
ATOM 2693 N N . THR A 1 338 ? 6.836 6.733 7.927 1.00 72.75 338 THR A N 1
ATOM 2694 C CA . THR A 1 338 ? 8.183 7.243 8.235 1.00 72.75 338 THR A CA 1
ATOM 2695 C C . THR A 1 338 ? 9.035 6.241 9.011 1.00 72.75 338 THR A C 1
ATOM 2697 O O . THR A 1 338 ? 10.176 6.533 9.357 1.00 72.75 338 THR A O 1
ATOM 2700 N N . GLN A 1 339 ? 8.504 5.044 9.277 1.00 62.06 339 GLN A N 1
ATOM 2701 C CA . GLN A 1 339 ? 9.241 3.977 9.935 1.00 62.06 339 GLN A CA 1
ATOM 2702 C C . GLN A 1 339 ? 10.144 3.283 8.915 1.00 62.06 339 GLN A C 1
ATOM 2704 O O . GLN A 1 339 ? 9.677 2.680 7.940 1.00 62.06 339 GLN A O 1
ATOM 2709 N N . ASP A 1 340 ? 11.456 3.398 9.103 1.00 54.06 340 ASP A N 1
ATOM 2710 C CA . ASP A 1 340 ? 12.439 2.616 8.361 1.00 54.06 340 ASP A CA 1
ATOM 2711 C C . ASP A 1 340 ? 12.328 1.143 8.774 1.00 54.06 340 ASP A C 1
ATOM 2713 O O . ASP A 1 340 ? 13.006 0.671 9.677 1.00 54.06 340 ASP A O 1
ATOM 2717 N N . ASP A 1 341 ? 11.464 0.394 8.084 1.00 42.44 341 ASP A N 1
ATOM 2718 C CA . ASP A 1 341 ? 11.278 -1.059 8.252 1.00 42.44 341 ASP A CA 1
ATOM 2719 C C . ASP A 1 341 ? 12.520 -1.892 7.878 1.00 42.44 341 ASP A C 1
ATOM 2721 O O . ASP A 1 341 ? 12.503 -3.125 7.911 1.00 42.44 341 ASP A O 1
ATOM 2725 N N . MET A 1 342 ? 13.631 -1.249 7.519 1.00 40.66 342 MET A N 1
ATOM 2726 C CA . MET A 1 342 ? 14.900 -1.938 7.378 1.00 40.66 342 MET A CA 1
ATOM 2727 C C . MET A 1 342 ? 15.551 -2.033 8.752 1.00 40.66 342 MET A C 1
ATOM 2729 O O . MET A 1 342 ? 16.190 -1.092 9.211 1.00 40.66 342 MET A O 1
ATOM 2733 N N . GLY A 1 343 ? 15.474 -3.222 9.355 1.00 35.62 343 GLY A N 1
ATOM 2734 C CA . GLY A 1 343 ? 16.332 -3.678 10.456 1.00 35.62 343 GLY A CA 1
ATOM 2735 C C . GLY A 1 343 ? 17.821 -3.747 10.082 1.00 35.62 343 GLY A C 1
ATOM 2736 O O . GLY A 1 343 ? 18.495 -4.737 10.350 1.00 35.62 343 GLY A O 1
ATOM 2737 N N . SER A 1 344 ? 18.335 -2.713 9.420 1.00 36.38 344 SER A N 1
ATOM 2738 C CA . SER A 1 344 ? 19.743 -2.501 9.135 1.00 36.38 344 SER A CA 1
ATOM 2739 C C . SER A 1 344 ? 20.296 -1.606 10.231 1.00 36.38 344 SER A C 1
ATOM 2741 O O . SER A 1 344 ? 20.322 -0.384 10.133 1.00 36.38 344 SER A O 1
ATOM 2743 N N . SER A 1 345 ? 20.771 -2.251 11.289 1.00 34.28 345 SER A N 1
ATOM 2744 C CA . SER A 1 345 ? 21.592 -1.699 12.368 1.00 34.28 345 SER A CA 1
ATOM 2745 C C . SER A 1 345 ? 22.975 -1.214 11.887 1.00 34.28 345 SER A C 1
ATOM 2747 O O . SER A 1 345 ? 23.967 -1.301 12.606 1.00 34.28 345 SER A O 1
ATOM 2749 N N . SER A 1 346 ? 23.068 -0.679 10.668 1.00 33.88 346 SER A N 1
ATOM 2750 C CA . SER A 1 346 ? 24.293 -0.111 10.122 1.00 33.88 346 SER A CA 1
ATOM 2751 C C . SER A 1 346 ? 23.985 1.053 9.183 1.00 33.88 346 SER A C 1
ATOM 2753 O O . SER A 1 346 ? 23.779 0.859 7.991 1.00 33.88 346 SER A O 1
ATOM 2755 N N . SER A 1 347 ? 23.999 2.270 9.709 1.00 32.56 347 SER A N 1
ATOM 2756 C CA . SER A 1 347 ? 24.976 3.271 9.273 1.00 32.56 347 SER A CA 1
ATOM 2757 C C . SER A 1 347 ? 24.687 4.601 9.948 1.00 32.56 347 SER A C 1
ATOM 2759 O O . SER A 1 347 ? 23.574 5.115 9.935 1.00 32.56 347 SER A O 1
ATOM 2761 N N . THR A 1 348 ? 25.751 5.142 10.511 1.00 34.03 348 THR A N 1
ATOM 2762 C CA . THR A 1 348 ? 25.954 6.421 11.186 1.00 34.03 348 THR A CA 1
ATOM 2763 C C . THR A 1 348 ? 25.799 7.629 10.249 1.00 34.03 348 THR A C 1
ATOM 2765 O O . THR A 1 348 ? 26.570 8.581 10.324 1.00 34.03 348 THR A O 1
ATOM 2768 N N . ILE A 1 349 ? 24.816 7.609 9.349 1.00 38.72 349 ILE A N 1
ATOM 2769 C CA . ILE A 1 349 ? 24.460 8.773 8.538 1.00 38.72 349 ILE A CA 1
ATOM 2770 C C . ILE A 1 349 ? 23.392 9.523 9.322 1.00 38.72 349 ILE A C 1
ATOM 2772 O O . ILE A 1 349 ? 22.388 8.950 9.737 1.00 38.72 349 ILE A O 1
ATOM 2776 N N . SER A 1 350 ? 23.704 10.778 9.634 1.00 35.97 350 SER A N 1
ATOM 2777 C CA . SER A 1 350 ? 22.949 11.667 10.509 1.00 35.97 350 SER A CA 1
ATOM 2778 C C . SER A 1 350 ? 21.441 11.454 10.399 1.00 35.97 350 SER A C 1
ATOM 2780 O O . SER A 1 350 ? 20.883 11.629 9.316 1.00 35.97 350 SER A O 1
ATOM 2782 N N . LYS A 1 351 ? 20.793 11.169 11.537 1.00 41.56 351 LYS A N 1
ATOM 2783 C CA . LYS A 1 351 ? 19.359 11.384 11.766 1.00 41.56 351 LYS A CA 1
ATOM 2784 C C . LYS A 1 351 ? 19.044 12.871 11.557 1.00 41.56 351 LYS A C 1
ATOM 2786 O O . LYS A 1 351 ? 18.801 13.602 12.513 1.00 41.56 351 LYS A O 1
ATOM 2791 N N . LYS A 1 352 ? 19.111 13.361 10.321 1.00 43.22 352 LYS A N 1
ATOM 2792 C CA . LYS A 1 352 ? 18.407 14.576 9.947 1.00 43.22 352 LYS A CA 1
ATOM 2793 C C . LYS A 1 352 ? 16.952 14.163 9.982 1.00 43.22 352 LYS A C 1
ATOM 2795 O O . LYS A 1 352 ? 16.532 13.304 9.218 1.00 43.22 352 LYS A O 1
ATOM 2800 N N . SER A 1 353 ? 16.238 14.696 10.961 1.00 45.47 353 SER A N 1
ATOM 2801 C CA . SER A 1 353 ? 14.790 14.637 11.062 1.00 45.47 353 SER A CA 1
ATOM 2802 C C . SER A 1 353 ? 14.205 15.144 9.748 1.00 45.47 353 SER A C 1
ATOM 2804 O O . SER A 1 353 ? 14.002 16.347 9.587 1.00 45.47 353 SER A O 1
ATOM 2806 N N . SER A 1 354 ? 14.010 14.247 8.782 1.00 49.91 354 SER A N 1
ATOM 2807 C CA . SER A 1 354 ? 13.275 14.567 7.572 1.00 49.91 354 SER A CA 1
ATOM 2808 C C . SER A 1 354 ? 11.881 14.985 8.039 1.00 49.91 354 SER A C 1
ATOM 2810 O O . SER A 1 354 ? 11.219 14.195 8.728 1.00 49.91 354 SER A O 1
ATOM 2812 N N . PRO A 1 355 ? 11.466 16.232 7.783 1.00 51.53 355 PRO A N 1
ATOM 2813 C CA . PRO A 1 355 ? 10.207 16.735 8.289 1.00 51.53 355 PRO A CA 1
ATOM 2814 C C . PRO A 1 355 ? 9.073 15.878 7.748 1.00 51.53 355 PRO A C 1
ATOM 2816 O O . PRO A 1 355 ? 9.036 15.488 6.584 1.00 51.53 355 PRO A O 1
ATOM 2819 N N . GLN A 1 356 ? 8.182 15.523 8.660 1.00 68.75 356 GLN A N 1
ATOM 2820 C CA . GLN A 1 356 ? 7.084 14.616 8.399 1.00 68.75 356 GLN A CA 1
ATOM 2821 C C . GLN A 1 356 ? 5.895 15.423 7.872 1.00 68.75 356 GLN A C 1
ATOM 2823 O O . GLN A 1 356 ? 5.655 16.540 8.333 1.00 68.75 356 GLN A O 1
ATOM 2828 N N . LEU A 1 357 ? 5.133 14.849 6.935 1.00 79.75 357 LEU A N 1
ATOM 2829 C CA . LEU A 1 357 ? 3.823 15.393 6.573 1.00 79.75 357 LEU A CA 1
ATOM 2830 C C . LEU A 1 357 ? 2.974 15.487 7.843 1.00 79.75 357 LEU A C 1
ATOM 2832 O O . LEU A 1 357 ? 2.768 14.475 8.526 1.00 79.75 357 LEU A O 1
ATOM 2836 N N . ARG A 1 358 ? 2.496 16.690 8.173 1.00 84.94 358 ARG A N 1
ATOM 2837 C CA . ARG A 1 358 ? 1.668 16.889 9.364 1.00 84.94 358 ARG A CA 1
ATOM 2838 C C . ARG A 1 358 ? 0.306 16.242 9.137 1.00 84.94 358 ARG A C 1
ATOM 2840 O O . ARG A 1 358 ? -0.171 16.125 8.008 1.00 84.94 358 ARG A O 1
ATOM 2847 N N . ILE A 1 359 ? -0.371 15.868 10.223 1.00 85.19 359 ILE A N 1
ATOM 2848 C CA . ILE A 1 359 ? -1.731 15.314 10.141 1.00 85.19 359 ILE A CA 1
ATOM 2849 C C . ILE A 1 359 ? -2.692 16.298 9.465 1.00 85.19 359 ILE A C 1
ATOM 2851 O O . ILE A 1 359 ? -3.534 15.879 8.679 1.00 85.19 359 ILE A O 1
ATOM 2855 N N . SER A 1 360 ? -2.524 17.605 9.683 1.00 84.25 360 SER A N 1
ATOM 2856 C CA . SER A 1 360 ? -3.276 18.645 8.969 1.00 84.25 360 SER A CA 1
ATOM 2857 C C . SER A 1 360 ? -3.121 18.556 7.451 1.00 84.25 360 SER A C 1
ATOM 2859 O O . SER A 1 360 ? -4.108 18.676 6.731 1.00 84.25 360 SER A O 1
ATOM 2861 N N . ASP A 1 361 ? -1.906 18.304 6.969 1.00 87.19 361 ASP A N 1
ATOM 2862 C CA . ASP A 1 361 ? -1.592 18.260 5.541 1.00 87.19 361 ASP A CA 1
ATOM 2863 C C . ASP A 1 361 ? -2.213 17.017 4.904 1.00 87.19 361 ASP A C 1
ATOM 2865 O O . ASP A 1 361 ? -2.811 17.088 3.831 1.00 87.19 361 ASP A O 1
ATOM 2869 N N . ILE A 1 362 ? -2.145 15.887 5.616 1.00 89.12 362 ILE A N 1
ATOM 2870 C CA . ILE A 1 362 ? -2.788 14.633 5.213 1.00 89.12 362 ILE A CA 1
ATOM 2871 C C . ILE A 1 362 ? -4.308 14.808 5.152 1.00 89.12 362 ILE A C 1
ATOM 2873 O O . ILE A 1 362 ? -4.923 14.419 4.161 1.00 89.12 362 ILE A O 1
ATOM 2877 N N . LEU A 1 363 ? -4.915 15.422 6.172 1.00 87.31 363 LEU A N 1
ATOM 2878 C CA . LEU A 1 363 ? -6.352 15.694 6.204 1.00 87.31 363 LEU A CA 1
ATOM 2879 C C . LEU A 1 363 ? -6.783 16.612 5.052 1.00 87.31 363 LEU A C 1
ATOM 2881 O O . LEU A 1 363 ? -7.745 16.314 4.345 1.00 87.31 363 LEU A O 1
ATOM 2885 N N . ASN A 1 364 ? -6.032 17.682 4.793 1.00 86.75 364 ASN A N 1
ATOM 2886 C CA . ASN A 1 364 ? -6.293 18.562 3.656 1.00 86.75 364 ASN A CA 1
ATOM 2887 C C . ASN A 1 364 ? -6.177 17.808 2.325 1.00 86.75 364 ASN A C 1
ATOM 2889 O O . ASN A 1 364 ? -7.005 17.993 1.433 1.00 86.75 364 ASN A O 1
ATOM 2893 N N . LEU A 1 365 ? -5.203 16.908 2.192 1.00 88.69 365 LEU A N 1
ATOM 2894 C CA . LEU A 1 365 ? -5.009 16.121 0.980 1.00 88.69 365 LEU A CA 1
ATOM 2895 C C . LEU A 1 365 ? -6.182 15.167 0.712 1.00 88.69 365 LEU A C 1
ATOM 2897 O O . LEU A 1 365 ? -6.767 15.214 -0.372 1.00 88.69 365 LEU A O 1
ATOM 2901 N N . ILE A 1 366 ? -6.577 14.356 1.700 1.00 89.38 366 ILE A N 1
ATOM 2902 C CA . ILE A 1 366 ? -7.641 13.350 1.523 1.00 89.38 366 ILE A CA 1
ATOM 2903 C C . ILE A 1 366 ? -9.014 13.971 1.237 1.00 89.38 366 ILE A C 1
ATOM 2905 O O . ILE A 1 366 ? -9.874 13.297 0.674 1.00 89.38 366 ILE A O 1
ATOM 2909 N N . SER A 1 367 ? -9.220 15.254 1.561 1.00 85.94 367 SER A N 1
ATOM 2910 C CA . SER A 1 367 ? -10.442 15.985 1.189 1.00 85.94 367 SER A CA 1
ATOM 2911 C C . SER A 1 367 ? -10.676 16.069 -0.318 1.00 85.94 367 SER A C 1
ATOM 2913 O O . SER A 1 367 ? -11.815 16.206 -0.756 1.00 85.94 367 SER A O 1
ATOM 2915 N N . HIS A 1 368 ? -9.625 15.904 -1.121 1.00 87.81 368 HIS A N 1
ATOM 2916 C CA . HIS A 1 368 ? -9.704 15.948 -2.576 1.00 87.81 368 HIS A CA 1
ATOM 2917 C C . HIS A 1 368 ? -9.957 14.573 -3.219 1.00 87.81 368 HIS A C 1
ATOM 2919 O O . HIS A 1 368 ? -10.112 14.509 -4.446 1.00 87.81 368 HIS A O 1
ATOM 2925 N N . TRP A 1 369 ? -9.976 13.494 -2.424 1.00 90.50 369 TRP A N 1
ATOM 2926 C CA . TRP A 1 369 ? -9.986 12.098 -2.874 1.00 90.50 369 TRP A CA 1
ATOM 2927 C C . TRP A 1 369 ? -11.278 11.372 -2.485 1.00 90.50 369 TRP A C 1
ATOM 2929 O O . TRP A 1 369 ? -11.344 10.635 -1.503 1.00 90.50 369 TRP A O 1
ATOM 2939 N N . GLU A 1 370 ? -12.314 11.534 -3.301 1.00 88.69 370 GLU A N 1
ATOM 2940 C CA . GLU A 1 370 ? -13.643 10.949 -3.052 1.00 88.69 370 GLU A CA 1
ATOM 2941 C C . GLU A 1 370 ? -13.629 9.405 -3.081 1.00 88.69 370 GLU A C 1
ATOM 2943 O O . GLU A 1 370 ? -14.400 8.729 -2.393 1.00 88.69 370 GLU A O 1
ATOM 2948 N N . GLU A 1 371 ? -12.706 8.825 -3.852 1.00 90.94 371 GLU A N 1
ATOM 2949 C CA . GLU A 1 371 ? -12.551 7.377 -4.017 1.00 90.94 371 GLU A CA 1
ATOM 2950 C C . GLU A 1 371 ? -11.683 6.713 -2.938 1.00 90.94 371 GLU A C 1
ATOM 2952 O O . GLU A 1 371 ? -11.527 5.490 -2.956 1.00 90.94 371 GLU A O 1
ATOM 2957 N N . LEU A 1 372 ? -11.162 7.471 -1.965 1.00 92.44 372 LEU A N 1
ATOM 2958 C CA . LEU A 1 372 ? -10.346 6.909 -0.891 1.00 92.44 372 LEU A CA 1
ATOM 2959 C C . LEU A 1 372 ? -11.169 5.909 -0.063 1.00 92.44 372 LEU A C 1
ATOM 2961 O O . LEU A 1 372 ? -12.308 6.196 0.316 1.00 92.44 372 LEU A O 1
ATOM 2965 N N . ARG A 1 373 ? -10.582 4.7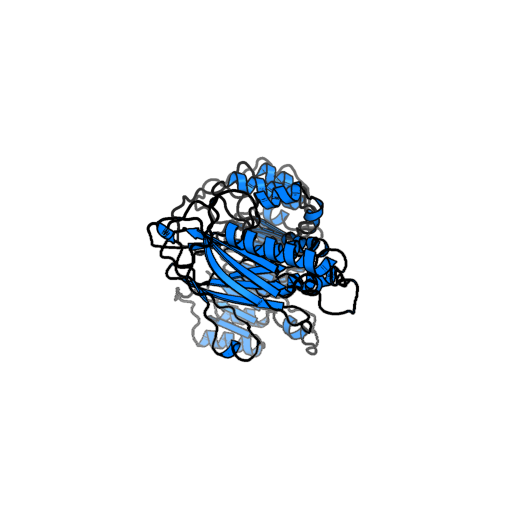35 0.198 1.00 93.19 373 ARG A N 1
ATOM 2966 C CA . ARG A 1 373 ? -11.142 3.637 1.006 1.00 93.19 373 ARG A CA 1
ATOM 2967 C C . ARG A 1 373 ? -10.231 3.242 2.159 1.00 93.19 373 ARG A C 1
ATOM 2969 O O . ARG A 1 373 ? -10.732 2.968 3.244 1.00 93.19 373 ARG A O 1
ATOM 2976 N N . THR A 1 374 ? -8.916 3.254 1.952 1.00 94.31 374 THR A N 1
ATOM 2977 C CA . THR A 1 374 ? -7.950 2.850 2.982 1.00 94.31 374 THR A CA 1
ATOM 2978 C C . THR A 1 374 ? -6.968 3.972 3.273 1.00 94.31 374 THR A C 1
ATOM 2980 O O . THR A 1 374 ? -6.312 4.476 2.358 1.00 94.31 374 THR A O 1
ATOM 2983 N N . LEU A 1 375 ? -6.828 4.316 4.552 1.00 94.50 375 LEU A N 1
ATOM 2984 C CA . LEU A 1 375 ? -5.852 5.279 5.049 1.00 94.50 375 LEU A CA 1
ATOM 2985 C C . LEU A 1 375 ? -4.958 4.616 6.099 1.00 94.50 375 LEU A C 1
ATOM 2987 O O . LEU A 1 375 ? -5.447 4.108 7.107 1.00 94.50 375 LEU A O 1
ATOM 2991 N N . ILE A 1 376 ? -3.649 4.643 5.861 1.00 94.00 376 ILE A N 1
ATOM 2992 C CA . ILE A 1 376 ? -2.630 4.121 6.773 1.00 94.00 376 ILE A CA 1
ATOM 2993 C C . ILE A 1 376 ? -1.624 5.236 7.061 1.00 94.00 376 ILE A C 1
ATOM 2995 O O . ILE A 1 376 ? -0.991 5.753 6.140 1.00 94.00 376 ILE A O 1
ATOM 2999 N N . ILE A 1 377 ? -1.461 5.596 8.330 1.00 92.50 377 ILE A N 1
ATOM 3000 C CA . ILE A 1 377 ? -0.496 6.599 8.784 1.00 92.50 377 ILE A CA 1
ATOM 3001 C C . ILE A 1 377 ? 0.369 5.961 9.866 1.00 92.50 377 ILE A C 1
ATOM 3003 O O . ILE A 1 377 ? -0.141 5.557 10.905 1.00 92.50 377 ILE A O 1
ATOM 3007 N N . ILE A 1 378 ? 1.671 5.882 9.613 1.00 89.38 378 ILE A N 1
ATOM 3008 C CA . ILE A 1 378 ? 2.677 5.345 10.528 1.00 89.38 378 ILE A CA 1
ATOM 3009 C C . ILE A 1 378 ? 3.765 6.411 10.673 1.00 89.38 378 ILE A C 1
ATOM 3011 O O . ILE A 1 378 ? 4.492 6.694 9.715 1.00 89.38 378 ILE A O 1
ATOM 3015 N N . GLN A 1 379 ? 3.866 7.035 11.845 1.00 83.69 379 GLN A N 1
ATOM 3016 C CA . GLN A 1 379 ? 4.823 8.119 12.093 1.00 83.69 379 GLN A CA 1
ATOM 3017 C C . GLN A 1 379 ? 5.822 7.735 13.184 1.00 83.69 379 GLN A C 1
ATOM 3019 O O . GLN A 1 379 ? 5.439 7.431 14.295 1.00 83.69 379 GLN A O 1
ATOM 3024 N N . SER A 1 380 ? 7.127 7.792 12.932 1.00 67.44 380 SER A N 1
ATOM 3025 C CA . SER A 1 380 ? 8.112 7.666 14.010 1.00 67.44 380 SER A CA 1
ATOM 3026 C C . SER A 1 380 ? 7.970 8.844 14.977 1.00 67.44 380 SER A C 1
ATOM 3028 O O . SER A 1 380 ? 8.233 9.985 14.584 1.00 67.44 380 SER A O 1
ATOM 3030 N N . GLN A 1 381 ? 7.616 8.570 16.238 1.00 56.81 381 GLN A N 1
ATOM 3031 C CA . GLN A 1 381 ? 7.621 9.564 17.314 1.00 56.81 381 GLN A CA 1
ATOM 3032 C C . GLN A 1 381 ? 9.039 10.139 17.459 1.00 56.81 381 GLN A C 1
ATOM 3034 O O . GLN A 1 381 ? 9.974 9.462 17.888 1.00 56.81 381 GLN A O 1
ATOM 3039 N N . SER A 1 382 ? 9.214 11.397 17.056 1.00 45.88 382 SER A N 1
ATOM 3040 C CA . SER A 1 382 ? 10.361 12.205 17.460 1.00 45.88 382 SER A CA 1
ATOM 3041 C C . SER A 1 382 ? 10.232 12.442 18.963 1.00 45.88 382 SER A C 1
ATOM 3043 O O . SER A 1 382 ? 9.236 12.999 19.413 1.00 45.88 382 SER A O 1
ATOM 3045 N N . SER A 1 383 ? 11.226 12.027 19.744 1.00 34.84 383 SER A N 1
ATOM 3046 C CA . SER A 1 383 ? 11.268 12.128 21.210 1.00 34.84 383 SER A CA 1
ATOM 3047 C C . SER A 1 383 ? 11.287 13.562 21.766 1.00 34.84 383 SER A C 1
ATOM 3049 O O . SER A 1 383 ? 11.529 13.746 22.955 1.00 34.84 383 SER A O 1
ATOM 3051 N N . ASN A 1 384 ? 11.026 14.581 20.945 1.00 35.97 384 ASN A N 1
ATOM 3052 C CA . ASN A 1 384 ? 10.982 15.973 21.370 1.00 35.97 384 ASN A CA 1
ATOM 3053 C C . ASN A 1 384 ? 9.531 16.459 21.396 1.00 35.97 384 ASN A C 1
ATOM 3055 O O . ASN A 1 384 ? 9.060 17.172 20.512 1.00 35.97 384 ASN A O 1
ATOM 3059 N N . ASN A 1 385 ? 8.834 16.048 22.455 1.00 39.88 385 ASN A N 1
ATOM 3060 C CA . ASN A 1 385 ? 7.662 16.744 22.967 1.00 39.88 385 ASN A CA 1
ATOM 3061 C C . ASN A 1 385 ? 8.090 18.150 23.420 1.00 39.88 385 ASN A C 1
ATOM 3063 O O . ASN A 1 385 ? 8.558 18.320 24.544 1.00 39.88 385 ASN A O 1
ATOM 3067 N N . SER A 1 386 ? 7.931 19.156 22.563 1.00 32.97 386 SER A N 1
ATOM 3068 C CA . SER A 1 386 ? 7.848 20.555 23.013 1.00 32.97 386 SER A CA 1
ATOM 3069 C C . SER A 1 386 ? 6.970 21.436 22.133 1.00 32.97 386 SER A C 1
ATOM 3071 O O . SER A 1 386 ? 6.424 22.406 22.643 1.00 32.97 386 SER A O 1
ATOM 3073 N N . ASP A 1 387 ? 6.719 21.068 20.877 1.00 32.84 387 ASP A N 1
ATOM 3074 C CA . ASP A 1 387 ? 5.920 21.913 19.986 1.00 32.84 387 ASP A CA 1
ATOM 3075 C C . ASP A 1 387 ? 4.523 21.316 19.795 1.00 32.84 387 ASP A C 1
ATOM 3077 O O . ASP A 1 387 ? 4.084 20.999 18.690 1.00 32.84 387 ASP A O 1
ATOM 3081 N N . VAL A 1 388 ? 3.789 21.181 20.905 1.00 39.56 388 VAL A N 1
ATOM 3082 C CA . VAL A 1 388 ? 2.324 21.234 20.836 1.00 39.56 388 VAL A CA 1
ATOM 3083 C C . VAL A 1 388 ? 1.971 22.701 20.601 1.00 39.56 388 VAL A C 1
ATOM 3085 O O . VAL A 1 388 ? 1.530 23.414 21.501 1.00 39.56 388 VAL A O 1
ATOM 3088 N N . GLU A 1 389 ? 2.204 23.177 19.378 1.00 32.81 389 GLU A N 1
ATOM 3089 C CA . GLU A 1 389 ? 1.518 24.364 18.897 1.00 32.81 389 GLU A CA 1
ATOM 3090 C C . GLU A 1 389 ? 0.030 24.007 18.850 1.00 32.81 389 GLU A C 1
ATOM 3092 O O . GLU A 1 389 ? -0.485 23.423 17.894 1.00 32.81 389 GLU A O 1
ATOM 3097 N N . TYR A 1 390 ? -0.672 24.358 19.928 1.00 35.38 390 TYR A N 1
ATOM 3098 C CA . TYR A 1 390 ? -2.098 24.633 19.901 1.00 35.38 390 TYR A CA 1
ATOM 3099 C C . TYR A 1 390 ? -2.322 25.767 18.894 1.00 35.38 390 TYR A C 1
ATOM 3101 O O . TYR A 1 390 ? -2.492 26.928 19.267 1.00 35.38 390 TYR A O 1
ATOM 3109 N N . ILE A 1 391 ? -2.343 25.451 17.597 1.00 35.78 391 ILE A N 1
ATOM 3110 C CA . ILE A 1 391 ? -2.887 26.358 16.588 1.00 35.78 391 ILE A CA 1
ATOM 3111 C C . ILE A 1 391 ? -4.410 26.313 16.739 1.00 35.78 391 ILE A C 1
ATOM 3113 O O . ILE A 1 391 ? -5.146 25.785 15.911 1.00 35.78 391 ILE A O 1
ATOM 3117 N N . ASN A 1 392 ? -4.888 26.950 17.807 1.00 31.73 392 ASN A N 1
ATOM 3118 C CA . ASN A 1 392 ? -6.260 27.427 17.959 1.00 31.73 392 ASN A CA 1
ATOM 3119 C C . ASN A 1 392 ? -6.561 28.613 17.007 1.00 31.73 392 ASN A C 1
ATOM 3121 O O . ASN A 1 392 ? -7.546 29.319 17.189 1.00 31.73 392 ASN A O 1
ATOM 3125 N N . GLY A 1 393 ? -5.732 28.853 15.980 1.00 30.23 393 GLY A N 1
ATOM 3126 C CA . GLY A 1 393 ? -5.803 30.035 15.114 1.00 30.23 393 GLY A CA 1
ATOM 3127 C C . GLY A 1 393 ? -6.500 29.866 13.758 1.00 30.23 393 GLY A C 1
ATOM 3128 O O . GLY A 1 393 ? -6.864 30.869 13.152 1.00 30.23 393 GLY A O 1
ATOM 3129 N N . HIS A 1 394 ? -6.732 28.643 13.260 1.00 33.59 394 HIS A N 1
ATOM 3130 C CA . HIS A 1 394 ? -7.306 28.442 11.911 1.00 33.59 394 HIS A CA 1
ATOM 3131 C C . HIS A 1 394 ? -8.435 27.404 11.809 1.00 33.59 394 HIS A C 1
ATOM 3133 O O . HIS A 1 394 ? -8.825 27.005 10.716 1.00 33.59 394 HIS A O 1
ATOM 3139 N N . LEU A 1 395 ? -9.059 27.029 12.928 1.00 38.22 395 LEU A N 1
ATOM 3140 C CA . LEU A 1 395 ? -10.225 26.129 12.940 1.00 38.22 395 LEU A CA 1
ATOM 3141 C C . LEU A 1 395 ? -11.545 26.770 12.447 1.00 38.22 395 LEU A C 1
ATOM 3143 O O . LEU A 1 395 ? -12.573 26.099 12.446 1.00 38.22 395 LEU A O 1
ATOM 3147 N N . ASN A 1 396 ? -11.519 28.024 11.975 1.00 32.44 396 ASN A N 1
ATOM 3148 C CA . ASN A 1 396 ? -12.703 28.752 11.498 1.00 32.44 396 ASN A CA 1
ATOM 3149 C C . ASN A 1 396 ? -13.021 28.604 9.997 1.00 32.44 396 ASN A C 1
ATOM 3151 O O . ASN A 1 396 ? -14.034 29.137 9.550 1.00 32.44 396 ASN A O 1
ATOM 3155 N N . THR A 1 397 ? -12.269 27.822 9.217 1.00 40.12 397 THR A N 1
ATOM 3156 C CA . THR A 1 397 ? -12.785 27.266 7.946 1.00 40.12 397 THR A CA 1
ATOM 3157 C C . THR A 1 397 ? -13.618 26.019 8.247 1.00 40.12 397 THR A C 1
ATOM 3159 O O . THR A 1 397 ? -13.238 24.868 8.036 1.00 40.12 397 THR A O 1
ATOM 3162 N N . LEU A 1 398 ? -14.761 26.307 8.861 1.00 40.94 398 LEU A N 1
ATOM 3163 C CA . LEU A 1 398 ? -15.821 25.402 9.269 1.00 40.94 398 LEU A CA 1
ATOM 3164 C C . LEU A 1 398 ? -16.527 24.794 8.040 1.00 40.94 398 LEU A C 1
ATOM 3166 O O . LEU A 1 398 ? -16.821 25.496 7.077 1.00 40.94 398 LEU A O 1
ATOM 3170 N N . ALA A 1 399 ? -16.884 23.510 8.154 1.00 40.62 399 ALA A N 1
ATOM 3171 C CA . ALA A 1 399 ? -17.963 22.831 7.418 1.00 40.62 399 ALA A CA 1
ATOM 3172 C C . ALA A 1 399 ? -17.700 22.175 6.044 1.00 40.62 399 ALA A C 1
ATOM 3174 O O . ALA A 1 399 ? -18.657 21.961 5.302 1.00 40.62 399 ALA A O 1
ATOM 3175 N N . GLN A 1 400 ? -16.485 21.728 5.712 1.00 48.56 400 GLN A N 1
ATOM 3176 C CA . GLN A 1 400 ? -16.345 20.733 4.634 1.00 48.56 400 GLN A CA 1
ATOM 3177 C C . GLN A 1 400 ? -16.367 19.316 5.212 1.00 48.56 400 GLN A C 1
ATOM 3179 O O . GLN A 1 400 ? -15.385 18.825 5.762 1.00 48.56 400 GLN A O 1
ATOM 3184 N N . SER A 1 401 ? -17.536 18.674 5.126 1.00 52.66 401 SER A N 1
ATOM 3185 C CA . SER A 1 401 ? -17.638 17.222 5.293 1.00 52.66 401 SER A CA 1
ATOM 3186 C C . SER A 1 401 ? -16.827 16.564 4.183 1.00 52.66 401 SER A C 1
ATOM 3188 O O . SER A 1 401 ? -17.013 16.896 3.012 1.00 52.66 401 SER A O 1
ATOM 3190 N N . TYR A 1 402 ? -15.927 15.649 4.535 1.00 65.12 402 TYR A N 1
ATOM 3191 C CA . TYR A 1 402 ? -15.174 14.899 3.538 1.00 65.12 402 TYR A CA 1
ATOM 3192 C C . TYR A 1 402 ? -16.141 14.053 2.707 1.00 65.12 402 TYR A C 1
ATOM 3194 O O . TYR A 1 402 ? -16.998 13.354 3.251 1.00 65.12 402 TYR A O 1
ATOM 3202 N N . SER A 1 403 ? -16.000 14.109 1.384 1.00 64.25 403 SER A N 1
ATOM 3203 C CA . SER A 1 403 ? -16.711 13.214 0.466 1.00 64.25 403 SER A CA 1
ATOM 3204 C C . SER A 1 403 ? -16.120 11.802 0.462 1.00 64.25 403 SER A C 1
ATOM 3206 O O . SER A 1 403 ? -16.743 10.875 -0.060 1.00 64.25 403 SER A O 1
ATOM 3208 N N . CYS A 1 404 ? -14.924 11.629 1.037 1.00 75.38 404 CYS A N 1
ATOM 3209 C CA . CYS A 1 404 ? -14.219 10.361 1.040 1.00 75.38 404 CYS A CA 1
ATOM 3210 C C . CYS A 1 404 ? -14.895 9.323 1.942 1.00 75.38 404 CYS A C 1
ATOM 3212 O O . CYS A 1 404 ? -15.525 9.627 2.958 1.00 75.38 404 CYS A O 1
ATOM 3214 N N . LYS A 1 405 ? -14.770 8.062 1.530 1.00 83.88 405 LYS A N 1
ATOM 3215 C CA . LYS A 1 405 ? -15.492 6.934 2.105 1.00 83.88 405 LYS A CA 1
ATOM 3216 C C . LYS A 1 405 ? -14.518 5.918 2.705 1.00 83.88 405 LYS A C 1
ATOM 3218 O O . LYS A 1 405 ? -14.303 4.853 2.137 1.00 83.88 405 LYS A O 1
ATOM 3223 N N . ILE A 1 406 ? -13.926 6.251 3.851 1.00 89.62 406 ILE A N 1
ATOM 3224 C CA . ILE A 1 406 ? -12.905 5.409 4.493 1.00 89.62 406 ILE A CA 1
ATOM 3225 C C . ILE A 1 406 ? -13.541 4.146 5.099 1.00 89.62 406 ILE A C 1
ATOM 3227 O O . ILE A 1 406 ? -14.331 4.210 6.038 1.00 89.62 406 ILE A O 1
ATOM 3231 N N . GLU A 1 407 ? -13.156 2.989 4.565 1.00 93.25 407 GLU A N 1
ATOM 3232 C CA . GLU A 1 407 ? -13.535 1.650 5.027 1.00 93.25 407 GLU A CA 1
ATOM 3233 C C . GLU A 1 407 ? -12.487 1.058 5.982 1.00 93.25 407 GLU A C 1
ATOM 3235 O O . GLU A 1 407 ? -12.842 0.288 6.876 1.00 93.25 407 GLU A O 1
ATOM 3240 N N . GLY A 1 408 ? -11.209 1.415 5.809 1.00 94.38 408 GLY A N 1
ATOM 3241 C CA . GLY A 1 408 ? -10.096 0.945 6.635 1.00 94.38 408 GLY A CA 1
ATOM 3242 C C . GLY A 1 408 ? -9.203 2.090 7.106 1.00 94.38 408 GLY A C 1
ATOM 3243 O O . GLY A 1 408 ? -8.637 2.815 6.286 1.00 94.38 408 GLY A O 1
ATOM 3244 N N . LEU A 1 409 ? -9.049 2.225 8.423 1.00 95.19 409 LEU A N 1
ATOM 3245 C CA . LEU A 1 409 ? -8.211 3.239 9.059 1.00 95.19 409 LEU A CA 1
ATOM 3246 C C . LEU A 1 409 ? -7.147 2.575 9.936 1.00 95.19 409 LEU A C 1
ATOM 3248 O O . LEU A 1 409 ? -7.481 1.828 10.855 1.00 95.19 409 LEU A O 1
ATOM 3252 N N . ASN A 1 410 ? -5.876 2.874 9.673 1.00 95.44 410 ASN A N 1
ATOM 3253 C CA . ASN A 1 410 ? -4.756 2.470 10.516 1.00 95.44 410 ASN A CA 1
ATOM 3254 C C . ASN A 1 410 ? -3.916 3.692 10.903 1.00 95.44 410 ASN A C 1
ATOM 3256 O O . ASN A 1 410 ? -3.359 4.355 10.028 1.00 95.44 410 ASN A O 1
ATOM 3260 N N . LEU A 1 411 ? -3.833 3.980 12.197 1.00 94.12 411 LEU A N 1
ATOM 3261 C CA . LEU A 1 411 ? -3.025 5.050 12.768 1.00 94.12 411 LEU A CA 1
ATOM 3262 C C . LEU A 1 411 ? -2.031 4.429 13.747 1.00 94.12 411 LEU A C 1
ATOM 3264 O O . LEU A 1 411 ? -2.442 3.830 14.738 1.00 94.12 411 LEU A O 1
ATOM 3268 N N . SER A 1 412 ? -0.739 4.594 13.485 1.00 92.19 412 SER A N 1
ATOM 3269 C CA . SER A 1 412 ? 0.332 4.061 14.323 1.00 92.19 412 SER A CA 1
ATOM 3270 C C . SER A 1 412 ? 1.330 5.153 14.683 1.00 92.19 412 SER A C 1
ATOM 3272 O O . SER A 1 412 ? 1.869 5.813 13.792 1.00 92.19 412 SER A O 1
ATOM 3274 N N . HIS A 1 413 ? 1.603 5.314 15.978 1.00 89.19 413 HIS A N 1
ATOM 3275 C CA . HIS A 1 413 ? 2.574 6.265 16.520 1.00 89.19 413 HIS A CA 1
ATOM 3276 C C . HIS A 1 413 ? 2.259 7.740 16.180 1.00 89.19 413 HIS A C 1
ATOM 3278 O O . HIS A 1 413 ? 3.155 8.556 15.974 1.00 89.19 413 HIS A O 1
ATOM 3284 N N . VAL A 1 414 ? 0.970 8.095 16.128 1.00 88.06 414 VAL A N 1
ATOM 3285 C CA . VAL A 1 414 ? 0.478 9.423 15.718 1.00 88.06 414 VAL A CA 1
ATOM 3286 C C . VAL A 1 414 ? -0.103 10.204 16.901 1.00 88.06 414 VAL A C 1
ATOM 3288 O O . VAL A 1 414 ? -0.849 9.654 17.711 1.00 88.06 414 VAL A O 1
ATOM 3291 N N . THR A 1 415 ? 0.146 11.516 16.945 1.00 88.75 415 THR A N 1
ATOM 3292 C CA . THR A 1 415 ? -0.607 12.454 17.796 1.00 88.75 415 THR A CA 1
ATOM 3293 C C . THR A 1 415 ? -1.712 13.120 16.975 1.00 88.75 415 THR A C 1
ATOM 3295 O O . THR A 1 415 ? -1.429 13.822 16.004 1.00 88.75 415 THR A O 1
ATOM 3298 N N . ILE A 1 416 ? -2.972 12.892 17.346 1.00 88.88 416 ILE A N 1
ATOM 3299 C CA . ILE A 1 416 ? -4.162 13.392 16.644 1.00 88.88 416 ILE A CA 1
ATOM 3300 C C . ILE A 1 416 ? -5.153 13.966 17.657 1.00 88.88 416 ILE A C 1
ATOM 3302 O O . ILE A 1 416 ? -5.347 13.387 18.718 1.00 88.88 416 ILE A O 1
ATOM 3306 N N . SER A 1 417 ? -5.781 15.102 17.352 1.00 89.88 417 SER A N 1
ATOM 3307 C CA . SER A 1 417 ? -6.800 15.695 18.230 1.00 89.88 417 SER A CA 1
ATOM 3308 C C . SER A 1 417 ? -8.192 15.097 18.001 1.00 89.88 417 SER A C 1
ATOM 3310 O O . SER A 1 417 ? -8.492 14.577 16.922 1.00 89.88 417 SER A O 1
ATOM 3312 N N . GLY A 1 418 ? -9.091 15.221 18.982 1.00 86.50 418 GLY A N 1
ATOM 3313 C CA . GLY A 1 418 ? -10.492 14.804 18.843 1.00 86.50 418 GLY A CA 1
ATOM 3314 C C . GLY A 1 418 ? -11.202 15.360 17.599 1.00 86.50 418 GLY A C 1
ATOM 3315 O O . GLY A 1 418 ? -11.777 14.591 16.824 1.00 86.50 418 GLY A O 1
ATOM 3316 N N . PRO A 1 419 ? -11.120 16.673 17.310 1.00 86.50 419 PRO A N 1
ATOM 3317 C CA . PRO A 1 419 ? -11.680 17.227 16.080 1.00 86.50 419 PRO A CA 1
ATOM 3318 C C . PRO A 1 419 ? -11.064 16.640 14.801 1.00 86.50 419 PRO A C 1
ATOM 3320 O O . PRO A 1 419 ? -11.752 16.521 13.790 1.00 86.50 419 PRO A O 1
ATOM 3323 N N . GLN A 1 420 ? -9.781 16.268 14.820 1.00 88.06 420 GLN A N 1
ATOM 3324 C CA . GLN A 1 420 ? -9.105 15.658 13.671 1.00 88.06 420 GLN A CA 1
ATOM 3325 C C . GLN A 1 420 ? -9.524 14.199 13.451 1.00 88.06 420 GLN A C 1
ATOM 3327 O O . GLN A 1 420 ? -9.729 13.806 12.305 1.00 88.06 420 GLN A O 1
ATOM 3332 N N . ILE A 1 421 ? -9.696 13.400 14.509 1.00 88.88 421 ILE A N 1
ATOM 3333 C CA . ILE A 1 421 ? -10.135 12.004 14.356 1.00 88.88 421 ILE A CA 1
ATOM 3334 C C . ILE A 1 421 ? -11.610 11.923 13.941 1.00 88.88 421 ILE A C 1
ATOM 3336 O O . ILE A 1 421 ? -11.962 11.139 13.063 1.00 88.88 421 ILE A O 1
ATOM 3340 N N . LEU A 1 422 ? -12.466 12.804 14.473 1.00 86.94 422 LEU A N 1
ATOM 3341 C CA . LEU A 1 422 ? -13.873 12.906 14.064 1.00 86.94 422 LEU A CA 1
ATOM 3342 C C . LEU A 1 422 ? -14.034 13.348 12.606 1.00 86.94 422 LEU A C 1
ATOM 3344 O O . LEU A 1 422 ? -15.017 13.009 11.960 1.00 86.94 422 LEU A O 1
ATOM 3348 N N . ARG A 1 423 ? -13.056 14.074 12.060 1.00 83.56 423 ARG A N 1
ATOM 3349 C CA . ARG A 1 423 ? -13.018 14.446 10.642 1.00 83.56 423 ARG A CA 1
ATOM 3350 C C . ARG A 1 423 ? -12.815 13.241 9.714 1.00 83.56 423 ARG A C 1
ATOM 3352 O O . ARG A 1 423 ? -13.226 13.308 8.565 1.00 83.56 423 ARG A O 1
ATOM 3359 N N . LEU A 1 424 ? -12.234 12.137 10.186 1.00 85.38 424 LEU A N 1
ATOM 3360 C CA . LEU A 1 424 ? -11.979 10.942 9.366 1.00 85.38 424 LEU A CA 1
ATOM 3361 C C . LEU A 1 424 ? -13.224 10.073 9.127 1.00 85.38 424 LEU A C 1
ATOM 3363 O O . LEU A 1 424 ? -13.164 9.114 8.360 1.00 85.38 424 LEU A O 1
ATOM 3367 N N . ILE A 1 425 ? -14.343 10.390 9.777 1.00 79.56 425 ILE A N 1
ATOM 3368 C CA . ILE A 1 425 ? -15.605 9.666 9.640 1.00 79.56 425 ILE A CA 1
ATOM 3369 C C . ILE A 1 425 ? -16.668 10.570 9.020 1.00 79.56 425 ILE A C 1
ATOM 3371 O O . ILE A 1 425 ? -16.815 11.735 9.382 1.00 79.56 425 ILE A O 1
ATOM 3375 N N . SER A 1 426 ? -17.431 10.024 8.072 1.00 68.81 426 SER A N 1
ATOM 3376 C CA . SER A 1 426 ? -18.580 10.719 7.495 1.00 68.81 426 SER A CA 1
ATOM 3377 C C . SER A 1 426 ? -19.799 10.530 8.408 1.00 68.81 426 SER A C 1
ATOM 3379 O O . SER A 1 426 ? -20.238 9.389 8.577 1.00 68.81 426 SER A O 1
ATOM 3381 N N . PRO A 1 427 ? -20.392 11.601 8.974 1.00 63.16 427 PRO A N 1
ATOM 3382 C CA . PRO A 1 427 ? -21.539 11.475 9.878 1.00 63.16 427 PRO A CA 1
ATOM 3383 C C . PRO A 1 427 ? -22.783 10.899 9.193 1.00 63.16 427 PRO A C 1
ATOM 3385 O O . PRO A 1 427 ? -23.660 10.348 9.850 1.00 63.16 427 PRO A O 1
ATOM 3388 N N . SER A 1 428 ? -22.883 11.052 7.869 1.00 62.75 428 SER A N 1
ATOM 3389 C CA . SER A 1 428 ? -24.089 10.716 7.110 1.00 62.75 428 SER A CA 1
ATOM 3390 C C . SER A 1 428 ? -24.224 9.221 6.817 1.00 62.75 428 SER A C 1
ATOM 3392 O O . SER A 1 428 ? -25.345 8.737 6.705 1.00 62.75 428 SER A O 1
ATOM 3394 N N . HIS A 1 429 ? -23.110 8.494 6.671 1.00 69.44 429 HIS A N 1
ATOM 3395 C CA . HIS A 1 429 ? -23.108 7.062 6.355 1.00 69.44 429 HIS A CA 1
ATOM 3396 C C . HIS A 1 429 ? -21.859 6.389 6.953 1.00 69.44 429 HIS A C 1
ATOM 3398 O O . HIS A 1 429 ? -20.787 6.472 6.344 1.00 69.44 429 HIS A O 1
ATOM 3404 N N . PRO A 1 430 ? -21.959 5.711 8.113 1.00 73.81 430 PRO A N 1
ATOM 3405 C CA . PRO A 1 430 ? -20.841 4.944 8.639 1.00 73.81 430 PRO A CA 1
ATOM 3406 C C . PRO A 1 430 ? -20.574 3.752 7.718 1.00 73.81 430 PRO A C 1
ATOM 3408 O O . PRO A 1 430 ? -21.491 3.030 7.332 1.00 73.81 430 PRO A O 1
ATOM 3411 N N . ILE A 1 431 ? -19.317 3.583 7.328 1.00 89.00 431 ILE A N 1
ATOM 3412 C CA . ILE A 1 431 ? -18.843 2.507 6.441 1.00 89.00 431 ILE A CA 1
ATOM 3413 C C . ILE A 1 431 ? -17.499 1.936 6.906 1.00 89.00 431 ILE A C 1
ATOM 3415 O O . ILE A 1 431 ? -16.926 1.078 6.240 1.00 89.00 431 ILE A O 1
ATOM 3419 N N . LEU A 1 432 ? -16.976 2.423 8.035 1.00 91.75 432 LEU A N 1
ATOM 3420 C CA . LEU A 1 432 ? -15.696 1.988 8.570 1.00 91.75 432 LEU A CA 1
ATOM 3421 C C . LEU A 1 432 ? -15.833 0.537 9.037 1.00 91.75 432 LEU A C 1
ATOM 3423 O O . LEU A 1 432 ? -16.624 0.244 9.933 1.00 91.75 432 LEU A O 1
ATOM 3427 N N . THR A 1 433 ? -15.071 -0.359 8.419 1.00 94.12 433 THR A N 1
ATOM 3428 C CA . THR A 1 433 ? -15.074 -1.800 8.705 1.00 94.12 433 THR A CA 1
ATOM 3429 C C . THR A 1 433 ? -13.843 -2.236 9.492 1.00 94.12 433 THR A C 1
ATOM 3431 O O . THR A 1 433 ? -13.935 -3.170 10.287 1.00 94.12 433 THR A O 1
ATOM 3434 N N . GLY A 1 434 ? -12.708 -1.554 9.320 1.00 94.56 434 GLY A N 1
ATOM 3435 C CA . GLY A 1 434 ? -11.466 -1.839 10.034 1.00 94.56 434 GLY A CA 1
ATOM 3436 C C . GLY A 1 434 ? -10.883 -0.594 10.690 1.00 94.56 434 GLY A C 1
ATOM 3437 O O . GLY A 1 434 ? -10.683 0.421 10.024 1.00 94.56 434 GLY A O 1
ATOM 3438 N N . LEU A 1 435 ? -10.578 -0.696 11.982 1.00 96.19 435 LEU A N 1
ATOM 3439 C CA . LEU A 1 435 ? -9.907 0.339 12.764 1.00 96.19 435 LEU A CA 1
ATOM 3440 C C . LEU A 1 435 ? -8.701 -0.264 13.485 1.00 96.19 435 LEU A C 1
ATOM 3442 O O . LEU A 1 435 ? -8.858 -1.200 14.266 1.00 96.19 435 LEU A O 1
ATOM 3446 N N . SER A 1 436 ? -7.520 0.293 13.244 1.00 96.19 436 SER A N 1
ATOM 3447 C CA . SER A 1 436 ? -6.284 -0.033 13.951 1.00 96.19 436 SER A CA 1
ATOM 3448 C C . SER A 1 436 ? -5.664 1.241 14.507 1.00 96.19 436 SER A C 1
ATOM 3450 O O . SER A 1 436 ? -5.364 2.162 13.754 1.00 96.19 436 SER A O 1
ATOM 3452 N N . LEU A 1 437 ? -5.505 1.296 15.823 1.00 95.00 437 LEU A N 1
ATOM 3453 C CA . LEU A 1 437 ? -4.903 2.394 16.562 1.00 95.00 437 LEU A CA 1
ATOM 3454 C C . LEU A 1 437 ? -3.752 1.819 17.380 1.00 95.00 437 LEU A C 1
ATOM 3456 O O . LEU A 1 437 ? -3.969 0.990 18.258 1.00 95.00 437 LEU A O 1
ATOM 3460 N N . ASP A 1 438 ? -2.531 2.227 17.079 1.00 92.75 438 ASP A N 1
ATOM 3461 C CA . ASP A 1 438 ? -1.341 1.767 17.785 1.00 92.75 438 ASP A CA 1
ATOM 3462 C C . ASP A 1 438 ? -0.532 2.968 18.266 1.00 92.75 438 ASP A C 1
ATOM 3464 O O . ASP A 1 438 ? -0.213 3.851 17.476 1.00 92.75 438 ASP A O 1
ATOM 3468 N N . ASN A 1 439 ? -0.222 3.036 19.559 1.00 90.81 439 ASN A N 1
ATOM 3469 C CA . ASN A 1 439 ? 0.539 4.133 20.160 1.00 90.81 439 ASN A CA 1
ATOM 3470 C C . ASN A 1 439 ? 0.059 5.534 19.721 1.00 90.81 439 ASN A C 1
ATOM 3472 O O . ASN A 1 439 ? 0.850 6.394 19.322 1.00 90.81 439 ASN A O 1
ATOM 3476 N N . ILE A 1 440 ? -1.261 5.748 19.741 1.00 91.56 440 ILE A N 1
ATOM 3477 C CA . ILE A 1 440 ? -1.847 7.059 19.446 1.00 91.56 440 ILE A CA 1
ATOM 3478 C C . ILE A 1 440 ? -1.957 7.917 20.711 1.00 91.56 440 ILE A C 1
ATOM 3480 O O . ILE A 1 440 ? -2.091 7.389 21.815 1.00 91.56 440 ILE A O 1
ATOM 3484 N N . SER A 1 441 ? -1.939 9.241 20.558 1.00 91.00 441 SER A N 1
ATOM 3485 C CA . SER A 1 441 ? -2.178 10.192 21.656 1.00 91.00 441 SER A CA 1
ATOM 3486 C C . SER A 1 441 ? -2.897 11.460 21.173 1.00 91.00 441 SER A C 1
ATOM 3488 O O . SER A 1 441 ? -3.042 11.665 19.969 1.00 91.00 441 SER A O 1
ATOM 3490 N N . GLY A 1 442 ? -3.347 12.313 22.100 1.00 89.31 442 GLY A N 1
ATOM 3491 C CA . GLY A 1 442 ? -3.973 13.612 21.792 1.00 89.31 442 GLY A CA 1
ATOM 3492 C C . GLY A 1 442 ? -5.507 13.611 21.719 1.00 89.31 442 GLY A C 1
ATOM 3493 O O . GLY A 1 442 ? -6.100 14.673 21.533 1.00 89.31 442 GLY A O 1
ATOM 3494 N N . VAL A 1 443 ? -6.146 12.453 21.910 1.00 92.50 443 VAL A N 1
ATOM 3495 C CA . VAL A 1 443 ? -7.609 12.291 21.955 1.00 92.50 443 VAL A CA 1
ATOM 3496 C C . VAL A 1 443 ? -8.036 11.941 23.381 1.00 92.50 443 VAL A C 1
ATOM 3498 O O . VAL A 1 443 ? -7.447 11.049 23.988 1.00 92.50 443 VAL A O 1
ATOM 3501 N N . SER A 1 444 ? -9.064 12.609 23.906 1.00 93.75 444 SER A N 1
ATOM 3502 C CA . SER A 1 444 ? -9.684 12.259 25.198 1.00 93.75 444 SER A CA 1
ATOM 3503 C C . SER A 1 444 ? -10.648 11.070 25.081 1.00 93.75 444 SER A C 1
ATOM 3505 O O . SER A 1 444 ? -11.192 10.799 24.005 1.00 93.75 444 SER A O 1
ATOM 3507 N N . ASN A 1 445 ? -10.938 10.381 26.191 1.00 94.12 445 ASN A N 1
ATOM 3508 C CA . ASN A 1 445 ? -11.904 9.275 26.203 1.00 94.12 445 ASN A CA 1
ATOM 3509 C C . ASN A 1 445 ? -13.295 9.699 25.692 1.00 94.12 445 ASN A C 1
ATOM 3511 O O . ASN A 1 445 ? -13.909 8.974 24.911 1.00 94.12 445 ASN A O 1
ATOM 3515 N N . ARG A 1 446 ? -13.757 10.912 26.020 1.00 93.56 446 ARG A N 1
ATOM 3516 C CA . ARG A 1 446 ? -15.033 11.466 25.531 1.00 93.56 446 ARG A CA 1
ATOM 3517 C C . ARG A 1 446 ? -15.072 11.675 24.012 1.00 93.56 446 ARG A C 1
ATOM 3519 O O . ARG A 1 446 ? -16.080 11.387 23.355 1.00 93.56 446 ARG A O 1
ATOM 3526 N N . GLU A 1 447 ? -13.997 12.200 23.436 1.00 93.00 447 GLU A N 1
ATOM 3527 C CA . GLU A 1 447 ? -13.891 12.391 21.984 1.00 93.00 447 GLU A CA 1
ATOM 3528 C C . GLU A 1 447 ? -13.789 11.044 21.266 1.00 93.00 447 GLU A C 1
ATOM 3530 O O . GLU A 1 447 ? -14.440 10.833 20.238 1.00 93.00 447 GLU A O 1
ATOM 3535 N N . PHE A 1 448 ? -13.043 10.103 21.846 1.00 94.81 448 PHE A N 1
ATOM 3536 C CA . PHE A 1 448 ? -12.925 8.749 21.324 1.00 94.81 448 PHE A CA 1
ATOM 3537 C C . PHE A 1 448 ? -14.252 7.983 21.393 1.00 94.81 448 PHE A C 1
ATOM 3539 O O . PHE A 1 448 ? -14.628 7.317 20.429 1.00 94.81 448 PHE A O 1
ATOM 3546 N N . LEU A 1 449 ? -15.019 8.150 22.474 1.00 95.00 449 LEU A N 1
ATOM 3547 C CA . LEU A 1 449 ? -16.383 7.638 22.608 1.00 95.00 449 LEU A CA 1
ATOM 3548 C C . LEU A 1 449 ? -17.287 8.168 21.497 1.00 95.00 449 LEU A C 1
ATOM 3550 O O . LEU A 1 449 ? -18.027 7.400 20.879 1.00 95.00 449 LEU A O 1
ATOM 3554 N N . SER A 1 450 ? -17.207 9.469 21.215 1.00 92.94 450 SER A N 1
ATOM 3555 C CA . SER A 1 450 ? -17.981 10.095 20.141 1.00 92.94 450 SER A CA 1
ATOM 3556 C C . SER A 1 450 ? -17.623 9.474 18.789 1.00 92.94 450 SER A C 1
ATOM 3558 O O . SER A 1 450 ? -18.509 9.047 18.051 1.00 92.94 450 SER A O 1
ATOM 3560 N N . PHE A 1 451 ? -16.328 9.336 18.498 1.00 93.06 451 PHE A N 1
ATOM 3561 C CA . PHE A 1 451 ? -15.828 8.709 17.275 1.00 93.06 451 PHE A CA 1
ATOM 3562 C C . PHE A 1 451 ? -16.291 7.250 17.126 1.00 93.06 451 PHE A C 1
ATOM 3564 O O . PHE A 1 451 ? -16.867 6.876 16.101 1.00 93.06 451 PHE A O 1
ATOM 3571 N N . LEU A 1 452 ? -16.088 6.429 18.160 1.00 94.25 452 LEU A N 1
ATOM 3572 C CA . LEU A 1 452 ? -16.474 5.021 18.140 1.00 94.25 452 LEU A CA 1
ATOM 3573 C C . LEU A 1 452 ? -17.987 4.834 18.052 1.00 94.25 452 LEU A C 1
ATOM 3575 O O . LEU A 1 452 ? -18.432 3.899 17.395 1.00 94.25 452 LEU A O 1
ATOM 3579 N N . SER A 1 453 ? -18.782 5.717 18.658 1.00 92.69 453 SER A N 1
ATOM 3580 C CA . SER A 1 453 ? -20.245 5.650 18.568 1.00 92.69 453 SER A CA 1
ATOM 3581 C C . SER A 1 453 ? -20.709 5.733 17.113 1.00 92.69 453 SER A C 1
ATOM 3583 O O . SER A 1 453 ? -21.532 4.922 16.694 1.00 92.69 453 SER A O 1
ATOM 3585 N N . TYR A 1 454 ? -20.113 6.622 16.310 1.00 89.62 454 TYR A N 1
ATOM 3586 C CA . TYR A 1 454 ? -20.402 6.707 14.875 1.00 89.62 454 TYR A CA 1
ATOM 3587 C C . TYR A 1 454 ? -19.917 5.480 14.092 1.00 89.62 454 TYR A C 1
ATOM 3589 O O . TYR A 1 454 ? -20.642 4.983 13.234 1.00 89.62 454 TYR A O 1
ATOM 3597 N N . ALA A 1 455 ? -18.711 4.977 14.372 1.00 91.31 455 ALA A N 1
ATOM 3598 C CA . ALA A 1 455 ? -18.129 3.849 13.635 1.00 91.31 455 ALA A CA 1
ATOM 3599 C C . ALA A 1 455 ? -18.713 2.476 14.026 1.00 91.31 455 ALA A C 1
ATOM 3601 O O . ALA A 1 455 ? -18.676 1.529 13.238 1.00 91.31 455 ALA A O 1
ATOM 3602 N N . SER A 1 456 ? -19.246 2.357 15.243 1.00 91.69 456 SER A N 1
ATOM 3603 C CA . SER A 1 456 ? -19.653 1.089 15.855 1.00 91.69 456 SER A CA 1
ATOM 3604 C C . SER A 1 456 ? -20.610 0.226 15.018 1.00 91.69 456 SER A C 1
ATOM 3606 O O . SER A 1 456 ? -20.380 -0.986 14.982 1.00 91.69 456 SER A O 1
ATOM 3608 N N . PRO A 1 457 ? -21.614 0.758 14.283 1.00 90.25 457 PRO A N 1
ATOM 3609 C CA . PRO A 1 457 ? -22.568 -0.091 13.568 1.00 90.25 457 PRO A CA 1
ATOM 3610 C C . PRO A 1 457 ? -21.945 -0.910 12.429 1.00 90.25 457 PRO A C 1
ATOM 3612 O O . PRO A 1 457 ? -22.463 -1.976 12.094 1.00 90.25 457 PRO A O 1
ATOM 3615 N N . THR A 1 458 ? -20.850 -0.429 11.829 1.00 91.69 458 THR A N 1
ATOM 3616 C CA . THR A 1 458 ? -20.209 -1.056 10.658 1.00 91.69 458 THR A CA 1
ATOM 3617 C C . THR A 1 458 ? -18.875 -1.724 10.955 1.00 91.69 458 THR A C 1
ATOM 3619 O O . THR A 1 458 ? -18.358 -2.443 10.100 1.00 91.69 458 THR A O 1
ATOM 3622 N N . LEU A 1 459 ? -18.319 -1.517 12.150 1.00 93.19 459 LEU A N 1
ATOM 3623 C CA . LEU A 1 459 ? -16.984 -1.988 12.485 1.00 93.19 459 LEU A CA 1
ATOM 3624 C C . LEU A 1 459 ? -16.937 -3.519 12.600 1.00 93.19 459 LEU A C 1
ATOM 3626 O O . LEU A 1 459 ? -17.660 -4.117 13.395 1.00 93.19 459 LEU A O 1
ATOM 3630 N N . VAL A 1 460 ? -16.055 -4.146 11.821 1.00 93.88 460 VAL A N 1
ATOM 3631 C CA . VAL A 1 460 ? -15.833 -5.601 11.770 1.00 93.88 460 VAL A CA 1
ATOM 3632 C C . VAL A 1 460 ? -14.550 -5.994 12.504 1.00 93.88 460 VAL A C 1
ATOM 3634 O O . VAL A 1 460 ? -14.514 -7.038 13.163 1.00 93.88 460 VAL A O 1
ATOM 3637 N N . HIS A 1 461 ? -13.519 -5.151 12.424 1.00 94.12 461 HIS A N 1
ATOM 3638 C CA . HIS A 1 461 ? -12.218 -5.363 13.052 1.00 94.12 461 HIS A CA 1
ATOM 3639 C C . HIS A 1 461 ? -11.785 -4.136 13.857 1.00 94.12 461 HIS A C 1
ATOM 3641 O O . HIS A 1 461 ? -11.778 -3.021 13.336 1.00 94.12 461 HIS A O 1
ATOM 3647 N N . LEU A 1 462 ? -11.390 -4.367 15.108 1.00 95.56 462 LEU A N 1
ATOM 3648 C CA . LEU A 1 462 ? -10.858 -3.362 16.021 1.00 95.56 462 LEU A CA 1
ATOM 3649 C C . LEU A 1 462 ? -9.484 -3.803 16.533 1.00 95.56 462 LEU A C 1
ATOM 3651 O O . LEU A 1 462 ? -9.332 -4.907 17.048 1.00 95.56 462 LEU A O 1
ATOM 3655 N N . HIS A 1 463 ? -8.490 -2.937 16.432 1.00 95.31 463 HIS A N 1
ATOM 3656 C CA . HIS A 1 463 ? -7.185 -3.120 17.047 1.00 95.31 463 HIS A CA 1
ATOM 3657 C C . HIS A 1 463 ? -6.815 -1.833 17.780 1.00 95.31 463 HIS A C 1
ATOM 3659 O O . HIS A 1 463 ? -6.805 -0.767 17.172 1.00 95.31 463 HIS A O 1
ATOM 3665 N N . ILE A 1 464 ? -6.558 -1.922 19.081 1.00 93.81 464 ILE A N 1
ATOM 3666 C CA . ILE A 1 464 ? -6.075 -0.816 19.903 1.00 93.81 464 ILE A CA 1
ATOM 3667 C C . ILE A 1 464 ? -4.903 -1.333 20.727 1.00 93.81 464 ILE A C 1
ATOM 3669 O O . ILE A 1 464 ? -5.092 -2.198 21.582 1.00 93.81 464 ILE A O 1
ATOM 3673 N N . SER A 1 465 ? -3.711 -0.797 20.499 1.00 90.25 465 SER A N 1
ATOM 3674 C CA . SER A 1 465 ? -2.500 -1.160 21.237 1.00 90.25 465 SER A CA 1
ATOM 3675 C C . SER A 1 465 ? -1.755 0.071 21.730 1.00 90.25 465 SER A C 1
ATOM 3677 O O . SER A 1 465 ? -1.734 1.098 21.051 1.00 90.25 465 SER A O 1
ATOM 3679 N N . SER A 1 466 ? -1.185 -0.016 22.937 1.00 86.12 466 SER A N 1
ATOM 3680 C CA . SER A 1 466 ? -0.236 0.957 23.511 1.00 86.12 466 SER A CA 1
ATOM 3681 C C . SER A 1 466 ? -0.633 2.438 23.388 1.00 86.12 466 SER A C 1
ATOM 3683 O O . SER A 1 466 ? 0.227 3.311 23.368 1.00 86.12 466 SER A O 1
ATOM 3685 N N . SER A 1 467 ? -1.928 2.734 23.277 1.00 89.56 467 SER A N 1
ATOM 3686 C CA . SER A 1 467 ? -2.448 4.072 22.994 1.00 89.56 467 SER A CA 1
ATOM 3687 C C . SER A 1 467 ? -2.715 4.825 24.293 1.00 89.56 467 SER A C 1
ATOM 3689 O O . SER A 1 467 ? -3.167 4.223 25.265 1.00 89.56 467 SER A O 1
ATOM 3691 N N . ASN A 1 468 ? -2.466 6.135 24.312 1.00 90.06 468 ASN A N 1
ATOM 3692 C CA . ASN A 1 468 ? -2.716 7.008 25.458 1.00 90.06 468 ASN A CA 1
ATOM 3693 C C . ASN A 1 468 ? -3.981 7.846 25.223 1.00 90.06 468 ASN A C 1
ATOM 3695 O O . ASN A 1 468 ? -3.921 8.928 24.634 1.00 90.06 468 ASN A O 1
ATOM 3699 N N . ILE A 1 469 ? -5.121 7.323 25.675 1.00 91.06 469 ILE A N 1
ATOM 3700 C CA . ILE A 1 469 ? -6.431 7.982 25.614 1.00 91.06 469 ILE A CA 1
ATOM 3701 C C . ILE A 1 469 ? -6.887 8.201 27.066 1.00 91.06 469 ILE A C 1
ATOM 3703 O O . ILE A 1 469 ? -7.427 7.281 27.683 1.00 91.06 469 ILE A O 1
ATOM 3707 N N . PRO A 1 470 ? -6.595 9.368 27.668 1.00 90.75 470 PRO A N 1
ATOM 3708 C CA . PRO A 1 470 ? -6.879 9.603 29.076 1.00 90.75 470 PRO A CA 1
ATOM 3709 C C . PRO A 1 470 ? -8.382 9.735 29.335 1.00 90.75 470 PRO A C 1
ATOM 3711 O O . PRO A 1 470 ? -9.132 10.283 28.520 1.00 90.75 470 PRO A O 1
ATOM 3714 N N . ARG A 1 471 ? -8.790 9.251 30.510 1.00 91.25 471 ARG A N 1
ATOM 3715 C CA . ARG A 1 471 ? -10.106 9.491 31.104 1.00 91.25 471 ARG A CA 1
ATOM 3716 C C . ARG A 1 471 ? -10.055 10.746 31.973 1.00 91.25 471 ARG A C 1
ATOM 3718 O O . ARG A 1 471 ? -9.042 10.995 32.626 1.00 91.25 471 ARG A O 1
ATOM 3725 N N . ASP A 1 472 ? -11.150 11.494 32.014 1.00 89.44 472 ASP A N 1
ATOM 3726 C CA . ASP A 1 472 ? -11.305 12.688 32.852 1.00 89.44 472 ASP A CA 1
ATOM 3727 C C . ASP A 1 472 ? -11.376 12.319 34.345 1.00 89.44 472 ASP A C 1
ATOM 3729 O O . ASP A 1 472 ? -11.011 13.109 35.215 1.00 89.44 472 ASP A O 1
ATOM 3733 N N . SER A 1 473 ? -11.853 11.110 34.659 1.00 89.94 473 SER A N 1
ATOM 3734 C CA . SER A 1 473 ? -11.882 10.566 36.019 1.00 89.94 473 SER A CA 1
ATOM 3735 C C . SER A 1 473 ? -11.865 9.038 36.013 1.00 89.94 473 SER A C 1
ATOM 3737 O O . SER A 1 473 ? -12.271 8.410 35.036 1.00 89.94 473 SER A O 1
ATOM 3739 N N . ASP A 1 474 ? -11.482 8.417 37.129 1.00 83.44 474 ASP A N 1
ATOM 3740 C CA . ASP A 1 474 ? -11.510 6.952 37.257 1.00 83.44 474 ASP A CA 1
ATOM 3741 C C . ASP A 1 474 ? -12.924 6.356 37.199 1.00 83.44 474 ASP A C 1
ATOM 3743 O O . ASP A 1 474 ? -13.086 5.186 36.842 1.00 83.44 474 ASP A O 1
ATOM 3747 N N . ALA A 1 475 ? -13.936 7.173 37.510 1.00 86.81 475 ALA A N 1
ATOM 3748 C CA . ALA A 1 475 ? -15.348 6.823 37.410 1.00 86.81 475 ALA A CA 1
ATOM 3749 C C . ALA A 1 475 ? -15.886 6.883 35.969 1.00 86.81 475 ALA A C 1
ATOM 3751 O O . ALA A 1 475 ? -16.968 6.360 35.705 1.00 86.81 475 ALA A O 1
ATOM 3752 N N . GLU A 1 476 ? -15.165 7.520 35.040 1.00 90.25 476 GLU A N 1
ATOM 3753 C CA . GLU A 1 476 ? -15.553 7.555 33.633 1.00 90.25 476 GLU A CA 1
ATOM 3754 C C . GLU A 1 476 ? -15.406 6.160 33.020 1.00 90.25 476 GLU A C 1
ATOM 3756 O O . GLU A 1 476 ? -14.380 5.496 33.159 1.00 90.25 476 GLU A O 1
ATOM 3761 N N . GLU A 1 477 ? -16.428 5.694 32.316 1.00 91.06 477 GLU A N 1
ATOM 3762 C CA . GLU A 1 477 ? -16.351 4.426 31.604 1.00 91.06 477 GLU A CA 1
ATOM 3763 C C . GLU A 1 477 ? -15.431 4.526 30.376 1.00 91.06 477 GLU A C 1
ATOM 3765 O O . GLU A 1 477 ? -15.429 5.536 29.668 1.00 91.06 477 GLU A O 1
ATOM 3770 N N . TYR A 1 478 ? -14.671 3.466 30.081 1.00 92.44 478 TYR A N 1
ATOM 3771 C CA . TYR A 1 478 ? -13.894 3.406 28.843 1.00 92.44 478 TYR A CA 1
ATOM 3772 C C . TYR A 1 478 ? -14.814 3.497 27.625 1.00 92.44 478 TYR A C 1
ATOM 3774 O O . TYR A 1 478 ? -15.813 2.780 27.525 1.00 92.44 478 TYR A O 1
ATOM 3782 N N . ALA A 1 479 ? -14.430 4.316 26.647 1.00 94.69 479 ALA A N 1
ATOM 3783 C CA . ALA A 1 479 ? -15.176 4.499 25.408 1.00 94.69 479 ALA A CA 1
ATOM 3784 C C . ALA A 1 479 ? -15.544 3.164 24.736 1.00 94.69 479 ALA A C 1
ATOM 3786 O O . ALA A 1 479 ? -16.684 2.971 24.316 1.00 94.69 479 ALA A O 1
ATOM 3787 N N . VAL A 1 480 ? -14.592 2.223 24.684 1.00 93.88 480 VAL A N 1
ATOM 3788 C CA . VAL A 1 480 ? -14.776 0.890 24.091 1.00 93.88 480 VAL A CA 1
ATOM 3789 C C . VAL A 1 480 ? -15.855 0.085 24.821 1.00 93.88 480 VAL A C 1
ATOM 3791 O O . VAL A 1 480 ? -16.682 -0.551 24.167 1.00 93.88 480 VAL A O 1
ATOM 3794 N N . ASP A 1 481 ? -15.894 0.137 26.154 1.00 93.25 481 ASP A N 1
ATOM 3795 C CA . ASP A 1 481 ? -16.879 -0.591 26.965 1.00 93.25 481 ASP A CA 1
ATOM 3796 C C . ASP A 1 481 ? -18.299 -0.054 26.751 1.00 93.25 481 ASP A C 1
ATOM 3798 O O . ASP A 1 481 ? -19.265 -0.827 26.700 1.00 93.25 481 ASP A O 1
ATOM 3802 N N . ALA A 1 482 ? -18.426 1.267 26.608 1.00 94.44 482 ALA A N 1
ATOM 3803 C CA . ALA A 1 482 ? -19.697 1.945 26.388 1.00 94.44 482 ALA A CA 1
ATOM 3804 C C . ALA A 1 482 ? -20.304 1.616 25.011 1.00 94.44 482 ALA A C 1
ATOM 3806 O O . ALA A 1 482 ? -21.510 1.387 24.905 1.00 94.44 482 ALA A O 1
ATOM 3807 N N . VAL A 1 483 ? -19.484 1.541 23.953 1.00 94.94 483 VAL A N 1
ATOM 3808 C CA . VAL A 1 483 ? -19.970 1.305 22.575 1.00 94.94 483 VAL A CA 1
ATOM 3809 C C . VAL A 1 483 ? -20.007 -0.163 22.154 1.00 94.94 483 VAL A C 1
ATOM 3811 O O . VAL A 1 483 ? -20.616 -0.487 21.134 1.00 94.94 483 VAL A O 1
ATOM 3814 N N . MET A 1 484 ? -19.411 -1.078 22.924 1.00 93.88 484 MET A N 1
ATOM 3815 C CA . MET A 1 484 ? -19.388 -2.511 22.602 1.00 93.88 484 MET A CA 1
ATOM 3816 C C . MET A 1 484 ? -20.775 -3.124 22.292 1.00 93.88 484 MET A C 1
ATOM 3818 O O . MET A 1 484 ? -20.870 -3.921 21.351 1.00 93.88 484 MET A O 1
ATOM 3822 N N . PRO A 1 485 ? -21.877 -2.759 22.987 1.00 92.12 485 PRO A N 1
ATOM 3823 C CA . PRO A 1 485 ? -23.216 -3.240 22.633 1.00 92.12 485 PRO A CA 1
ATOM 3824 C C . PRO A 1 485 ? -23.666 -2.856 21.217 1.00 92.12 485 PRO A C 1
ATOM 3826 O O . PRO A 1 485 ? -24.421 -3.611 20.594 1.00 92.12 485 PRO A O 1
ATOM 3829 N N . LEU A 1 486 ? -23.203 -1.700 20.721 1.00 91.81 486 LEU A N 1
ATOM 3830 C CA . LEU A 1 486 ? -23.536 -1.127 19.411 1.00 91.81 486 LEU A CA 1
ATOM 3831 C C . LEU A 1 486 ? -22.709 -1.750 18.273 1.00 91.81 486 LEU A C 1
ATOM 3833 O O . LEU A 1 486 ? -23.116 -1.709 17.113 1.00 91.81 486 LEU A O 1
ATOM 3837 N N . MET A 1 487 ? -21.584 -2.390 18.604 1.00 92.12 487 MET A N 1
ATOM 3838 C CA . MET A 1 487 ? -20.683 -3.073 17.672 1.00 92.12 487 MET A CA 1
ATOM 3839 C C . MET A 1 487 ? -21.223 -4.446 17.241 1.00 92.12 487 MET A C 1
ATOM 3841 O O . MET A 1 487 ? -20.660 -5.512 17.524 1.00 92.12 487 MET A O 1
ATOM 3845 N N . VAL A 1 488 ? -22.372 -4.450 16.563 1.00 88.06 488 VAL A N 1
ATOM 3846 C CA . VAL A 1 488 ? -23.072 -5.685 16.173 1.00 88.06 488 VAL A CA 1
ATOM 3847 C C . VAL A 1 488 ? -22.282 -6.475 15.121 1.00 88.06 488 VAL A C 1
ATOM 3849 O O . VAL A 1 488 ? -22.233 -7.703 15.215 1.00 88.06 488 VAL A O 1
ATOM 3852 N N . ALA A 1 489 ? -21.622 -5.787 14.183 1.00 89.19 489 ALA A N 1
ATOM 3853 C CA . ALA A 1 489 ? -20.841 -6.381 13.091 1.00 89.19 489 ALA A CA 1
ATOM 3854 C C . ALA A 1 489 ? -19.425 -6.847 13.491 1.00 89.19 489 ALA A C 1
ATOM 3856 O O . ALA A 1 489 ? -18.752 -7.507 12.696 1.00 89.19 489 ALA A O 1
ATOM 3857 N N . LEU A 1 490 ? -18.980 -6.525 14.711 1.00 91.81 490 LEU A N 1
ATOM 3858 C CA . LEU A 1 490 ? -17.613 -6.769 15.162 1.00 91.81 490 LEU A CA 1
ATOM 3859 C C . LEU A 1 490 ? -17.331 -8.266 15.313 1.00 91.81 490 LEU A C 1
ATOM 3861 O O . LEU A 1 490 ? -17.966 -8.957 16.117 1.00 91.81 490 LEU A O 1
ATOM 3865 N N . ASN A 1 491 ? -16.338 -8.731 14.555 1.00 90.62 491 ASN A N 1
ATOM 3866 C CA . ASN A 1 491 ? -15.871 -10.113 14.527 1.00 90.62 491 ASN A CA 1
ATOM 3867 C C . ASN A 1 491 ? -14.492 -10.269 15.178 1.00 90.62 491 ASN A C 1
ATOM 3869 O O . ASN A 1 491 ? -14.219 -11.299 15.779 1.00 90.62 491 ASN A O 1
ATOM 3873 N N . GLY A 1 492 ? -13.615 -9.270 15.100 1.00 90.75 492 GLY A N 1
ATOM 3874 C CA . GLY A 1 492 ? -12.284 -9.348 15.703 1.00 90.75 492 GLY A CA 1
ATOM 3875 C C . GLY A 1 492 ? -11.961 -8.105 16.510 1.00 90.75 492 GLY A C 1
ATOM 3876 O O . GLY A 1 492 ? -12.090 -7.005 15.981 1.00 90.75 492 GLY A O 1
ATOM 3877 N N . ALA A 1 493 ? -11.518 -8.278 17.751 1.00 91.88 493 ALA A N 1
ATOM 3878 C CA . ALA A 1 493 ? -10.988 -7.197 18.569 1.00 91.88 493 ALA A CA 1
ATOM 3879 C C . ALA A 1 493 ? -9.648 -7.591 19.208 1.00 91.88 493 ALA A C 1
ATOM 3881 O O . ALA A 1 493 ? -9.531 -8.669 19.783 1.00 91.88 493 ALA A O 1
ATOM 3882 N N . THR A 1 494 ? -8.656 -6.713 19.148 1.00 92.12 494 THR A N 1
ATOM 3883 C CA . THR A 1 494 ? -7.434 -6.795 19.957 1.00 92.12 494 THR A CA 1
ATOM 3884 C C . THR A 1 494 ? -7.309 -5.486 20.711 1.00 92.12 494 THR A C 1
ATOM 3886 O O . THR A 1 494 ? -7.295 -4.433 20.080 1.00 92.12 494 THR A O 1
ATOM 3889 N N . ILE A 1 495 ? -7.293 -5.528 22.039 1.00 90.25 495 ILE A N 1
ATOM 3890 C CA . ILE A 1 495 ? -7.343 -4.328 22.874 1.00 90.25 495 ILE A CA 1
ATOM 3891 C C . ILE A 1 495 ? -6.266 -4.411 23.956 1.00 90.25 495 ILE A C 1
ATOM 3893 O O . ILE A 1 495 ? -6.132 -5.425 24.636 1.00 90.25 495 ILE A O 1
ATOM 3897 N N . SER A 1 496 ? -5.526 -3.320 24.129 1.00 87.31 496 SER A N 1
ATOM 3898 C CA . SER A 1 496 ? -4.519 -3.145 25.171 1.00 87.31 496 SER A CA 1
ATOM 3899 C C . SER A 1 496 ? -4.774 -1.860 25.945 1.00 87.31 496 SER A C 1
ATOM 3901 O O . SER A 1 496 ? -4.818 -0.785 25.347 1.00 87.31 496 SER A O 1
ATOM 3903 N N . GLY A 1 497 ? -5.007 -1.973 27.256 1.00 79.38 497 GLY A N 1
ATOM 3904 C CA . GLY A 1 497 ? -5.185 -0.852 28.193 1.00 79.38 497 GLY A CA 1
ATOM 3905 C C . GLY A 1 497 ? -6.415 0.059 28.003 1.00 79.38 497 GLY A C 1
ATOM 3906 O O . GLY A 1 497 ? -6.722 0.837 28.900 1.00 79.38 497 GLY A O 1
ATOM 3907 N N . GLN A 1 498 ? -7.128 -0.026 26.872 1.00 85.19 498 GLN A N 1
ATOM 3908 C CA . GLN A 1 498 ? -8.205 0.905 26.478 1.00 85.19 498 GLN A CA 1
ATOM 3909 C C . GLN A 1 498 ? -9.630 0.337 26.608 1.00 85.19 498 GLN A C 1
ATOM 3911 O O . GLN A 1 498 ? -10.575 0.851 26.006 1.00 85.19 498 GLN A O 1
ATOM 3916 N N . ALA A 1 499 ? -9.793 -0.741 27.371 1.00 86.31 499 ALA A N 1
ATOM 3917 C CA . ALA A 1 499 ? -11.083 -1.327 27.717 1.00 86.31 499 ALA A CA 1
ATOM 3918 C C . ALA A 1 499 ? -10.972 -2.109 29.029 1.00 86.31 499 ALA A C 1
ATOM 3920 O O . ALA A 1 499 ? -9.892 -2.596 29.372 1.00 86.31 499 ALA A O 1
ATOM 3921 N N . SER A 1 500 ? -12.093 -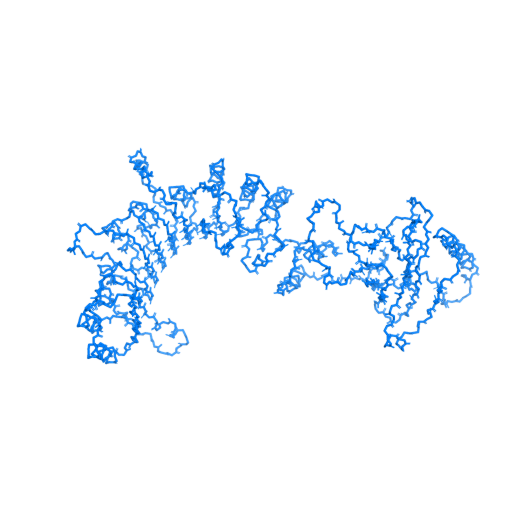2.276 29.728 1.00 86.06 500 SER A N 1
ATOM 3922 C CA . SER A 1 500 ? -12.179 -3.156 30.893 1.00 86.06 500 SER A CA 1
ATOM 3923 C C . SER A 1 500 ? -12.762 -4.523 30.518 1.00 86.06 500 SER A C 1
ATOM 3925 O O . SER A 1 500 ? -13.057 -4.826 29.359 1.00 86.06 500 SER A O 1
ATOM 3927 N N . ILE A 1 501 ? -12.991 -5.368 31.526 1.00 85.00 501 ILE A N 1
ATOM 3928 C CA . ILE A 1 501 ? -13.676 -6.652 31.347 1.00 85.00 501 ILE A CA 1
ATOM 3929 C C . ILE A 1 501 ? -15.112 -6.497 30.809 1.00 85.00 501 ILE A C 1
ATOM 3931 O O . ILE A 1 501 ? -15.674 -7.433 30.231 1.00 85.00 501 ILE A O 1
ATOM 3935 N N . LEU A 1 502 ? -15.708 -5.305 30.937 1.00 86.31 502 LEU A N 1
ATOM 3936 C CA . LEU A 1 502 ? -17.047 -5.010 30.431 1.00 86.31 502 LEU A CA 1
ATOM 3937 C C . LEU A 1 502 ? -17.138 -5.140 28.906 1.00 86.31 502 LEU A C 1
ATOM 3939 O O . LEU A 1 502 ? -18.174 -5.590 28.413 1.00 86.31 502 LEU A O 1
ATOM 3943 N N . ALA A 1 503 ? -16.063 -4.870 28.159 1.00 87.38 503 ALA A N 1
ATOM 3944 C CA . ALA A 1 503 ? -15.985 -5.150 26.723 1.00 87.38 503 ALA A CA 1
ATOM 3945 C C . ALA A 1 503 ? -16.219 -6.638 26.376 1.00 87.38 503 ALA A C 1
ATOM 3947 O O . ALA A 1 503 ? -16.724 -6.958 25.295 1.00 87.38 503 ALA A O 1
ATOM 3948 N N . ILE A 1 504 ? -15.910 -7.570 27.286 1.00 86.00 504 ILE A N 1
ATOM 3949 C CA . ILE A 1 504 ? -16.253 -8.989 27.108 1.00 86.00 504 ILE A CA 1
ATOM 3950 C C . ILE A 1 504 ? -17.747 -9.195 27.340 1.00 86.00 504 ILE A C 1
ATOM 3952 O O . ILE A 1 504 ? -18.436 -9.748 26.477 1.00 86.00 504 ILE A O 1
ATOM 3956 N N . ALA A 1 505 ? -18.254 -8.742 28.487 1.00 87.75 505 ALA A N 1
ATOM 3957 C CA . ALA A 1 505 ? -19.633 -8.980 28.912 1.00 87.75 505 ALA A CA 1
ATOM 3958 C C . ALA A 1 505 ? -20.662 -8.373 27.943 1.00 87.75 505 ALA A C 1
ATOM 3960 O O . ALA A 1 505 ? -21.684 -8.983 27.633 1.00 87.75 505 ALA A O 1
ATOM 3961 N N . ARG A 1 506 ? -20.377 -7.170 27.437 1.00 90.00 506 ARG A N 1
ATOM 3962 C CA . ARG A 1 506 ? -21.331 -6.328 26.703 1.00 90.00 506 ARG A CA 1
ATOM 3963 C C . ARG A 1 506 ? -21.437 -6.618 25.213 1.00 90.00 506 ARG A C 1
ATOM 3965 O O . ARG A 1 506 ? -22.296 -6.037 24.550 1.00 90.00 506 ARG A O 1
ATOM 3972 N N . LYS A 1 507 ? -20.606 -7.507 24.661 1.00 90.94 507 LYS A N 1
ATOM 3973 C CA . LYS A 1 507 ? -20.726 -7.884 23.249 1.00 90.94 507 LYS A CA 1
ATOM 3974 C C . LYS A 1 507 ? -22.073 -8.554 23.001 1.00 90.94 507 LYS A C 1
ATOM 3976 O O . LYS A 1 507 ? -22.315 -9.679 23.436 1.00 90.94 507 LYS A O 1
ATOM 3981 N N . SER A 1 508 ? -22.917 -7.888 22.220 1.00 84.81 508 SER A N 1
ATOM 3982 C CA . SER A 1 508 ? -24.205 -8.421 21.784 1.00 84.81 508 SER A CA 1
ATOM 3983 C C . SER A 1 508 ? -24.027 -9.705 20.967 1.00 84.81 508 SER A C 1
ATOM 3985 O O . SER A 1 508 ? -23.230 -9.750 20.020 1.00 84.81 508 SER A O 1
ATOM 3987 N N . ARG A 1 509 ? -24.812 -10.739 21.295 1.00 74.56 509 ARG A N 1
ATOM 3988 C CA . ARG A 1 509 ? -24.926 -11.963 20.487 1.00 74.56 509 ARG A CA 1
ATOM 3989 C C . ARG A 1 509 ? -25.518 -11.629 19.120 1.00 74.56 509 ARG A C 1
ATOM 3991 O O . ARG A 1 509 ? -26.571 -10.998 19.034 1.00 74.56 509 ARG A O 1
ATOM 3998 N N . SER A 1 510 ? -24.874 -12.093 18.051 1.00 65.06 510 SER A N 1
ATOM 3999 C CA . SER A 1 510 ? -25.437 -11.967 16.706 1.00 65.06 510 SER A CA 1
ATOM 4000 C C . SER A 1 510 ? -26.746 -12.760 16.614 1.00 65.06 510 SER A C 1
ATOM 4002 O O . SER A 1 510 ? -26.770 -13.961 16.882 1.00 65.06 510 SER A O 1
ATOM 4004 N N . LYS A 1 511 ? -27.842 -12.084 16.246 1.00 55.25 511 LYS A N 1
ATOM 4005 C CA . LYS A 1 511 ? -29.192 -12.669 16.136 1.00 55.25 511 LYS A CA 1
ATOM 4006 C C . LYS A 1 511 ? -29.387 -13.557 14.901 1.00 55.25 511 LYS A C 1
ATOM 4008 O O . LYS A 1 511 ? -30.492 -14.043 14.700 1.00 55.25 511 LYS A O 1
ATOM 4013 N N . VAL A 1 512 ? -28.364 -13.765 14.066 1.00 47.56 512 VAL A N 1
ATOM 4014 C CA . VAL A 1 512 ? -28.474 -14.571 12.840 1.00 47.56 512 VAL A CA 1
ATOM 4015 C C . VAL A 1 512 ? -27.851 -15.954 13.073 1.00 47.56 512 VAL A C 1
ATOM 4017 O O . VAL A 1 512 ? -26.624 -16.081 13.012 1.00 47.56 512 VAL A O 1
ATOM 4020 N N . PRO A 1 513 ? -28.649 -17.015 13.301 1.00 38.84 513 PRO A N 1
ATOM 4021 C CA . PRO A 1 513 ? -28.149 -18.375 13.209 1.00 38.84 513 PRO A CA 1
ATOM 4022 C C . PRO A 1 513 ? -27.928 -18.676 11.725 1.00 38.84 513 PRO A C 1
ATOM 4024 O O . PRO A 1 513 ? -28.873 -18.953 10.990 1.00 38.84 513 PRO A O 1
ATOM 4027 N N . LYS A 1 514 ? -26.683 -18.579 11.247 1.00 46.41 514 LYS A N 1
ATOM 4028 C CA . LYS A 1 514 ? -26.353 -19.091 9.912 1.00 46.41 514 LYS A CA 1
ATOM 4029 C C . LYS A 1 514 ? -26.247 -20.620 9.991 1.00 46.41 514 LYS A C 1
ATOM 4031 O O . LYS A 1 514 ? -25.493 -21.111 10.835 1.00 46.41 514 LYS A O 1
ATOM 4036 N N . PRO A 1 515 ? -26.980 -21.376 9.155 1.00 40.72 515 PRO A N 1
ATOM 4037 C CA . PRO A 1 515 ? -26.904 -22.831 9.147 1.00 40.72 515 PRO A CA 1
ATOM 4038 C C . PRO A 1 515 ? -25.478 -23.293 8.820 1.00 40.72 515 PRO A C 1
ATOM 4040 O O . PRO A 1 515 ? -24.799 -22.725 7.965 1.00 40.72 515 PRO A O 1
ATOM 4043 N N . ILE A 1 516 ? -25.041 -24.343 9.515 1.00 47.97 516 ILE A N 1
ATOM 4044 C CA . ILE A 1 516 ? -23.658 -24.857 9.605 1.00 47.97 516 ILE A CA 1
ATOM 4045 C C . ILE A 1 516 ? -23.172 -25.530 8.293 1.00 47.97 516 ILE A C 1
ATOM 4047 O O . ILE A 1 516 ? -22.082 -26.082 8.223 1.00 47.97 516 ILE A O 1
ATOM 4051 N N . ASN A 1 517 ? -23.934 -25.446 7.201 1.00 39.44 517 ASN A N 1
ATOM 4052 C CA . ASN A 1 517 ? -23.754 -26.319 6.036 1.00 39.44 517 ASN A CA 1
ATOM 4053 C C . ASN A 1 517 ? -22.952 -25.707 4.869 1.00 39.44 517 ASN A C 1
ATOM 4055 O O . ASN A 1 517 ? -23.086 -26.164 3.738 1.00 39.44 517 ASN A O 1
ATOM 4059 N N . SER A 1 518 ? -22.108 -24.692 5.090 1.00 45.59 518 SER A N 1
ATOM 4060 C CA . SER A 1 518 ? -21.225 -24.178 4.027 1.00 45.59 518 SER A CA 1
ATOM 4061 C C . SER A 1 518 ? -19.809 -23.922 4.534 1.00 45.59 518 SER A C 1
ATOM 4063 O O . SER A 1 518 ? -19.621 -23.441 5.642 1.00 45.59 518 SER A O 1
ATOM 4065 N N . LEU A 1 519 ? -18.791 -24.172 3.706 1.00 45.06 519 LEU A N 1
ATOM 4066 C CA . LEU A 1 519 ? -17.387 -23.838 4.010 1.00 45.06 519 LEU A CA 1
ATOM 4067 C C . LEU A 1 519 ? -17.179 -22.339 4.334 1.00 45.06 519 LEU A C 1
ATOM 4069 O O . LEU A 1 519 ? -16.224 -21.981 5.017 1.00 45.06 519 LEU A O 1
ATOM 4073 N N . GLN A 1 520 ? -18.100 -21.458 3.925 1.00 40.06 520 GLN A N 1
ATOM 4074 C CA . GLN A 1 520 ? -18.137 -20.049 4.338 1.00 40.06 520 GLN A CA 1
ATOM 4075 C C . GLN A 1 520 ? -18.581 -19.843 5.801 1.00 40.06 520 GLN A C 1
ATOM 4077 O O . GLN A 1 520 ? -18.232 -18.826 6.403 1.00 40.06 520 GLN A O 1
ATOM 4082 N N . SER A 1 521 ? -19.295 -20.793 6.419 1.00 39.91 521 SER A N 1
ATOM 4083 C CA . SER A 1 521 ? -19.694 -20.711 7.830 1.00 39.91 521 SER A CA 1
ATOM 4084 C C . SER A 1 521 ? -18.522 -20.904 8.792 1.00 39.91 521 SER A C 1
ATOM 4086 O O . SER A 1 521 ? -18.598 -20.400 9.907 1.00 39.91 521 SER A O 1
ATOM 4088 N N . LEU A 1 522 ? -17.426 -21.548 8.371 1.00 40.75 522 LEU A N 1
ATOM 4089 C CA . LEU A 1 522 ? -16.193 -21.661 9.164 1.00 40.75 522 LEU A CA 1
ATOM 4090 C C . LEU A 1 522 ? -15.503 -20.304 9.367 1.00 40.75 522 LEU A C 1
ATOM 4092 O O . LEU A 1 522 ? -14.983 -20.039 10.445 1.00 40.75 522 LEU A O 1
ATOM 4096 N N . TYR A 1 523 ? -15.572 -19.404 8.382 1.00 41.75 523 TYR A N 1
ATOM 4097 C CA . TYR A 1 523 ? -15.054 -18.036 8.519 1.00 41.75 523 TYR A CA 1
ATOM 4098 C C . TYR A 1 523 ? -15.999 -17.125 9.321 1.00 41.75 523 TYR A C 1
ATOM 4100 O O . TYR A 1 523 ? -15.553 -16.184 9.969 1.00 41.75 523 TYR A O 1
ATOM 4108 N N . SER A 1 524 ? -17.299 -17.444 9.352 1.00 42.16 524 SER A N 1
ATOM 4109 C CA . SER A 1 524 ? -18.319 -16.755 10.160 1.00 42.16 524 SER A CA 1
ATOM 4110 C C . SER A 1 524 ? -18.361 -17.211 11.632 1.00 42.16 524 SER A C 1
ATOM 4112 O O . SER A 1 524 ? -19.208 -16.726 12.384 1.00 42.16 524 SER A O 1
ATOM 4114 N N . MET A 1 525 ? -17.503 -18.152 12.050 1.00 49.94 525 MET A N 1
ATOM 4115 C CA . MET A 1 525 ? -17.468 -18.699 13.417 1.00 49.94 525 MET A CA 1
ATOM 4116 C C . MET A 1 525 ? -16.537 -17.945 14.378 1.00 49.94 525 MET A C 1
ATOM 4118 O O . MET A 1 525 ? -16.549 -18.236 15.573 1.00 49.94 525 MET A O 1
ATOM 4122 N N . ASN A 1 526 ? -15.768 -16.967 13.900 1.00 61.25 526 ASN A N 1
ATOM 4123 C CA . ASN A 1 526 ? -14.647 -16.411 14.654 1.00 61.25 526 ASN A CA 1
ATOM 4124 C C . ASN A 1 526 ? -14.950 -15.001 15.168 1.00 61.25 526 ASN A C 1
ATOM 4126 O O . ASN A 1 526 ? -14.304 -14.047 14.754 1.00 61.25 526 ASN A O 1
ATOM 4130 N N . THR A 1 527 ? -15.930 -14.864 16.068 1.00 77.25 527 THR A N 1
ATOM 4131 C CA . THR A 1 527 ? -15.984 -13.679 16.935 1.00 77.25 527 THR A CA 1
ATOM 4132 C C . THR A 1 527 ? -14.934 -13.853 18.027 1.00 77.25 527 THR A C 1
ATOM 4134 O O . THR A 1 527 ? -15.168 -14.617 18.976 1.00 77.25 527 THR A O 1
ATOM 4137 N N . SER A 1 528 ? -13.785 -13.196 17.881 1.00 85.81 528 SER A N 1
ATOM 4138 C CA . SER A 1 528 ? -12.656 -13.298 18.806 1.00 85.81 528 SER A CA 1
ATOM 4139 C C . SER A 1 528 ? -12.264 -11.955 19.403 1.00 85.81 528 SER A C 1
ATOM 4141 O O . SER A 1 528 ? -12.127 -10.980 18.665 1.00 85.81 528 SER A O 1
ATOM 4143 N N . VAL A 1 529 ? -11.987 -11.938 20.704 1.00 87.19 529 VAL A N 1
ATOM 4144 C CA . VAL A 1 529 ? -11.351 -10.801 21.374 1.00 87.19 529 VAL A CA 1
ATOM 4145 C C . VAL A 1 529 ? -10.046 -11.226 22.040 1.00 87.19 529 VAL A C 1
ATOM 4147 O O . VAL A 1 529 ? -9.986 -12.293 22.648 1.00 87.19 529 VAL A O 1
ATOM 4150 N N . THR A 1 530 ? -9.009 -10.404 21.908 1.00 84.81 530 THR A N 1
ATOM 4151 C CA . THR A 1 530 ? -7.712 -10.573 22.565 1.00 84.81 530 THR A CA 1
ATOM 4152 C C . THR A 1 530 ? -7.425 -9.356 23.434 1.00 84.81 530 THR A C 1
ATOM 4154 O O . THR A 1 530 ? -7.417 -8.238 22.926 1.00 84.81 530 THR A O 1
ATOM 4157 N N . PHE A 1 531 ? -7.168 -9.572 24.721 1.00 82.44 531 PHE A N 1
ATOM 4158 C CA . PHE A 1 531 ? -6.692 -8.536 25.634 1.00 82.44 531 PHE A CA 1
ATOM 4159 C C . PHE A 1 531 ? -5.203 -8.735 25.890 1.00 82.44 531 PHE A C 1
ATOM 4161 O O . PHE A 1 531 ? -4.792 -9.822 26.300 1.00 82.44 531 PHE A O 1
ATOM 4168 N N . THR A 1 532 ? -4.403 -7.707 25.628 1.00 72.69 532 THR A N 1
ATOM 4169 C CA . THR A 1 532 ? -2.952 -7.713 25.858 1.00 72.69 532 THR A CA 1
ATOM 4170 C C . THR A 1 532 ? -2.590 -6.569 26.782 1.00 72.69 532 THR A C 1
ATOM 4172 O O . THR A 1 532 ? -2.902 -5.432 26.453 1.00 72.69 532 THR A O 1
ATOM 4175 N N . ASP A 1 533 ? -1.888 -6.842 27.878 1.00 63.06 533 ASP A N 1
ATOM 4176 C CA . ASP A 1 533 ? -1.389 -5.800 28.786 1.00 63.06 533 ASP A CA 1
ATOM 4177 C C . ASP A 1 533 ? -2.527 -4.980 29.418 1.00 63.06 533 ASP A C 1
ATOM 4179 O O . ASP A 1 533 ? -2.785 -3.818 29.088 1.00 63.06 533 ASP A O 1
ATOM 4183 N N . ASN A 1 534 ? -3.273 -5.633 30.308 1.00 55.16 534 ASN A N 1
ATOM 4184 C CA . ASN A 1 534 ? -4.200 -4.913 31.157 1.00 55.16 534 ASN A CA 1
ATOM 4185 C C . ASN A 1 534 ? -3.411 -4.385 32.359 1.00 55.16 534 ASN A C 1
ATOM 4187 O O . ASN A 1 534 ? -3.044 -5.138 33.255 1.00 55.16 534 ASN A O 1
ATOM 4191 N N . THR A 1 535 ? -3.233 -3.067 32.424 1.00 54.78 535 THR A N 1
ATOM 4192 C CA . THR A 1 535 ? -2.864 -2.339 33.655 1.00 54.78 535 THR A CA 1
ATOM 4193 C C . THR A 1 535 ? -3.850 -2.591 34.810 1.00 54.78 535 THR A C 1
ATOM 4195 O O . THR A 1 535 ? -3.583 -2.239 35.956 1.00 54.78 535 THR A O 1
ATOM 4198 N N . TYR A 1 536 ? -4.983 -3.224 34.502 1.00 60.97 536 TYR A N 1
ATOM 4199 C CA . TYR A 1 536 ? -5.996 -3.731 35.406 1.00 60.97 536 TYR A CA 1
ATOM 4200 C C . TYR A 1 536 ? -5.984 -5.266 35.396 1.00 60.97 536 TYR A C 1
ATOM 4202 O O . TYR A 1 536 ? -6.404 -5.866 34.412 1.00 60.97 536 TYR A O 1
ATOM 4210 N N . ASP A 1 537 ? -5.549 -5.916 36.475 1.00 67.25 537 ASP A N 1
ATOM 4211 C CA . ASP A 1 537 ? -5.717 -7.367 36.635 1.00 67.25 537 ASP A CA 1
ATOM 4212 C C . ASP A 1 537 ? -7.188 -7.672 36.983 1.00 67.25 537 ASP A C 1
ATOM 4214 O O . ASP A 1 537 ? -7.587 -7.444 38.132 1.00 67.25 537 ASP A O 1
ATOM 4218 N N . PRO A 1 538 ? -8.024 -8.171 36.046 1.00 72.75 538 PRO A N 1
ATOM 4219 C CA . PRO A 1 538 ? -9.416 -8.460 36.362 1.00 72.75 538 PRO A CA 1
ATOM 4220 C C . PRO A 1 538 ? -9.497 -9.643 37.330 1.00 72.75 538 PRO A C 1
ATOM 4222 O O . PRO A 1 538 ? -8.792 -10.648 37.168 1.00 72.75 538 PRO A O 1
ATOM 4225 N N . SER A 1 539 ? -10.395 -9.564 38.314 1.00 82.88 539 SER A N 1
ATOM 4226 C CA . SER A 1 539 ? -10.644 -10.707 39.190 1.00 82.88 539 SER A CA 1
ATOM 4227 C C . SER A 1 539 ? -11.233 -11.870 38.380 1.00 82.88 539 SER A C 1
ATOM 4229 O O . SER A 1 539 ? -11.997 -11.672 37.431 1.00 82.88 539 SER A O 1
ATOM 4231 N N . ALA A 1 540 ? -10.902 -13.109 38.751 1.00 82.25 540 ALA A N 1
ATOM 4232 C CA . ALA A 1 540 ? -11.440 -14.288 38.071 1.00 82.25 540 ALA A CA 1
ATOM 4233 C C . ALA A 1 540 ? -12.976 -14.352 38.134 1.00 82.25 540 ALA A C 1
ATOM 4235 O O . ALA A 1 540 ? -13.619 -14.808 37.190 1.00 82.25 540 ALA A O 1
ATOM 4236 N N . SER A 1 541 ? -13.568 -13.838 39.218 1.00 85.06 541 SER A N 1
ATOM 4237 C CA . SER A 1 541 ? -15.020 -13.725 39.373 1.00 85.06 541 SER A CA 1
ATOM 4238 C C . SER A 1 541 ? -15.634 -12.803 38.318 1.00 85.06 541 SER A C 1
ATOM 4240 O O . SER A 1 541 ? -16.628 -13.169 37.692 1.00 85.06 541 SER A O 1
ATOM 4242 N N . ASP A 1 542 ? -15.024 -11.642 38.065 1.00 85.75 542 ASP A N 1
ATOM 4243 C CA . ASP A 1 542 ? -15.527 -10.687 37.070 1.00 85.75 542 ASP A CA 1
ATOM 4244 C C . ASP A 1 542 ? -15.427 -11.250 35.652 1.00 85.75 542 ASP A C 1
ATOM 4246 O O . ASP A 1 542 ? -16.347 -11.093 34.845 1.00 85.75 542 ASP A O 1
ATOM 4250 N N . VAL A 1 543 ? -14.341 -11.973 35.354 1.00 87.31 543 VAL A N 1
ATOM 4251 C CA . VAL A 1 543 ? -14.204 -12.659 34.064 1.00 87.31 543 VAL A CA 1
ATOM 4252 C C . VAL A 1 543 ? -15.255 -13.751 33.921 1.00 87.31 543 VAL A C 1
ATOM 4254 O O . VAL A 1 543 ? -15.950 -13.791 32.908 1.00 87.31 543 VAL A O 1
ATOM 4257 N N . ALA A 1 544 ? -15.430 -14.605 34.931 1.00 87.31 544 ALA A N 1
ATOM 4258 C CA . ALA A 1 544 ? -16.459 -15.639 34.912 1.00 87.31 544 ALA A CA 1
ATOM 4259 C C . ALA A 1 544 ? -17.861 -15.043 34.700 1.00 87.31 544 ALA A C 1
ATOM 4261 O O . ALA A 1 544 ? -18.612 -15.533 33.855 1.00 87.31 544 ALA A O 1
ATOM 4262 N N . ALA A 1 545 ? -18.193 -13.948 35.389 1.00 88.62 545 ALA A N 1
ATOM 4263 C CA . ALA A 1 545 ? -19.455 -13.236 35.202 1.00 88.62 545 ALA A CA 1
ATOM 4264 C C . ALA A 1 545 ? -19.608 -12.695 33.767 1.00 88.62 545 ALA A C 1
ATOM 4266 O O . ALA A 1 545 ? -20.664 -12.859 33.149 1.00 88.62 545 ALA A O 1
ATOM 4267 N N . ALA A 1 546 ? -18.549 -12.123 33.188 1.00 89.38 546 ALA A N 1
ATOM 4268 C CA . ALA A 1 546 ? -18.561 -11.643 31.806 1.00 89.38 546 ALA A CA 1
ATOM 4269 C C . ALA A 1 546 ? -18.781 -12.776 30.782 1.00 89.38 546 ALA A C 1
ATOM 4271 O O . ALA A 1 546 ? -19.526 -12.611 29.810 1.00 89.38 546 ALA A O 1
ATOM 4272 N N . LEU A 1 547 ? -18.194 -13.957 31.007 1.00 89.88 547 LEU A N 1
ATOM 4273 C CA . LEU A 1 547 ? -18.363 -15.133 30.139 1.00 89.88 547 LEU A CA 1
ATOM 4274 C C . LEU A 1 547 ? -19.809 -15.666 30.118 1.00 89.88 547 LEU A C 1
ATOM 4276 O O . LEU A 1 547 ? -20.264 -16.225 29.111 1.00 89.88 547 LEU A O 1
ATOM 4280 N N . GLN A 1 548 ? -20.573 -15.466 31.195 1.00 88.75 548 GLN A N 1
ATOM 4281 C CA . GLN A 1 548 ? -21.971 -15.904 31.269 1.00 88.75 548 GLN A CA 1
ATOM 4282 C C . GLN A 1 548 ? -22.901 -15.114 30.341 1.00 88.75 548 GLN A C 1
ATOM 4284 O O . GLN A 1 548 ? -23.936 -15.634 29.905 1.00 88.75 548 GLN A O 1
ATOM 4289 N N . THR A 1 549 ? -22.544 -13.884 29.978 1.00 88.06 549 THR A N 1
ATOM 4290 C CA . THR A 1 549 ? -23.411 -12.980 29.203 1.00 88.06 549 THR A CA 1
ATOM 4291 C C . THR A 1 549 ? -22.868 -12.660 27.815 1.00 88.06 549 THR A C 1
ATOM 4293 O O . THR A 1 549 ? -23.649 -12.312 26.929 1.00 88.06 549 THR A O 1
ATOM 4296 N N . THR A 1 550 ? -21.575 -12.889 27.581 1.00 89.56 550 THR A N 1
ATOM 4297 C CA . THR A 1 550 ? -20.902 -12.509 26.338 1.00 89.56 550 THR A CA 1
ATOM 4298 C C . THR A 1 550 ? -21.481 -13.134 25.059 1.00 89.56 550 THR A C 1
ATOM 4300 O O . THR A 1 550 ? -21.967 -14.275 25.032 1.00 89.56 550 THR A O 1
ATOM 4303 N N . GLY A 1 551 ? -21.398 -12.364 23.970 1.00 86.88 551 GLY A N 1
ATOM 4304 C CA . GLY A 1 551 ? -21.585 -12.809 22.592 1.00 86.88 551 GLY A CA 1
ATOM 4305 C C . GLY A 1 551 ? -20.300 -13.211 21.862 1.00 86.88 551 GLY A C 1
ATOM 4306 O O . GLY A 1 551 ? -20.393 -13.635 20.709 1.00 86.88 551 GLY A O 1
ATOM 4307 N N . TRP A 1 552 ? -19.127 -13.095 22.492 1.00 90.00 552 TRP A N 1
ATOM 4308 C CA . TRP A 1 552 ? -17.868 -13.611 21.946 1.00 90.00 552 TRP A CA 1
ATOM 4309 C C . TRP A 1 552 ? -17.871 -15.146 21.902 1.00 90.00 552 TRP A C 1
ATOM 4311 O O . TRP A 1 552 ? -18.589 -15.797 22.656 1.00 90.00 552 TRP A O 1
ATOM 4321 N N . ARG A 1 553 ? -17.060 -15.736 21.015 1.00 88.38 553 ARG A N 1
ATOM 4322 C CA . ARG A 1 553 ? -16.896 -17.202 20.891 1.00 88.38 553 ARG A CA 1
ATOM 4323 C C . ARG A 1 553 ? -15.485 -17.666 21.219 1.00 88.38 553 ARG A C 1
ATOM 4325 O O . ARG A 1 553 ? -15.307 -18.777 21.709 1.00 88.38 553 ARG A O 1
ATOM 4332 N N . SER A 1 554 ? -14.497 -16.817 20.951 1.00 88.75 554 SER A N 1
ATOM 4333 C CA . SER A 1 554 ? -13.109 -17.024 21.343 1.00 88.75 554 SER A CA 1
ATOM 4334 C C . SER A 1 554 ? -12.627 -15.816 22.133 1.00 88.75 554 SER A C 1
ATOM 4336 O O . SER A 1 554 ? -12.840 -14.680 21.718 1.00 88.75 554 SER A O 1
ATOM 4338 N N . ILE A 1 555 ? -11.984 -16.053 23.265 1.00 88.56 555 ILE A N 1
ATOM 4339 C CA . ILE A 1 555 ? -11.462 -15.008 24.140 1.00 88.56 555 ILE A CA 1
ATOM 4340 C C . ILE A 1 555 ? -10.029 -15.389 24.485 1.00 88.56 555 ILE A C 1
ATOM 4342 O O . ILE A 1 555 ? -9.778 -16.494 24.964 1.00 88.56 555 ILE A O 1
ATOM 4346 N N . THR A 1 556 ? -9.104 -14.476 24.226 1.00 87.12 556 THR A N 1
ATOM 4347 C CA . THR A 1 556 ? -7.702 -14.600 24.608 1.00 87.12 556 THR A CA 1
ATOM 4348 C C . THR A 1 556 ? -7.383 -13.508 25.619 1.00 87.12 556 THR A C 1
ATOM 4350 O O . THR A 1 556 ? -7.658 -12.335 25.365 1.00 87.12 556 THR A O 1
ATOM 4353 N N . ILE A 1 557 ? -6.816 -13.880 26.759 1.00 83.31 557 ILE A N 1
ATOM 4354 C CA . ILE A 1 557 ? -6.366 -12.946 27.794 1.00 83.31 557 ILE A CA 1
ATOM 4355 C C . ILE A 1 557 ? -4.879 -13.211 28.010 1.00 83.31 557 ILE A C 1
ATOM 4357 O O . ILE A 1 557 ? -4.509 -14.307 28.426 1.00 83.31 557 ILE A O 1
ATOM 4361 N N . SER A 1 558 ? -4.040 -12.230 27.694 1.00 77.94 558 SER A N 1
ATOM 4362 C CA . SER A 1 558 ? -2.590 -12.315 27.867 1.00 77.94 558 SER A CA 1
ATOM 4363 C C . SER A 1 558 ? -2.146 -11.364 28.971 1.00 77.94 558 SER A C 1
ATOM 4365 O O . SER A 1 558 ? -2.338 -10.148 28.855 1.00 77.94 558 SER A O 1
ATOM 4367 N N . TYR A 1 559 ? -1.531 -11.909 30.019 1.00 66.06 559 TYR A N 1
ATOM 4368 C CA . TYR A 1 559 ? -0.961 -11.123 31.111 1.00 66.06 559 TYR A CA 1
ATOM 4369 C C . TYR A 1 559 ? 0.467 -10.692 30.758 1.00 66.06 559 TYR A C 1
ATOM 4371 O O . TYR A 1 559 ? 1.213 -11.427 30.106 1.00 66.06 559 TYR A O 1
ATOM 4379 N N . ALA A 1 560 ? 0.874 -9.492 31.176 1.00 59.28 560 ALA A N 1
ATOM 4380 C CA . ALA A 1 560 ? 2.251 -9.048 30.992 1.00 59.28 560 ALA A CA 1
ATOM 4381 C C . ALA A 1 560 ? 3.190 -9.948 31.817 1.00 59.28 560 ALA A C 1
ATOM 4383 O O . ALA A 1 560 ? 3.156 -9.952 33.050 1.00 59.28 560 ALA A O 1
ATOM 4384 N N . SER A 1 561 ? 4.031 -10.730 31.135 1.00 46.72 561 SER A N 1
ATOM 4385 C CA . SER A 1 561 ? 5.004 -11.628 31.760 1.00 46.72 561 SER A CA 1
ATOM 4386 C C . SER A 1 561 ? 6.085 -10.812 32.478 1.00 46.72 561 SER A C 1
ATOM 4388 O O . SER A 1 561 ? 7.086 -10.426 31.878 1.00 46.72 561 SER A O 1
ATOM 4390 N N . GLY A 1 562 ? 5.875 -10.500 33.755 1.00 48.00 562 GLY A N 1
ATOM 4391 C CA . GLY A 1 562 ? 6.854 -9.749 34.545 1.00 48.00 562 GLY A CA 1
ATOM 4392 C C . GLY A 1 562 ? 6.329 -9.208 35.869 1.00 48.00 562 GLY A C 1
ATOM 4393 O O . GLY A 1 562 ? 7.095 -9.127 36.823 1.00 48.00 562 GLY A O 1
ATOM 4394 N N . ASN A 1 563 ? 5.027 -8.933 35.970 1.00 43.78 563 ASN A N 1
ATOM 4395 C CA . ASN A 1 563 ? 4.402 -8.584 37.240 1.00 43.78 563 ASN A CA 1
ATOM 4396 C C . ASN A 1 563 ? 3.706 -9.817 37.813 1.00 43.78 563 ASN A C 1
ATOM 4398 O O . ASN A 1 563 ? 2.573 -10.135 37.463 1.00 43.78 563 ASN A O 1
ATOM 4402 N N . VAL A 1 564 ? 4.380 -10.507 38.735 1.00 44.81 564 VAL A N 1
ATOM 4403 C CA . VAL A 1 564 ? 3.702 -11.371 39.712 1.00 44.81 564 VAL A CA 1
ATOM 4404 C C . VAL A 1 564 ? 2.961 -10.437 40.673 1.00 44.81 564 VAL A C 1
ATOM 4406 O O . VAL A 1 564 ? 3.403 -10.176 41.788 1.00 44.81 564 VAL A O 1
ATOM 4409 N N . GLY A 1 565 ? 1.882 -9.827 40.184 1.00 48.47 565 GLY A N 1
ATOM 4410 C CA . GLY A 1 565 ? 0.965 -9.051 41.000 1.00 48.47 565 GLY A CA 1
ATOM 4411 C C . GLY A 1 565 ? 0.134 -9.976 41.900 1.00 48.47 565 GLY A C 1
ATOM 4412 O O . GLY A 1 565 ? -0.015 -11.168 41.597 1.00 48.47 565 GLY A O 1
ATOM 4413 N N . PRO A 1 566 ? -0.455 -9.445 42.986 1.00 47.31 566 PRO A N 1
ATOM 4414 C CA . PRO A 1 566 ? -1.303 -10.195 43.922 1.00 47.31 566 PRO A CA 1
ATOM 4415 C C . PRO A 1 566 ? -2.571 -10.806 43.290 1.00 47.31 566 PRO A C 1
ATOM 4417 O O . PRO A 1 566 ? -3.263 -11.571 43.953 1.00 47.31 566 PRO A O 1
ATOM 4420 N N . ASN A 1 567 ? -2.856 -10.511 42.016 1.00 50.88 567 ASN A N 1
ATOM 4421 C CA . ASN A 1 567 ? -4.047 -10.945 41.283 1.00 50.88 567 ASN A CA 1
ATOM 4422 C C . ASN A 1 567 ? -3.769 -12.017 40.213 1.00 50.88 567 ASN A C 1
ATOM 4424 O O . ASN A 1 567 ? -4.631 -12.293 39.375 1.00 50.88 567 ASN A O 1
ATOM 4428 N N . THR A 1 568 ? -2.600 -12.666 40.234 1.00 63.38 568 THR A N 1
ATOM 4429 C CA . THR A 1 568 ? -2.404 -13.880 39.430 1.00 63.38 568 THR A CA 1
ATOM 4430 C C . THR A 1 568 ? -3.401 -14.941 39.894 1.00 63.38 568 THR A C 1
ATOM 4432 O O . THR A 1 568 ? -3.335 -15.410 41.026 1.00 63.38 568 THR A O 1
ATOM 4435 N N . TRP A 1 569 ? -4.361 -15.293 39.030 1.00 71.94 569 TRP A N 1
ATOM 4436 C CA . TRP A 1 569 ? -5.419 -16.243 39.381 1.00 71.94 569 TRP A CA 1
ATOM 4437 C C . TRP A 1 569 ? -4.809 -17.537 39.912 1.00 71.94 569 TRP A C 1
ATOM 4439 O O . TRP A 1 569 ? -3.996 -18.162 39.221 1.00 71.94 569 TRP A O 1
ATOM 4449 N N . ASP A 1 570 ? -5.220 -17.941 41.112 1.00 78.25 570 ASP A N 1
ATOM 4450 C CA . ASP A 1 570 ? -4.857 -19.240 41.659 1.00 78.25 570 ASP A CA 1
ATOM 4451 C C . ASP A 1 570 ? -5.453 -20.379 40.807 1.00 78.25 570 ASP A C 1
ATOM 4453 O O . ASP A 1 570 ? -6.271 -20.171 39.902 1.00 78.25 570 ASP A O 1
ATOM 4457 N N . ALA A 1 571 ? -5.015 -21.613 41.061 1.00 78.88 571 ALA A N 1
ATOM 4458 C CA . ALA A 1 571 ? -5.467 -22.767 40.284 1.00 78.88 571 ALA A CA 1
ATOM 4459 C C . ALA A 1 571 ? -6.998 -22.949 40.337 1.00 78.88 571 ALA A C 1
ATOM 4461 O O . ALA A 1 571 ? -7.602 -23.316 39.332 1.00 78.88 571 ALA A O 1
ATOM 4462 N N . SER A 1 572 ? -7.618 -22.638 41.480 1.00 82.88 572 SER A N 1
ATOM 4463 C CA . SER A 1 572 ? -9.068 -22.737 41.689 1.00 82.88 572 SER A CA 1
ATOM 4464 C C . SER A 1 572 ? -9.838 -21.721 40.838 1.00 82.88 572 SER A C 1
ATOM 4466 O O . SER A 1 572 ? -10.771 -22.067 40.114 1.00 82.88 572 SER A O 1
ATOM 4468 N N . SER A 1 573 ? -9.387 -20.470 40.855 1.00 83.12 573 SER A N 1
ATOM 4469 C CA . SER A 1 573 ? -9.929 -19.350 40.092 1.00 83.12 573 SER A CA 1
ATOM 4470 C C . SER A 1 573 ? -9.793 -19.576 38.588 1.00 83.12 573 SER A C 1
ATOM 4472 O O . SER A 1 573 ? -10.729 -19.314 37.833 1.00 83.12 573 SER A O 1
ATOM 4474 N N . ARG A 1 574 ? -8.656 -20.124 38.137 1.00 82.62 574 ARG A N 1
ATOM 4475 C CA . ARG A 1 574 ? -8.469 -20.522 36.732 1.00 82.62 574 ARG A CA 1
ATOM 4476 C C . ARG A 1 574 ? -9.437 -21.625 36.329 1.00 82.62 574 ARG A C 1
ATOM 4478 O O . ARG A 1 574 ? -10.081 -21.496 35.290 1.00 82.62 574 ARG A O 1
ATOM 4485 N N . GLU A 1 575 ? -9.566 -22.673 37.141 1.00 84.81 575 GLU A N 1
ATOM 4486 C CA . GLU A 1 575 ? -10.473 -23.783 36.840 1.00 84.81 575 GLU A CA 1
ATOM 4487 C C . GLU A 1 575 ? -11.929 -23.309 36.788 1.00 84.81 575 GLU A C 1
ATOM 4489 O O . GLU A 1 575 ? -12.652 -23.678 35.868 1.00 84.81 575 GLU A O 1
ATOM 4494 N N . MET A 1 576 ? -12.340 -22.411 37.692 1.00 88.12 576 MET A N 1
ATOM 4495 C CA . MET A 1 576 ? -13.665 -21.783 37.664 1.00 88.12 576 MET A CA 1
ATOM 4496 C C . MET A 1 576 ? -13.932 -21.066 36.332 1.00 88.12 576 MET A C 1
ATOM 4498 O O . MET A 1 576 ? -14.956 -21.309 35.693 1.00 88.12 576 MET A O 1
ATOM 4502 N N . VAL A 1 577 ? -13.019 -20.202 35.879 1.00 87.06 577 VAL A N 1
ATOM 4503 C CA . VAL A 1 577 ? -13.191 -19.452 34.621 1.00 87.06 577 VAL A CA 1
ATOM 4504 C C . VAL A 1 577 ? -13.186 -20.397 33.411 1.00 87.06 577 VAL A C 1
ATOM 4506 O O . VAL A 1 577 ? -14.010 -20.248 32.504 1.00 87.06 577 VAL A O 1
ATOM 4509 N N . ILE A 1 578 ? -12.308 -21.406 33.407 1.00 87.94 578 ILE A N 1
ATOM 4510 C CA . ILE A 1 578 ? -12.249 -22.443 32.366 1.00 87.94 578 ILE A CA 1
ATOM 4511 C C . ILE A 1 578 ? -13.551 -23.249 32.326 1.00 87.94 578 ILE A C 1
ATOM 4513 O O . ILE A 1 578 ? -14.067 -23.527 31.242 1.00 87.94 578 ILE A O 1
ATOM 4517 N N . GLN A 1 579 ? -14.097 -23.613 33.484 1.00 89.44 579 GLN A N 1
ATOM 4518 C CA . GLN A 1 579 ? -15.336 -24.373 33.590 1.00 89.44 579 GLN A CA 1
ATOM 4519 C C . GLN A 1 579 ? -16.525 -23.565 33.059 1.00 89.44 579 GLN A C 1
ATOM 4521 O O . GLN A 1 579 ? -17.269 -24.071 32.218 1.00 89.44 579 GLN A O 1
ATOM 4526 N N . VAL A 1 580 ? -16.640 -22.284 33.428 1.00 90.06 580 VAL A N 1
ATOM 4527 C CA . VAL A 1 580 ? -17.669 -21.386 32.873 1.00 90.06 580 VAL A CA 1
ATOM 4528 C C . VAL A 1 580 ? -17.520 -21.248 31.355 1.00 90.06 580 VAL A C 1
ATOM 4530 O O . VAL A 1 580 ? -18.515 -21.294 30.630 1.00 90.06 580 VAL A O 1
ATOM 4533 N N . ALA A 1 581 ? -16.293 -21.129 30.836 1.00 88.75 581 ALA A N 1
ATOM 4534 C CA . ALA A 1 581 ? -16.054 -21.099 29.394 1.00 88.75 581 ALA A CA 1
ATOM 4535 C C . ALA A 1 581 ? -16.510 -22.400 28.705 1.00 88.75 581 ALA A C 1
ATOM 4537 O O . ALA A 1 581 ? -17.202 -22.334 27.686 1.00 88.75 581 ALA A O 1
ATOM 4538 N N . LYS A 1 582 ? -16.184 -23.571 29.273 1.00 87.62 582 LYS A N 1
ATOM 4539 C CA . LYS A 1 582 ? -16.590 -24.893 28.757 1.00 87.62 582 LYS A CA 1
ATOM 4540 C C . LYS A 1 582 ? -18.108 -25.063 28.743 1.00 87.62 582 LYS A C 1
ATOM 4542 O O . LYS A 1 582 ? -18.658 -25.436 27.710 1.00 87.62 582 LYS A O 1
ATOM 4547 N N . GLU A 1 583 ? -18.787 -24.738 29.843 1.00 88.38 583 GLU A N 1
ATOM 4548 C CA . GLU A 1 583 ? -20.255 -24.798 29.956 1.00 88.38 583 GLU A CA 1
ATOM 4549 C C . GLU A 1 583 ? -20.953 -23.918 28.917 1.00 88.38 583 GLU A C 1
ATOM 4551 O O . GLU A 1 583 ? -22.046 -24.220 28.438 1.00 88.38 583 GLU A O 1
ATOM 4556 N N . ARG A 1 584 ? -20.290 -22.830 28.527 1.00 86.25 584 ARG A N 1
ATOM 4557 C CA . ARG A 1 584 ? -20.761 -21.875 27.528 1.00 86.25 584 ARG A CA 1
ATOM 4558 C C . ARG A 1 584 ? -20.314 -22.192 26.101 1.00 86.25 584 ARG A C 1
ATOM 4560 O O . ARG A 1 584 ? -20.708 -21.467 25.187 1.00 86.25 584 ARG A O 1
ATOM 4567 N N . GLY A 1 585 ? -19.521 -23.246 25.896 1.00 84.25 585 GLY A N 1
ATOM 4568 C CA . GLY A 1 585 ? -18.962 -23.609 24.592 1.00 84.25 585 GLY A CA 1
ATOM 4569 C C . GLY A 1 585 ? -18.000 -22.558 24.024 1.00 84.25 585 GLY A C 1
ATOM 4570 O O . GLY A 1 585 ? -17.918 -22.396 22.807 1.00 84.25 585 GLY A O 1
ATOM 4571 N N . LEU A 1 586 ? -17.315 -21.809 24.892 1.00 86.50 586 LEU A N 1
ATOM 4572 C CA . LEU A 1 586 ? -16.373 -20.753 24.529 1.00 86.50 586 LEU A CA 1
ATOM 4573 C C . LEU A 1 586 ? -14.950 -21.304 24.439 1.00 86.50 586 LEU A C 1
ATOM 4575 O O . LEU A 1 586 ? -14.522 -22.113 25.264 1.00 86.50 586 LEU A O 1
ATOM 4579 N N . ARG A 1 587 ? -14.175 -20.809 23.472 1.00 86.75 587 ARG A N 1
ATOM 4580 C CA . ARG A 1 587 ? -12.729 -21.037 23.427 1.00 86.75 587 ARG A CA 1
ATOM 4581 C C . ARG A 1 587 ? -12.033 -19.965 24.259 1.00 86.75 587 ARG A C 1
ATOM 4583 O O . ARG A 1 587 ? -11.937 -18.824 23.820 1.00 86.75 587 ARG A O 1
ATOM 4590 N N . LEU A 1 588 ? -11.535 -20.335 25.433 1.00 84.38 588 LEU A N 1
ATOM 4591 C CA . LEU A 1 588 ? -10.723 -19.463 26.277 1.00 84.38 588 LEU A CA 1
ATOM 4592 C C . LEU A 1 588 ? -9.241 -19.832 26.147 1.00 84.38 588 LEU A C 1
ATOM 4594 O O . LEU A 1 588 ? -8.886 -21.006 26.244 1.00 84.38 588 LEU A O 1
ATOM 4598 N N . ILE A 1 589 ? -8.389 -18.833 25.928 1.00 83.06 589 ILE A N 1
ATOM 4599 C CA . ILE A 1 589 ? -6.930 -18.960 25.950 1.00 83.06 589 ILE A CA 1
ATOM 4600 C C . ILE A 1 589 ? -6.399 -17.939 26.956 1.00 83.06 589 ILE A C 1
ATOM 4602 O O . ILE A 1 589 ? -6.698 -16.753 26.848 1.00 83.06 589 ILE A O 1
ATOM 4606 N N . THR A 1 590 ? -5.622 -18.392 27.933 1.00 76.00 590 THR A N 1
ATOM 4607 C CA . THR A 1 590 ? -4.978 -17.531 28.932 1.00 76.00 590 THR A CA 1
ATOM 4608 C C . THR A 1 590 ? -3.468 -17.715 28.841 1.00 76.00 590 THR A C 1
ATOM 4610 O O . THR A 1 590 ? -3.015 -18.863 28.901 1.00 76.00 590 THR A O 1
ATOM 4613 N N . HIS A 1 591 ? -2.715 -16.625 28.678 1.00 69.44 591 HIS A N 1
ATOM 4614 C CA . HIS A 1 591 ? -1.251 -16.623 28.565 1.00 69.44 591 HIS A CA 1
ATOM 4615 C C . HIS A 1 591 ? -0.584 -15.929 29.740 1.00 69.44 591 HIS A C 1
ATOM 4617 O O . HIS A 1 591 ? -1.019 -14.799 30.057 1.00 69.44 591 HIS A O 1
#